Protein AF-A0A7G6YS24-F1 (afdb_monomer)

Foldseek 3Di:
DVLLVVLVVVLVCLLPPNPFLLLLLLSLLLLQLLCVVCVVPPPPPQLLSVLLSLLSSLLSLCVVCVADDLVRLLVSLLSLLVNCLSPVLSVLSNVLSLVSLCLDPPCSVVSNVSSVVSSCVNCVVSQVVCCVQAQGSDALVPCVVPGVDDFRHDDSVVSVVVQQCQAQCLLAVPDDSVVSVPDDCVPSVVNNLVPDDPSLNVLVVLLVVLVVLVVVVVCCCCPVVVPDPVVVVSDSLVVVLVSLVVSVVVCCNRGNRSSSNSNSSSSSSSSSVSVVCSPPDSVVSSVSSVVSVVSSVVSVVVSVVVQVPDPCSCVQPVPDDHDDDDFDWDFPQDAQPRGEIFTDPPPRHQPPHDPPYDSDDDDQWYQPDRDCVSPIGGDDD

pLDDT: mean 88.04, std 7.9, range [52.22, 97.94]

Nearest PDB structures (foldseek):
  2yfb-assembly1_A  TM=1.557E-01  e=5.934E+00  Pseudomonas putida KT2440

Structure (mmCIF, N/CA/C/O backbone):
data_AF-A0A7G6YS24-F1
#
_entry.id   AF-A0A7G6YS24-F1
#
loop_
_atom_site.group_PDB
_atom_site.id
_atom_site.type_symbol
_atom_site.label_atom_id
_atom_site.label_alt_id
_atom_site.label_comp_id
_atom_site.label_asym_id
_atom_site.label_entity_id
_atom_site.label_seq_id
_atom_site.pdbx_PDB_ins_code
_atom_site.Cartn_x
_atom_site.Cartn_y
_atom_site.Cartn_z
_atom_site.occupancy
_atom_site.B_iso_or_equiv
_atom_site.auth_seq_id
_atom_site.auth_comp_id
_atom_site.auth_asym_id
_atom_site.auth_atom_id
_atom_site.pdbx_PDB_model_num
ATOM 1 N N . MET A 1 1 ? -11.052 10.143 -6.498 1.00 57.62 1 MET A N 1
ATOM 2 C CA . MET A 1 1 ? -12.341 10.834 -6.253 1.00 57.62 1 MET A CA 1
ATOM 3 C C . MET A 1 1 ? -13.374 9.959 -5.531 1.00 57.62 1 MET A C 1
ATOM 5 O O . MET A 1 1 ? -13.716 10.284 -4.402 1.00 57.62 1 MET A O 1
ATOM 9 N N . LEU A 1 2 ? -13.834 8.831 -6.097 1.00 65.19 2 LEU A N 1
ATOM 10 C CA . LEU A 1 2 ? -14.856 7.965 -5.464 1.00 65.19 2 LEU A CA 1
ATOM 11 C C . LEU A 1 2 ? -14.464 7.447 -4.062 1.00 65.19 2 LEU A C 1
ATOM 13 O O . LEU A 1 2 ? -15.289 7.423 -3.152 1.00 65.19 2 LEU A O 1
ATOM 17 N N . LEU A 1 3 ? -13.187 7.105 -3.862 1.00 66.25 3 LEU A N 1
ATOM 18 C CA . LEU A 1 3 ? -12.634 6.683 -2.565 1.00 66.25 3 LEU A CA 1
ATOM 19 C C . LEU A 1 3 ? -12.652 7.800 -1.510 1.00 66.25 3 LEU A C 1
ATOM 21 O O . LEU A 1 3 ? -12.992 7.553 -0.352 1.00 66.25 3 LEU A O 1
ATOM 25 N N . THR A 1 4 ? -12.351 9.033 -1.914 1.00 71.69 4 THR A N 1
ATOM 26 C CA . THR A 1 4 ? -12.425 10.223 -1.057 1.00 71.69 4 THR A CA 1
ATOM 27 C C . THR A 1 4 ? -13.870 10.499 -0.651 1.00 71.69 4 THR A C 1
ATOM 29 O O . THR A 1 4 ? -14.152 10.675 0.531 1.00 71.69 4 THR A O 1
ATOM 32 N N . ILE A 1 5 ? -14.807 10.434 -1.606 1.00 80.00 5 ILE A N 1
ATOM 33 C CA . ILE A 1 5 ? -16.247 10.574 -1.342 1.00 80.00 5 ILE A CA 1
ATOM 34 C C . ILE A 1 5 ? -16.713 9.500 -0.351 1.00 80.00 5 ILE A C 1
ATOM 36 O O . ILE A 1 5 ? -17.460 9.805 0.578 1.00 80.00 5 ILE A O 1
ATOM 40 N N . HIS A 1 6 ? -16.240 8.257 -0.496 1.00 83.75 6 HIS A N 1
ATOM 41 C CA . HIS A 1 6 ? -16.530 7.188 0.458 1.00 83.75 6 HIS A CA 1
ATOM 42 C C . HIS A 1 6 ? -16.061 7.540 1.877 1.00 83.75 6 HIS A C 1
ATOM 44 O O . HIS A 1 6 ? -16.863 7.478 2.808 1.00 83.75 6 HIS A O 1
ATOM 50 N N . HIS A 1 7 ? -14.796 7.938 2.044 1.00 82.12 7 HIS A N 1
ATOM 51 C CA . HIS A 1 7 ? -14.222 8.276 3.352 1.00 82.12 7 HIS A CA 1
ATOM 52 C C . HIS A 1 7 ? -14.933 9.473 3.997 1.00 82.12 7 HIS A C 1
ATOM 54 O O . HIS A 1 7 ? -15.295 9.403 5.169 1.00 82.12 7 HIS A O 1
ATOM 60 N N . VAL A 1 8 ? -15.228 10.530 3.231 1.00 85.19 8 VAL A N 1
ATOM 61 C CA . VAL A 1 8 ? -15.979 11.700 3.720 1.00 85.19 8 VAL A CA 1
ATOM 62 C C . VAL A 1 8 ? -17.400 11.309 4.130 1.00 85.19 8 VAL A C 1
ATOM 64 O O . VAL A 1 8 ? -17.855 11.666 5.217 1.00 85.19 8 VAL A O 1
ATOM 67 N N . ARG A 1 9 ? -18.105 10.516 3.310 1.00 88.94 9 ARG A N 1
ATOM 68 C CA . ARG A 1 9 ? -19.461 10.039 3.626 1.00 88.94 9 ARG A CA 1
ATOM 69 C C . ARG A 1 9 ? -19.474 9.177 4.888 1.00 88.94 9 ARG A C 1
ATOM 71 O O . ARG A 1 9 ? -20.379 9.316 5.712 1.00 88.94 9 ARG A O 1
ATOM 78 N N . ARG A 1 10 ? -18.494 8.283 5.048 1.00 87.88 10 ARG A N 1
ATOM 79 C CA . ARG A 1 10 ? -18.353 7.438 6.243 1.00 87.88 10 ARG A CA 1
ATOM 80 C C . ARG A 1 10 ? -18.019 8.266 7.477 1.00 87.88 10 ARG A C 1
ATOM 82 O O . ARG A 1 10 ? -18.696 8.104 8.489 1.00 87.88 10 ARG A O 1
ATOM 89 N N . ALA A 1 11 ? -17.076 9.200 7.379 1.00 86.56 11 ALA A N 1
ATOM 90 C CA . ALA A 1 11 ? -16.753 10.126 8.460 1.00 86.56 11 ALA A CA 1
ATOM 91 C C . ALA A 1 11 ? -17.982 10.932 8.905 1.00 86.56 11 ALA A C 1
ATOM 93 O O . ALA A 1 11 ? -18.300 10.959 10.091 1.00 86.56 11 ALA A O 1
ATOM 94 N N . GLY A 1 12 ? -18.739 11.504 7.961 1.00 86.25 12 GLY A N 1
ATOM 95 C CA . GLY A 1 12 ? -19.955 12.264 8.261 1.00 86.25 12 GLY A CA 1
ATOM 96 C C . GLY A 1 12 ? -21.024 11.440 8.987 1.00 86.25 12 GLY A C 1
ATOM 97 O O . GLY A 1 12 ? -21.640 11.932 9.932 1.00 86.25 12 GLY A O 1
ATOM 98 N N . ARG A 1 13 ? -21.205 10.165 8.606 1.00 87.75 13 ARG A N 1
ATOM 99 C CA . ARG A 1 13 ? -22.092 9.235 9.329 1.00 87.75 13 ARG A CA 1
ATOM 100 C C . ARG A 1 13 ? -21.627 9.011 10.767 1.00 87.75 13 ARG A C 1
ATOM 102 O O . ARG A 1 13 ? -22.445 9.090 11.679 1.00 87.75 13 ARG A O 1
ATOM 109 N N . GLN A 1 14 ? -20.331 8.766 10.965 1.00 85.81 14 GLN A N 1
ATOM 110 C CA . GLN A 1 14 ? -19.767 8.484 12.288 1.00 85.81 14 GLN A CA 1
ATOM 111 C C . GLN A 1 14 ? -19.739 9.715 13.209 1.00 85.81 14 GLN A C 1
ATOM 113 O O . GLN A 1 14 ? -19.885 9.557 14.414 1.00 85.81 14 GLN A O 1
ATOM 118 N N . LEU A 1 15 ? -19.615 10.931 12.663 1.00 83.06 15 LEU A N 1
ATOM 119 C CA . LEU A 1 15 ? -19.647 12.172 13.450 1.00 83.06 15 LEU A CA 1
ATOM 120 C C . LEU A 1 15 ? -21.051 12.562 13.916 1.00 83.06 15 LEU A C 1
ATOM 122 O O . LEU A 1 15 ? -21.198 13.031 15.043 1.00 83.06 15 LEU A O 1
ATOM 126 N N . ARG A 1 16 ? -22.067 12.407 13.056 1.00 78.00 16 ARG A N 1
ATOM 127 C CA . ARG A 1 16 ? -23.425 12.915 13.321 1.00 78.00 16 ARG A CA 1
ATOM 128 C C . ARG A 1 16 ? -24.305 11.949 14.111 1.00 78.00 16 ARG A C 1
ATOM 130 O O . ARG A 1 16 ? -25.062 12.391 14.961 1.00 78.00 16 ARG A O 1
ATOM 137 N N . VAL A 1 17 ? -24.252 10.658 13.780 1.00 68.00 17 VAL A N 1
ATOM 138 C CA . VAL A 1 17 ? -25.241 9.661 14.249 1.00 68.00 17 VAL A CA 1
ATOM 139 C C . VAL A 1 17 ? -24.572 8.348 14.684 1.00 68.00 17 VAL A C 1
ATOM 141 O O . VAL A 1 17 ? -25.208 7.481 15.272 1.00 68.00 17 VAL A O 1
ATOM 144 N N . GLY A 1 18 ? -23.288 8.155 14.370 1.00 67.44 18 GLY A N 1
ATOM 145 C CA . GLY A 1 18 ? -22.637 6.860 14.525 1.00 67.44 18 GLY A CA 1
ATOM 146 C C . GLY A 1 18 ? -22.232 6.526 15.964 1.00 67.44 18 GLY A C 1
ATOM 147 O O . GLY A 1 18 ? -21.779 7.399 16.702 1.00 67.44 18 GLY A O 1
ATOM 148 N N . PRO A 1 19 ? -22.283 5.237 16.350 1.00 74.94 19 PRO A N 1
ATOM 149 C CA . PRO A 1 19 ? -21.872 4.784 17.680 1.00 74.94 19 PRO A CA 1
ATOM 150 C C . PRO A 1 19 ? -20.345 4.800 17.884 1.00 74.94 19 PRO A C 1
ATOM 152 O O . PRO A 1 19 ? -19.866 4.455 18.960 1.00 74.94 19 PRO A O 1
ATOM 155 N N . ARG A 1 20 ? -19.556 5.115 16.844 1.00 85.00 20 ARG A N 1
ATOM 156 C CA . ARG A 1 20 ? -18.088 4.996 16.834 1.00 85.00 20 ARG A CA 1
ATOM 157 C C . ARG A 1 20 ? -17.432 6.246 16.227 1.00 85.00 20 ARG A C 1
ATOM 159 O O . ARG A 1 20 ? -16.839 6.161 15.150 1.00 85.00 20 ARG A O 1
ATOM 166 N N . PRO A 1 21 ? -17.487 7.407 16.903 1.00 83.38 21 PRO A N 1
ATOM 167 C CA . PRO A 1 21 ? -16.934 8.665 16.385 1.00 83.38 21 PRO A CA 1
ATOM 168 C C . PRO A 1 21 ? -15.419 8.603 16.130 1.00 83.38 21 PRO A C 1
ATOM 170 O O . PRO A 1 21 ? -14.911 9.302 15.257 1.00 83.38 21 PRO A O 1
ATOM 173 N N . TRP A 1 22 ? -14.689 7.713 16.810 1.00 87.38 22 TRP A N 1
ATOM 174 C CA . TRP A 1 22 ? -13.263 7.476 16.560 1.00 87.38 22 TRP A CA 1
ATOM 175 C C . TRP A 1 22 ? -12.972 6.966 15.133 1.00 87.38 22 TRP A C 1
ATOM 177 O O . TRP A 1 22 ? -11.904 7.240 14.591 1.00 87.38 22 TRP A O 1
ATOM 187 N N . LEU A 1 23 ? -13.924 6.295 14.467 1.00 90.31 23 LEU A N 1
ATOM 188 C CA . LEU A 1 23 ? -13.771 5.912 13.057 1.00 90.31 23 LEU A CA 1
ATOM 189 C C . LEU A 1 23 ? -13.768 7.134 12.132 1.00 90.31 23 LEU A C 1
ATOM 191 O O . LEU A 1 23 ? -13.132 7.103 11.082 1.00 90.31 23 LEU A O 1
ATOM 195 N N . ALA A 1 24 ? -14.432 8.232 12.508 1.00 89.31 24 ALA A N 1
ATOM 196 C CA . ALA A 1 24 ? -14.342 9.471 11.740 1.00 89.31 24 ALA A CA 1
ATOM 197 C C . ALA A 1 24 ? -12.926 10.054 11.774 1.00 89.31 24 ALA A C 1
ATOM 199 O O . ALA A 1 24 ? -12.445 10.530 10.749 1.00 89.31 24 ALA A O 1
ATOM 200 N N . ILE A 1 25 ? -12.250 9.961 12.925 1.00 91.56 25 ILE A N 1
ATOM 201 C CA . ILE A 1 25 ? -10.846 10.362 13.080 1.00 91.56 25 ILE A CA 1
ATOM 202 C C . ILE A 1 25 ? -9.965 9.526 12.148 1.00 91.56 25 ILE A C 1
ATOM 204 O O . ILE A 1 25 ? -9.144 10.092 11.435 1.00 91.56 25 ILE A O 1
ATOM 208 N N . PHE A 1 26 ? -10.180 8.207 12.076 1.00 93.50 26 PHE A N 1
ATOM 209 C CA . PHE A 1 26 ? -9.471 7.348 11.122 1.00 93.50 26 PHE A CA 1
ATOM 210 C C . PHE A 1 26 ? -9.686 7.799 9.670 1.00 93.50 26 PHE A C 1
ATOM 212 O O . PHE A 1 26 ? -8.718 8.012 8.941 1.00 93.50 26 PHE A O 1
ATOM 219 N N . TYR A 1 27 ? -10.940 7.967 9.240 1.00 92.38 27 TYR A N 1
ATOM 220 C CA . TYR A 1 27 ? -11.252 8.295 7.847 1.00 92.38 27 TYR A CA 1
ATOM 221 C C . TYR A 1 27 ? -10.750 9.688 7.439 1.00 92.38 27 TYR A C 1
ATOM 223 O O . TYR A 1 27 ? -10.162 9.832 6.367 1.00 92.38 27 TYR A O 1
ATOM 231 N N . LEU A 1 28 ? -10.946 10.704 8.284 1.00 91.88 28 LEU A N 1
ATOM 232 C CA . LEU A 1 28 ? -10.488 12.072 8.015 1.00 91.88 28 LEU A CA 1
ATOM 233 C C . LEU A 1 28 ? -8.972 12.200 8.156 1.00 91.88 28 LEU A C 1
ATOM 235 O O . LEU A 1 28 ? -8.337 12.828 7.315 1.00 91.88 28 LEU A O 1
ATOM 239 N N . GLY A 1 29 ? -8.381 11.552 9.162 1.00 93.44 29 GLY A N 1
ATOM 240 C CA . GLY A 1 29 ? -6.932 11.486 9.335 1.00 93.44 29 GLY A CA 1
ATOM 241 C C . GLY A 1 29 ? -6.244 10.797 8.158 1.00 93.44 29 GLY A C 1
ATOM 242 O O . GLY A 1 29 ? -5.218 11.277 7.688 1.00 93.44 29 GLY A O 1
ATOM 243 N N . SER A 1 30 ? -6.847 9.734 7.614 1.00 93.56 30 SER A N 1
ATOM 244 C CA . SER A 1 30 ? -6.345 9.054 6.413 1.00 93.56 30 SER A CA 1
ATOM 245 C C . SER A 1 30 ? -6.330 9.993 5.210 1.00 93.56 30 SER A C 1
ATOM 247 O O . SER A 1 30 ? -5.326 10.056 4.508 1.00 93.56 30 SER A O 1
ATOM 249 N N . ILE A 1 31 ? -7.411 10.755 4.986 1.00 89.88 31 ILE A N 1
ATOM 250 C CA . ILE A 1 31 ? -7.465 11.759 3.912 1.00 89.88 31 ILE A CA 1
ATOM 251 C C . ILE A 1 31 ? -6.385 12.821 4.124 1.00 89.88 31 ILE A C 1
ATOM 253 O O . ILE A 1 31 ? -5.627 13.093 3.198 1.00 89.88 31 ILE A O 1
ATOM 257 N N . LEU A 1 32 ? -6.301 13.405 5.322 1.00 90.56 32 LEU A N 1
ATOM 258 C CA . LEU A 1 32 ? -5.350 14.473 5.621 1.00 90.56 32 LEU A CA 1
ATOM 259 C C . LEU A 1 32 ? -3.904 14.018 5.395 1.00 90.56 32 LEU A C 1
ATOM 261 O O . LEU A 1 32 ? -3.159 14.681 4.680 1.00 90.56 32 LEU A O 1
ATOM 265 N N . LEU A 1 33 ? -3.518 12.869 5.954 1.00 91.69 33 LEU A N 1
AT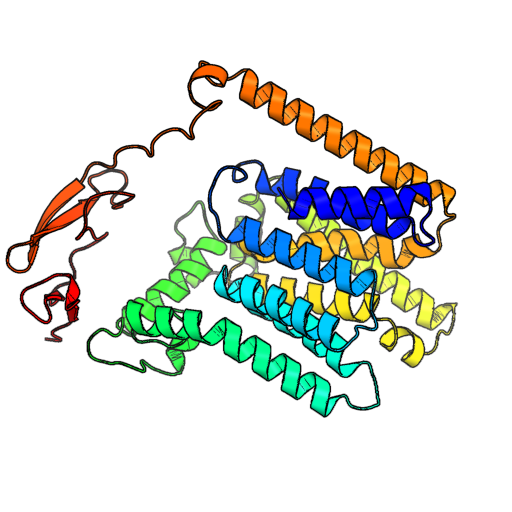OM 266 C CA . LEU A 1 33 ? -2.156 12.349 5.831 1.00 91.69 33 LEU A CA 1
ATOM 267 C C . LEU A 1 33 ? -1.825 11.927 4.398 1.00 91.69 33 LEU A C 1
ATOM 269 O O . LEU A 1 33 ? -0.712 12.177 3.938 1.00 91.69 33 LEU A O 1
ATOM 273 N N . LEU A 1 34 ? -2.782 11.353 3.660 1.00 89.31 34 LEU A N 1
ATOM 274 C CA . LEU A 1 34 ? -2.607 11.095 2.229 1.00 89.31 34 LEU A CA 1
ATOM 275 C C . LEU A 1 34 ? -2.397 12.392 1.450 1.00 89.31 34 LEU A C 1
ATOM 277 O O . LEU A 1 34 ? -1.503 12.450 0.616 1.00 89.31 34 LEU A O 1
ATOM 281 N N . LEU A 1 35 ? -3.184 13.436 1.721 1.00 86.12 35 LEU A N 1
ATOM 282 C CA . LEU A 1 35 ? -3.008 14.732 1.067 1.00 86.12 35 LEU A CA 1
ATOM 283 C C . LEU A 1 35 ? -1.636 15.325 1.389 1.00 86.12 35 LEU A C 1
ATOM 285 O O . LEU A 1 35 ? -0.965 15.789 0.479 1.00 86.12 35 LEU A O 1
ATOM 289 N N . MET A 1 36 ? -1.187 15.266 2.643 1.00 86.62 36 MET A N 1
ATOM 290 C CA . MET A 1 36 ? 0.116 15.807 3.043 1.00 86.62 36 MET A CA 1
ATOM 29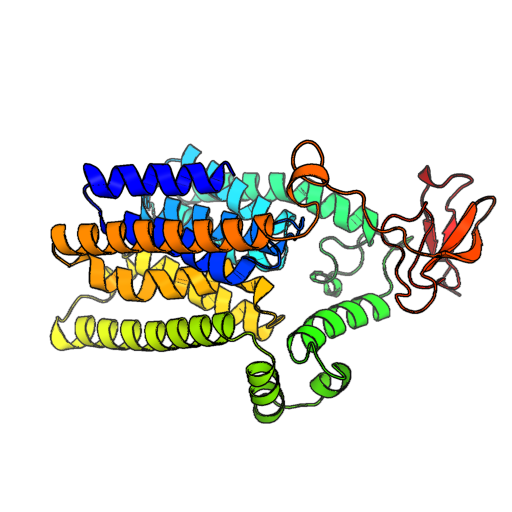1 C C . MET A 1 36 ? 1.298 15.069 2.403 1.00 86.62 36 MET A C 1
ATOM 293 O O . MET A 1 36 ? 2.265 15.710 2.005 1.00 86.62 36 MET A O 1
ATOM 297 N N . THR A 1 37 ? 1.219 13.742 2.289 1.00 85.56 37 THR A N 1
ATOM 298 C CA . THR A 1 37 ? 2.313 12.898 1.769 1.00 85.56 37 THR A CA 1
ATOM 299 C C . THR A 1 37 ? 2.310 12.780 0.244 1.00 85.56 37 THR A C 1
ATOM 301 O O . THR A 1 37 ? 3.364 12.711 -0.380 1.00 85.56 37 THR A O 1
ATOM 304 N N . MET A 1 38 ? 1.133 12.806 -0.386 1.00 81.69 38 MET A N 1
ATOM 305 C CA . MET A 1 38 ? 0.974 12.582 -1.828 1.00 81.69 38 MET A CA 1
ATOM 306 C C . MET A 1 38 ? 0.708 13.856 -2.625 1.00 81.69 38 MET A C 1
ATOM 308 O O . MET A 1 38 ? 0.541 13.764 -3.840 1.00 81.69 38 MET A O 1
ATOM 312 N N . ARG A 1 39 ? 0.658 15.039 -1.993 1.00 77.56 39 ARG A N 1
ATOM 313 C CA . ARG A 1 39 ? 0.389 16.314 -2.685 1.00 77.56 39 ARG A CA 1
ATOM 314 C C . ARG A 1 39 ? 1.215 16.502 -3.966 1.00 77.56 39 ARG A C 1
ATOM 316 O O . ARG A 1 39 ? 0.595 16.841 -4.972 1.00 77.56 39 ARG A O 1
ATOM 323 N N . PRO A 1 40 ? 2.543 16.254 -3.991 1.00 72.06 40 PRO A N 1
ATOM 324 C CA . PRO A 1 40 ? 3.338 16.450 -5.209 1.00 72.06 40 PRO A CA 1
ATOM 325 C C . PRO A 1 40 ? 2.947 15.514 -6.363 1.00 72.06 40 PRO A C 1
ATOM 327 O O . PRO A 1 40 ? 3.299 15.755 -7.511 1.00 72.06 40 PRO A O 1
ATOM 330 N N . TRP A 1 41 ? 2.216 14.442 -6.058 1.00 73.12 41 TRP A N 1
ATOM 331 C CA . TRP A 1 41 ? 1.960 13.313 -6.947 1.00 73.12 41 TRP A CA 1
ATOM 332 C C . TRP A 1 41 ? 0.471 13.108 -7.241 1.00 73.12 41 TRP A C 1
ATOM 334 O O . TRP A 1 41 ? 0.109 12.134 -7.896 1.00 73.12 41 TRP A O 1
ATOM 344 N N . ILE A 1 42 ? -0.407 13.993 -6.756 1.00 67.56 42 ILE A N 1
ATOM 345 C CA . ILE A 1 42 ? -1.861 13.776 -6.778 1.00 67.56 42 ILE A CA 1
ATOM 346 C C . ILE A 1 42 ? -2.453 13.765 -8.195 1.00 67.56 42 ILE A C 1
ATOM 348 O O . ILE A 1 42 ? -3.454 13.094 -8.437 1.00 67.56 42 ILE A O 1
ATOM 352 N N . SER A 1 43 ? -1.824 14.485 -9.125 1.00 67.50 43 SER A N 1
ATOM 353 C CA . SER A 1 43 ? -2.178 14.536 -10.549 1.00 67.50 43 SER A CA 1
ATOM 354 C C . SER A 1 43 ? -1.455 13.482 -11.386 1.00 67.50 43 SER A C 1
ATOM 356 O O . SER A 1 43 ? -1.720 13.356 -12.579 1.00 67.50 43 SER A O 1
ATOM 358 N N . SER A 1 44 ? -0.539 12.723 -10.785 1.00 67.56 44 SER A N 1
ATOM 359 C CA . SER A 1 44 ? 0.277 11.761 -11.505 1.00 67.56 44 SER A CA 1
ATOM 360 C C . SER A 1 44 ? -0.299 10.349 -11.347 1.00 67.56 44 SER A C 1
ATOM 362 O O . SER A 1 44 ? -0.720 9.978 -10.245 1.00 67.56 44 SER A O 1
ATOM 364 N N . PRO A 1 45 ? -0.333 9.526 -12.413 1.00 68.88 45 PRO A N 1
ATOM 365 C CA . PRO A 1 45 ? -0.891 8.175 -12.377 1.00 68.88 45 PRO A CA 1
ATOM 366 C C . PRO A 1 45 ? 0.045 7.179 -11.662 1.00 68.88 45 PRO A C 1
ATOM 368 O O . PRO A 1 45 ? 0.279 6.072 -12.145 1.00 68.88 45 PRO A O 1
ATOM 371 N N . LEU A 1 46 ? 0.620 7.553 -10.512 1.00 80.25 46 LEU A N 1
ATOM 372 C CA . LEU A 1 46 ? 1.477 6.655 -9.743 1.00 80.25 46 LEU A CA 1
ATOM 373 C C . LEU A 1 46 ? 0.637 5.543 -9.116 1.00 80.25 46 LEU A C 1
ATOM 375 O O . LEU A 1 46 ? -0.323 5.777 -8.379 1.00 80.25 46 LEU A O 1
ATOM 379 N N . ALA A 1 47 ? 1.095 4.310 -9.315 1.00 87.75 47 ALA A N 1
ATOM 380 C CA . ALA A 1 47 ? 0.585 3.133 -8.617 1.00 87.75 47 ALA A CA 1
ATOM 381 C C . ALA A 1 47 ? 0.637 3.285 -7.080 1.00 87.75 47 ALA A C 1
ATOM 383 O O . ALA A 1 47 ? -0.165 2.695 -6.358 1.00 87.75 47 ALA A O 1
ATOM 384 N N . ASP A 1 48 ? 1.566 4.104 -6.584 1.00 88.88 48 ASP A N 1
ATOM 385 C CA . ASP A 1 48 ? 1.854 4.373 -5.175 1.00 88.88 48 ASP A CA 1
ATOM 386 C C . ASP A 1 48 ? 0.643 4.933 -4.423 1.00 88.88 48 ASP A C 1
ATOM 388 O O . ASP A 1 48 ? 0.245 4.395 -3.388 1.00 88.88 48 ASP A O 1
ATOM 392 N N . SER A 1 49 ? 0.029 5.987 -4.967 1.00 86.88 49 SER A N 1
ATOM 393 C CA . SER A 1 49 ? -1.135 6.639 -4.365 1.00 86.88 49 SER A CA 1
ATOM 394 C C . SER A 1 49 ? -2.353 5.725 -4.412 1.00 86.88 49 SER A C 1
ATOM 396 O O . SER A 1 49 ? -3.069 5.589 -3.421 1.00 86.88 49 SER A O 1
ATOM 398 N N . THR A 1 50 ? -2.540 5.016 -5.524 1.00 89.12 50 THR A N 1
ATOM 399 C CA . THR A 1 50 ? -3.639 4.060 -5.688 1.00 89.12 50 THR A CA 1
ATOM 400 C C . THR A 1 50 ? -3.547 2.929 -4.662 1.00 89.12 50 THR A C 1
ATOM 402 O O . THR A 1 50 ? -4.521 2.666 -3.957 1.00 89.12 50 THR A O 1
ATOM 405 N N . ALA A 1 51 ? -2.376 2.305 -4.503 1.00 92.31 51 ALA A N 1
ATOM 406 C CA . ALA A 1 51 ? -2.166 1.257 -3.506 1.00 92.31 51 ALA A CA 1
ATOM 407 C C . ALA A 1 51 ? -2.359 1.776 -2.069 1.00 92.31 51 ALA A C 1
ATOM 409 O O . ALA A 1 51 ? -2.983 1.099 -1.251 1.00 92.31 51 ALA A O 1
ATOM 410 N N . ALA A 1 52 ? -1.888 2.994 -1.769 1.00 92.94 52 ALA A N 1
ATOM 411 C CA . ALA A 1 52 ? -2.074 3.616 -0.460 1.00 92.94 52 ALA A CA 1
ATOM 412 C C . ALA A 1 52 ? -3.561 3.824 -0.121 1.00 92.94 52 ALA A C 1
ATOM 414 O O . ALA A 1 52 ? -4.016 3.456 0.963 1.00 92.94 52 ALA A O 1
ATOM 415 N N . VAL A 1 53 ? -4.333 4.364 -1.070 1.00 91.00 53 VAL A N 1
ATOM 416 C CA . VAL A 1 53 ? -5.768 4.619 -0.898 1.00 91.00 53 VAL A CA 1
ATOM 417 C C . VAL A 1 53 ? -6.556 3.310 -0.773 1.00 91.00 53 VAL A C 1
ATOM 419 O O . VAL A 1 53 ? -7.429 3.211 0.089 1.00 91.00 53 VAL A O 1
ATOM 422 N N . LEU A 1 54 ? -6.257 2.297 -1.597 1.00 92.88 54 LEU A N 1
ATOM 423 C CA . LEU A 1 54 ? -6.906 0.983 -1.499 1.00 92.88 54 LEU A CA 1
ATOM 424 C C . LEU A 1 54 ? -6.602 0.302 -0.159 1.00 92.88 54 LEU A C 1
ATOM 426 O O . LEU A 1 54 ? -7.514 -0.244 0.461 1.00 92.88 54 LEU A O 1
ATOM 430 N N . GLY A 1 55 ? -5.357 0.387 0.318 1.00 94.69 55 GLY A N 1
ATOM 431 C CA . GLY A 1 55 ? -4.961 -0.127 1.628 1.00 94.69 55 GLY A CA 1
ATOM 432 C C . GLY A 1 55 ? -5.716 0.554 2.772 1.00 94.69 55 GLY A C 1
ATOM 433 O O . GLY A 1 55 ? -6.309 -0.119 3.609 1.00 94.69 55 GLY A O 1
ATOM 434 N N . LEU A 1 56 ? -5.784 1.886 2.791 1.00 94.62 56 LEU A N 1
ATOM 435 C CA . LEU A 1 56 ? -6.501 2.618 3.845 1.00 94.62 56 LEU A CA 1
ATOM 436 C C . LEU A 1 56 ? -8.020 2.389 3.803 1.00 94.62 56 LEU A C 1
ATOM 438 O O . LEU A 1 56 ? -8.642 2.252 4.858 1.00 94.62 56 LEU A O 1
ATOM 442 N N . LEU A 1 57 ? -8.609 2.246 2.607 1.00 92.50 57 LEU A N 1
ATOM 443 C CA . LEU A 1 57 ? -10.002 1.813 2.467 1.00 92.50 57 LEU A CA 1
ATOM 444 C C . LEU A 1 57 ? -10.208 0.426 3.087 1.00 92.50 57 LEU A C 1
ATOM 446 O O . LEU A 1 57 ? -11.129 0.236 3.881 1.00 92.50 57 LEU A O 1
ATOM 450 N N . LEU A 1 58 ? -9.369 -0.540 2.706 1.00 93.94 58 LEU A N 1
ATOM 451 C CA . LEU A 1 58 ? -9.445 -1.917 3.184 1.00 93.94 58 LEU A CA 1
ATOM 452 C C . LEU A 1 58 ? -9.350 -1.972 4.715 1.00 93.94 58 LEU A C 1
ATOM 454 O O . LEU A 1 58 ? -10.163 -2.637 5.358 1.00 93.94 58 LEU A O 1
ATOM 458 N N . LEU A 1 59 ? -8.409 -1.224 5.297 1.00 95.19 59 LEU A N 1
ATOM 459 C CA . LEU A 1 59 ? -8.248 -1.107 6.743 1.00 95.19 59 LEU A CA 1
ATOM 460 C C . LEU A 1 59 ? -9.508 -0.531 7.406 1.00 95.19 59 LEU A C 1
ATOM 462 O O . LEU A 1 59 ? -10.016 -1.116 8.360 1.00 95.19 59 LEU A O 1
ATOM 466 N N . GLY A 1 60 ? -10.053 0.568 6.874 1.00 92.94 60 GLY A N 1
ATOM 467 C CA . GLY A 1 60 ? -11.277 1.189 7.391 1.00 92.94 60 GLY A CA 1
ATOM 468 C C . GLY A 1 60 ? -12.483 0.248 7.373 1.00 92.94 60 GLY A C 1
ATOM 469 O O . GLY A 1 60 ? -13.193 0.134 8.372 1.00 92.94 60 GLY A O 1
ATOM 470 N N . LEU A 1 61 ? -12.673 -0.498 6.279 1.00 91.94 61 LEU A N 1
ATOM 471 C CA . LEU A 1 61 ? -13.746 -1.491 6.153 1.00 91.94 61 LEU A CA 1
ATOM 472 C C . LEU A 1 61 ? -13.622 -2.614 7.194 1.00 91.94 61 LEU A C 1
ATOM 474 O O . LEU A 1 61 ? -14.625 -3.012 7.794 1.00 91.94 61 LEU A O 1
ATOM 478 N N . LEU A 1 62 ? -12.406 -3.108 7.435 1.00 93.19 62 LEU A N 1
ATOM 479 C CA . LEU A 1 62 ? -12.148 -4.156 8.427 1.00 93.19 62 LEU A CA 1
ATOM 480 C C . LEU A 1 62 ? -12.314 -3.652 9.870 1.00 93.19 62 LEU A C 1
ATOM 482 O O . LEU A 1 62 ? -12.790 -4.401 10.722 1.00 93.19 62 LEU A O 1
ATOM 486 N N . LEU A 1 63 ? -11.992 -2.383 10.140 1.00 91.81 63 LEU A N 1
ATOM 487 C CA . LEU A 1 63 ? -12.229 -1.744 11.440 1.00 91.81 63 LEU A CA 1
ATOM 488 C C . LEU A 1 63 ? -13.724 -1.485 11.701 1.00 91.81 63 LEU A C 1
ATOM 490 O O . LEU A 1 63 ? -14.208 -1.682 12.817 1.00 91.81 63 LEU A O 1
ATOM 494 N N . GLU A 1 64 ? -14.478 -1.055 10.687 1.00 89.81 64 GLU A N 1
ATOM 495 C CA . GLU A 1 64 ? -15.917 -0.788 10.810 1.00 89.81 64 GLU A CA 1
ATOM 496 C C . GLU A 1 64 ? -16.721 -2.092 10.932 1.00 89.81 64 GLU A C 1
ATOM 498 O O . GLU A 1 64 ? -17.602 -2.216 11.792 1.00 89.81 64 GLU A O 1
ATOM 503 N N . THR A 1 65 ? -16.377 -3.085 10.106 1.00 88.50 65 THR A N 1
ATOM 504 C CA . THR A 1 65 ? -17.081 -4.368 9.984 1.00 88.50 65 THR A CA 1
ATOM 505 C C . THR A 1 65 ? -16.128 -5.560 10.119 1.00 88.50 65 THR A C 1
ATOM 507 O O . THR A 1 65 ? -15.821 -6.228 9.134 1.00 88.50 65 THR A O 1
ATOM 510 N N . PRO A 1 66 ? -15.688 -5.900 11.344 1.00 83.00 66 PRO A N 1
ATOM 511 C CA . PRO A 1 66 ? -14.693 -6.956 11.548 1.00 83.00 66 PRO A CA 1
ATOM 512 C C . PRO A 1 66 ? -15.220 -8.370 11.270 1.00 83.00 66 PRO A C 1
ATOM 514 O O . PRO A 1 66 ? -14.447 -9.291 11.025 1.00 83.00 66 PRO A O 1
ATOM 517 N N . ARG A 1 67 ? -16.544 -8.566 11.302 1.00 87.19 67 ARG A N 1
ATOM 518 C CA . ARG A 1 67 ? -17.199 -9.832 10.949 1.00 87.19 67 ARG A CA 1
ATOM 519 C C . ARG A 1 67 ? -17.899 -9.684 9.607 1.00 87.19 67 ARG A C 1
ATOM 521 O O . ARG A 1 67 ? -19.063 -9.300 9.545 1.00 87.19 67 ARG A O 1
ATOM 528 N N . LEU A 1 68 ? -17.175 -9.990 8.538 1.00 90.00 68 LEU A N 1
ATOM 529 C CA . LEU A 1 68 ? -17.696 -9.889 7.181 1.00 90.00 68 LEU A CA 1
ATOM 530 C C . LEU A 1 68 ? -18.617 -11.071 6.833 1.00 90.00 68 LEU A C 1
ATOM 532 O O . LEU A 1 68 ? -18.392 -12.224 7.231 1.00 90.00 68 LEU A O 1
ATOM 536 N N . SER A 1 69 ? -19.652 -10.775 6.043 1.00 91.38 69 SER A N 1
ATOM 537 C CA . SER A 1 69 ? -20.383 -11.787 5.275 1.00 91.38 69 SER A CA 1
ATOM 538 C C . SER A 1 69 ? -19.475 -12.375 4.187 1.00 91.38 69 SER A C 1
ATOM 540 O O . SER A 1 69 ? -18.436 -11.801 3.868 1.00 91.38 69 SER A O 1
ATOM 542 N N . SER A 1 70 ? -19.861 -13.498 3.573 1.00 90.25 70 SER A N 1
ATOM 543 C CA . SER A 1 70 ? -19.086 -14.079 2.464 1.00 90.25 70 SER A CA 1
ATOM 544 C C . SER A 1 70 ? -18.935 -13.102 1.293 1.00 90.25 70 SER A C 1
ATOM 546 O O . SER A 1 70 ? -17.852 -12.984 0.734 1.00 90.25 70 SER A O 1
ATOM 548 N N . ALA A 1 71 ? -19.988 -12.343 0.971 1.00 92.19 71 ALA A N 1
ATOM 549 C CA . ALA A 1 71 ? -19.926 -11.299 -0.050 1.00 92.19 71 ALA A CA 1
ATOM 550 C C . ALA A 1 71 ? -18.961 -10.169 0.346 1.00 92.19 71 ALA A C 1
ATOM 552 O O . ALA A 1 71 ? -18.148 -9.740 -0.465 1.00 92.19 71 ALA A O 1
ATOM 553 N N . GLY A 1 72 ? -19.002 -9.723 1.608 1.00 92.69 72 GLY A N 1
ATOM 554 C CA . GLY A 1 72 ? -18.059 -8.726 2.120 1.00 92.69 72 GLY A CA 1
ATOM 555 C C . GLY A 1 72 ? -16.609 -9.210 2.055 1.00 92.69 72 GLY A C 1
ATOM 556 O O . GLY A 1 72 ? -15.736 -8.451 1.648 1.00 92.69 72 GLY A O 1
ATOM 557 N N . LEU A 1 73 ? -16.371 -10.484 2.387 1.00 93.44 73 LEU A N 1
ATOM 558 C CA . LEU A 1 73 ? -15.065 -11.138 2.306 1.00 93.44 73 LEU A CA 1
ATOM 559 C C . LEU A 1 73 ? -14.518 -11.158 0.870 1.00 93.44 73 LEU A C 1
ATOM 561 O O . LEU A 1 73 ? -13.352 -10.849 0.642 1.00 93.44 73 LEU A O 1
ATOM 565 N N . ILE A 1 74 ? -15.373 -11.494 -0.097 1.00 94.50 74 ILE A N 1
ATOM 566 C CA . ILE A 1 74 ? -15.028 -11.480 -1.522 1.00 94.50 74 ILE A CA 1
ATOM 567 C C . ILE A 1 74 ? -14.619 -10.067 -1.944 1.00 94.50 74 ILE A C 1
ATOM 569 O O . ILE A 1 74 ? -13.555 -9.898 -2.532 1.00 94.50 74 ILE A O 1
ATOM 573 N N . TRP A 1 75 ? -15.397 -9.043 -1.577 1.00 94.44 75 TRP A N 1
ATOM 574 C CA . TRP A 1 75 ? -15.077 -7.652 -1.907 1.00 94.44 75 TRP A CA 1
ATOM 575 C C . TRP A 1 75 ? -13.733 -7.195 -1.338 1.00 94.44 75 TRP A C 1
ATOM 577 O O . TRP A 1 75 ? -12.933 -6.613 -2.069 1.00 94.44 75 TRP A O 1
ATOM 587 N N . VAL A 1 76 ? -13.443 -7.483 -0.066 1.00 94.75 76 VAL A N 1
ATOM 588 C CA . VAL A 1 76 ? -12.140 -7.122 0.518 1.00 94.75 76 VAL A CA 1
ATOM 589 C C . VAL A 1 76 ? -10.985 -7.905 -0.113 1.00 94.75 76 VAL A C 1
ATOM 591 O O . VAL A 1 76 ? -9.903 -7.348 -0.282 1.00 94.75 76 VAL A O 1
ATOM 594 N N . GLY A 1 77 ? -11.221 -9.154 -0.532 1.00 96.56 77 GLY A N 1
ATOM 595 C CA . GLY A 1 77 ? -10.268 -9.951 -1.305 1.00 96.56 77 GLY A CA 1
ATOM 596 C C . GLY A 1 77 ? -9.958 -9.340 -2.669 1.00 96.56 77 GLY A C 1
ATOM 597 O O . GLY A 1 77 ? -8.789 -9.189 -3.015 1.00 96.56 77 GLY A O 1
ATOM 598 N N . VAL A 1 78 ? -10.988 -8.916 -3.409 1.00 96.56 78 VAL A N 1
ATOM 599 C CA . VAL A 1 78 ? -10.834 -8.228 -4.701 1.00 96.56 78 VAL A CA 1
ATOM 600 C C . VAL A 1 78 ? -10.039 -6.937 -4.532 1.00 96.56 78 VAL A C 1
ATOM 602 O O . VAL A 1 78 ? -9.109 -6.699 -5.297 1.00 96.56 78 VAL A O 1
ATOM 605 N N . ILE A 1 79 ? -10.349 -6.122 -3.518 1.00 95.25 79 ILE A N 1
ATOM 606 C CA . ILE A 1 79 ? -9.637 -4.861 -3.252 1.00 95.25 79 ILE A CA 1
ATOM 607 C C . ILE A 1 79 ? -8.161 -5.125 -2.932 1.00 95.25 79 ILE A C 1
ATOM 609 O O . ILE A 1 79 ? -7.289 -4.480 -3.515 1.00 95.25 79 ILE A O 1
ATOM 613 N N . ALA A 1 80 ? -7.874 -6.090 -2.052 1.00 96.94 80 ALA A N 1
ATOM 614 C CA . ALA A 1 80 ? -6.505 -6.446 -1.685 1.00 96.94 80 ALA A CA 1
ATOM 615 C C . ALA A 1 80 ? -5.712 -6.989 -2.888 1.00 96.94 80 ALA A C 1
ATOM 617 O O . ALA A 1 80 ? -4.595 -6.543 -3.140 1.00 96.94 80 ALA A O 1
ATOM 618 N N . ALA A 1 81 ? -6.298 -7.894 -3.678 1.00 97.19 81 ALA A N 1
ATOM 619 C CA . ALA A 1 81 ? -5.667 -8.424 -4.886 1.00 97.19 81 ALA A CA 1
ATOM 620 C C . ALA A 1 81 ? -5.451 -7.331 -5.944 1.00 97.19 81 ALA A C 1
ATOM 622 O O . ALA A 1 81 ? -4.376 -7.247 -6.530 1.00 97.19 81 ALA A O 1
ATOM 623 N N . THR A 1 82 ? -6.419 -6.428 -6.125 1.00 95.81 82 THR A N 1
ATOM 624 C CA . THR A 1 82 ? -6.286 -5.280 -7.035 1.00 95.81 82 THR A CA 1
ATOM 625 C C . THR A 1 82 ? -5.129 -4.376 -6.612 1.00 95.81 82 THR A C 1
ATOM 627 O O . THR A 1 82 ? -4.330 -3.975 -7.458 1.00 95.81 82 THR A O 1
ATOM 630 N N . ALA A 1 83 ? -4.974 -4.112 -5.310 1.00 95.44 83 ALA A N 1
ATOM 631 C CA . ALA A 1 83 ? -3.845 -3.341 -4.793 1.00 95.44 83 ALA A CA 1
ATOM 632 C C . ALA A 1 83 ? -2.498 -3.980 -5.174 1.00 95.44 83 ALA A C 1
ATOM 634 O O . ALA A 1 83 ? -1.592 -3.261 -5.589 1.00 95.44 83 ALA A O 1
ATOM 635 N N . VAL A 1 84 ? -2.393 -5.315 -5.137 1.00 95.19 84 VAL A N 1
ATOM 636 C CA . VAL A 1 84 ? -1.205 -6.060 -5.597 1.00 95.19 84 VAL A CA 1
ATOM 637 C C . VAL A 1 84 ? -0.995 -5.937 -7.105 1.00 95.19 84 VAL A C 1
ATOM 639 O O . VAL A 1 84 ? 0.135 -5.715 -7.540 1.00 95.19 84 VAL A O 1
ATOM 642 N N . THR A 1 85 ? -2.059 -6.027 -7.912 1.00 94.81 85 THR A N 1
ATOM 643 C CA . THR A 1 85 ? -1.933 -5.877 -9.374 1.00 94.81 85 THR A CA 1
ATOM 644 C C . THR A 1 85 ? -1.487 -4.479 -9.793 1.00 94.81 85 THR A C 1
ATOM 646 O O . THR A 1 85 ? -0.761 -4.333 -10.775 1.00 94.81 85 THR A O 1
ATOM 649 N N . VAL A 1 86 ? -1.896 -3.458 -9.033 1.00 92.75 86 VAL A N 1
ATOM 650 C CA . VAL A 1 86 ? -1.455 -2.074 -9.215 1.00 92.75 86 VAL A CA 1
ATOM 651 C C . VAL A 1 86 ? -0.012 -1.932 -8.744 1.00 92.75 86 VAL A C 1
ATOM 653 O O . VAL A 1 86 ? 0.799 -1.301 -9.418 1.00 92.75 86 VAL A O 1
ATOM 656 N N . LYS A 1 87 ? 0.319 -2.527 -7.593 1.00 91.81 87 LYS A N 1
ATOM 657 C CA . LYS A 1 87 ? 1.644 -2.438 -6.995 1.00 91.81 87 LYS A CA 1
ATOM 658 C C . LYS A 1 87 ? 1.995 -3.667 -6.168 1.00 91.81 87 LYS A C 1
ATOM 660 O O . LYS A 1 87 ? 1.409 -3.928 -5.122 1.00 91.81 87 LYS A O 1
ATOM 665 N N . SER A 1 88 ? 3.066 -4.347 -6.554 1.00 89.81 88 SER A N 1
ATOM 666 C CA . SER A 1 88 ? 3.502 -5.581 -5.897 1.00 89.81 88 SER A CA 1
ATOM 667 C C . SER A 1 88 ? 3.920 -5.410 -4.427 1.00 89.81 88 SER A C 1
ATOM 669 O O . SER A 1 88 ? 3.765 -6.341 -3.638 1.00 89.81 88 SER A O 1
ATOM 671 N N . SER A 1 89 ? 4.354 -4.214 -4.003 1.00 90.50 89 SER A N 1
ATOM 672 C CA . SER A 1 89 ? 4.643 -3.922 -2.585 1.00 90.50 89 SER A CA 1
ATOM 673 C C . SER A 1 89 ? 3.399 -3.956 -1.678 1.00 90.50 89 SER A C 1
ATOM 675 O O . SER A 1 89 ? 3.526 -3.948 -0.452 1.00 90.50 89 SER A O 1
ATOM 677 N N . ALA A 1 90 ? 2.192 -4.027 -2.252 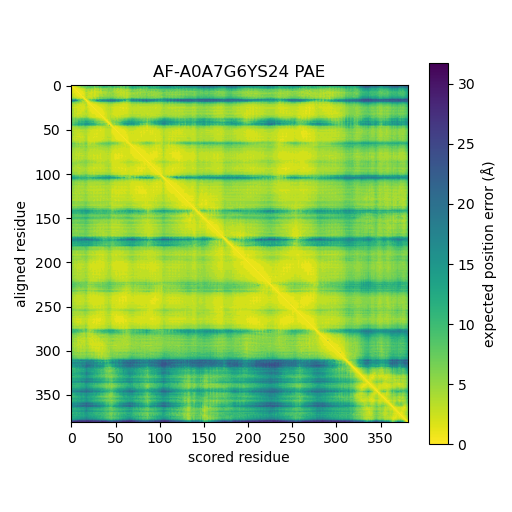1.00 94.19 90 ALA A N 1
ATOM 678 C CA . ALA A 1 90 ? 0.947 -4.260 -1.524 1.00 94.19 90 ALA A CA 1
ATOM 679 C C . ALA A 1 90 ? 0.752 -5.733 -1.102 1.00 94.19 90 ALA A C 1
ATOM 681 O O . ALA A 1 90 ? -0.262 -6.059 -0.494 1.00 94.19 90 ALA A O 1
ATOM 682 N N . GLY A 1 91 ? 1.693 -6.638 -1.406 1.00 93.69 91 GLY A N 1
ATOM 683 C CA . GLY A 1 91 ? 1.550 -8.081 -1.165 1.00 93.69 91 GLY A CA 1
ATOM 684 C C . GLY A 1 91 ? 1.174 -8.462 0.271 1.00 93.69 91 GLY A C 1
ATOM 685 O O . GLY A 1 91 ? 0.338 -9.342 0.472 1.00 93.69 91 GLY A O 1
ATOM 686 N N . THR A 1 92 ? 1.704 -7.765 1.281 1.00 94.50 92 THR A N 1
ATOM 687 C CA . THR A 1 92 ? 1.363 -8.033 2.692 1.00 94.50 92 THR A CA 1
ATOM 688 C C . THR A 1 92 ? -0.084 -7.662 3.041 1.00 94.50 92 THR A C 1
ATOM 690 O O . THR A 1 92 ? -0.633 -8.216 3.994 1.00 94.50 92 THR A O 1
ATOM 693 N N . MET A 1 93 ? -0.754 -6.813 2.248 1.00 95.62 93 MET A N 1
ATOM 694 C CA . MET A 1 93 ? -2.183 -6.506 2.411 1.00 95.62 93 MET A CA 1
ATOM 695 C C . MET A 1 93 ? -3.079 -7.721 2.154 1.00 95.62 93 MET A C 1
ATOM 697 O O . MET A 1 93 ? -4.187 -7.769 2.685 1.00 95.62 93 MET A O 1
ATOM 701 N N . LEU A 1 94 ? -2.619 -8.729 1.399 1.00 96.75 94 LEU A N 1
ATOM 702 C CA . LEU A 1 94 ? -3.376 -9.971 1.183 1.00 96.75 94 LEU A CA 1
ATOM 703 C C . LEU A 1 94 ? -3.634 -10.729 2.493 1.00 96.75 94 LEU A C 1
ATOM 705 O O . LEU A 1 94 ? -4.624 -11.448 2.598 1.00 96.75 94 LEU A O 1
ATOM 709 N N . LEU A 1 95 ? -2.795 -10.534 3.516 1.00 96.38 95 LEU A N 1
ATOM 710 C CA . LEU A 1 95 ? -2.973 -11.162 4.828 1.00 96.38 95 LEU A CA 1
ATOM 711 C C . LEU A 1 95 ? -4.203 -10.630 5.577 1.00 96.38 95 LEU A C 1
ATOM 713 O O . LEU A 1 95 ? -4.772 -11.332 6.408 1.00 96.38 95 LEU A O 1
ATOM 717 N N . TRP A 1 96 ? -4.647 -9.408 5.283 1.00 95.25 96 TRP A N 1
ATOM 718 C CA . TRP A 1 96 ? -5.719 -8.748 6.026 1.00 95.25 96 TRP A CA 1
ATOM 719 C C . TRP A 1 96 ? -7.088 -9.418 5.814 1.00 95.25 96 TRP A C 1
ATOM 721 O O . TRP A 1 96 ? -7.722 -9.794 6.806 1.00 95.25 96 TRP A O 1
ATOM 731 N N . PRO A 1 97 ? -7.560 -9.655 4.569 1.00 94.69 97 PRO A N 1
ATOM 732 C CA . PRO A 1 97 ? -8.790 -10.408 4.351 1.00 94.69 97 PRO A CA 1
ATOM 733 C C . PRO A 1 97 ? -8.656 -11.885 4.755 1.00 94.69 97 PRO A C 1
ATOM 735 O O . PRO A 1 97 ? -9.652 -12.482 5.162 1.00 94.69 97 PRO A O 1
ATOM 738 N N . LEU A 1 98 ? -7.450 -12.473 4.709 1.00 94.19 98 LEU A N 1
ATOM 739 C CA . LEU A 1 98 ? -7.213 -13.845 5.180 1.00 94.19 98 LEU A CA 1
ATOM 740 C C . LEU A 1 98 ? -7.452 -13.968 6.690 1.00 94.19 98 LEU A C 1
ATOM 742 O O . LEU A 1 98 ? -8.147 -14.883 7.130 1.00 94.19 98 LEU A O 1
ATOM 746 N N . VAL A 1 99 ? -6.966 -13.008 7.480 1.00 92.00 99 VAL A N 1
ATOM 747 C CA . VAL A 1 99 ? -7.259 -12.940 8.920 1.00 92.00 99 VAL A CA 1
ATOM 748 C C . VAL A 1 99 ? -8.758 -12.750 9.173 1.00 92.00 99 VAL A C 1
ATOM 750 O O . VAL A 1 99 ? -9.326 -13.427 10.032 1.00 92.00 99 VAL A O 1
ATOM 753 N N . ALA A 1 100 ? -9.435 -11.903 8.391 1.00 90.81 100 ALA A N 1
ATOM 754 C CA . ALA A 1 100 ? -10.885 -11.727 8.498 1.00 90.81 100 ALA A CA 1
ATOM 755 C C . ALA A 1 100 ? -11.672 -13.012 8.158 1.00 90.81 100 ALA A C 1
ATOM 757 O O . ALA A 1 100 ? -12.690 -13.302 8.790 1.00 90.81 100 ALA A O 1
ATOM 758 N N . ALA A 1 101 ? -11.194 -13.807 7.195 1.00 91.56 101 ALA A N 1
ATOM 759 C CA . ALA A 1 101 ? -11.769 -15.106 6.837 1.00 91.56 101 ALA A CA 1
ATOM 760 C C . ALA A 1 101 ? -11.543 -16.175 7.913 1.00 91.56 101 ALA A C 1
ATOM 762 O O . ALA A 1 101 ? -12.377 -17.069 8.066 1.00 91.56 101 ALA A O 1
ATOM 763 N N . TRP A 1 102 ? -10.425 -16.080 8.639 1.00 88.50 102 TRP A N 1
ATOM 764 C CA . TRP A 1 102 ? -10.033 -17.022 9.686 1.00 88.50 102 TRP A CA 1
ATOM 765 C C . TRP A 1 102 ? -10.799 -16.820 11.000 1.00 88.50 102 TRP A C 1
ATOM 767 O O . TRP A 1 102 ? -10.993 -17.770 11.757 1.00 88.50 102 TRP A O 1
ATOM 777 N N . TRP A 1 103 ? -11.249 -15.592 11.276 1.00 83.88 103 TRP A N 1
ATOM 778 C CA . TRP A 1 103 ? -11.874 -15.229 12.552 1.00 83.88 103 TRP A CA 1
ATOM 779 C C . TRP A 1 103 ? -13.137 -16.031 12.927 1.00 83.88 103 TRP A C 1
ATOM 781 O O . TRP A 1 103 ? -13.292 -16.406 14.094 1.00 83.88 103 TRP A O 1
ATOM 791 N N . PRO A 1 104 ? -14.083 -16.300 12.008 1.00 80.88 104 PRO A N 1
ATOM 792 C CA . PRO A 1 104 ? -15.243 -17.128 12.311 1.00 80.88 104 PRO A CA 1
ATOM 793 C C . PRO A 1 104 ? -14.824 -18.589 12.499 1.00 80.88 104 PRO A C 1
ATOM 795 O O . PRO A 1 104 ? -14.233 -19.188 11.607 1.00 80.88 104 PRO A O 1
ATOM 798 N N . ALA A 1 105 ? -15.183 -19.204 13.629 1.00 75.44 105 ALA A N 1
ATOM 799 C CA . ALA A 1 105 ? -14.834 -20.602 13.885 1.00 75.44 105 ALA A CA 1
ATOM 800 C C . ALA A 1 105 ? -15.522 -21.575 12.906 1.00 75.44 105 ALA A C 1
ATOM 802 O O . ALA A 1 105 ? -14.902 -22.552 12.474 1.00 75.44 105 ALA A O 1
ATOM 803 N N . GLN A 1 106 ? -16.776 -21.285 12.541 1.00 84.06 106 GLN A N 1
ATOM 804 C CA . GLN A 1 106 ? -17.619 -22.112 11.679 1.00 84.06 106 GLN A CA 1
ATOM 805 C C . GLN A 1 106 ? -17.439 -21.747 10.199 1.00 84.06 106 GLN A C 1
ATOM 807 O O . GLN A 1 106 ? -17.494 -20.579 9.816 1.00 84.06 106 GLN A O 1
ATOM 812 N N . GLY A 1 107 ? -17.242 -22.758 9.347 1.00 87.12 107 GLY A N 1
ATOM 813 C CA . GLY A 1 107 ? -17.139 -22.575 7.894 1.00 87.12 107 GLY A CA 1
ATOM 814 C C . GLY A 1 107 ? -15.869 -21.858 7.413 1.00 87.12 107 GLY A C 1
ATOM 815 O O . GLY A 1 107 ? -15.816 -21.461 6.248 1.00 87.12 107 GLY A O 1
ATOM 816 N N . ARG A 1 108 ? -14.849 -21.700 8.273 1.00 91.50 108 ARG A N 1
ATOM 817 C CA . ARG A 1 108 ? -13.610 -20.961 7.964 1.00 91.50 108 ARG A CA 1
ATOM 818 C C . ARG A 1 108 ? -12.912 -21.465 6.702 1.00 91.50 108 ARG A C 1
ATOM 820 O O . ARG A 1 108 ? -12.565 -20.670 5.843 1.00 91.50 108 ARG A O 1
ATOM 827 N N . TRP A 1 109 ? -12.806 -22.783 6.532 1.00 93.19 109 TRP A N 1
ATOM 828 C CA . TRP A 1 109 ? -12.144 -23.396 5.377 1.00 93.19 109 TRP A CA 1
ATOM 829 C C . TRP A 1 109 ? -12.868 -23.106 4.064 1.00 93.19 109 TRP A C 1
ATOM 831 O O . TRP A 1 109 ? -12.228 -22.760 3.078 1.00 93.19 109 TRP A O 1
ATOM 841 N N . ARG A 1 110 ? -14.208 -23.140 4.065 1.00 92.81 110 ARG A N 1
ATOM 842 C CA . ARG A 1 110 ? -15.014 -22.751 2.898 1.00 92.81 110 ARG A CA 1
ATOM 843 C C . ARG A 1 110 ? -14.822 -21.272 2.562 1.00 92.81 110 ARG A C 1
ATOM 845 O O . ARG A 1 110 ? -14.658 -20.928 1.397 1.00 92.81 110 ARG A O 1
ATOM 852 N N . ARG A 1 111 ? -14.831 -20.397 3.573 1.00 93.38 111 ARG A N 1
ATOM 853 C CA . ARG A 1 111 ? -14.597 -18.954 3.393 1.00 93.38 111 ARG A CA 1
ATOM 854 C C . ARG A 1 111 ? -13.194 -18.668 2.854 1.00 93.38 111 ARG A C 1
ATOM 856 O O . ARG A 1 111 ? -13.067 -17.872 1.932 1.00 93.38 111 ARG A O 1
ATOM 863 N N . LEU A 1 112 ? -12.174 -19.342 3.384 1.00 94.75 112 LEU A N 1
ATOM 864 C CA . LEU A 1 112 ? -10.790 -19.242 2.916 1.00 94.75 112 LEU A CA 1
ATOM 865 C C . LEU A 1 112 ? -10.643 -19.751 1.486 1.00 94.75 112 LEU A C 1
ATOM 867 O O . LEU A 1 112 ? -10.054 -19.054 0.674 1.00 94.75 112 LEU A O 1
ATOM 871 N N . GLY A 1 113 ? -11.219 -20.910 1.154 1.00 95.19 113 GLY A N 1
ATOM 872 C CA . GLY A 1 113 ? -11.190 -21.449 -0.206 1.00 95.19 113 GLY A CA 1
ATOM 873 C C . GLY A 1 113 ? -11.828 -20.499 -1.222 1.00 95.19 113 GLY A C 1
ATOM 874 O O . GLY A 1 113 ? -11.229 -20.215 -2.254 1.00 95.19 113 GLY A O 1
ATOM 875 N N . LEU A 1 114 ? -12.997 -19.930 -0.895 1.00 94.38 114 LEU A N 1
ATOM 876 C CA . LEU A 1 114 ? -13.651 -18.914 -1.730 1.00 94.38 114 LEU A CA 1
ATOM 877 C C . LEU A 1 114 ? -12.793 -17.651 -1.881 1.00 94.38 114 LEU A C 1
ATOM 879 O O . LEU A 1 114 ? -12.639 -17.141 -2.987 1.00 94.38 114 LEU A O 1
ATOM 883 N N . LEU A 1 115 ? -12.219 -17.156 -0.782 1.00 96.56 115 LEU A N 1
ATOM 884 C CA . LEU A 1 115 ? -11.360 -15.974 -0.796 1.00 96.56 115 LEU A CA 1
ATOM 885 C C . LEU A 1 115 ? -10.098 -16.193 -1.634 1.00 96.56 115 LEU A C 1
ATOM 887 O O . LEU A 1 115 ? -9.765 -15.350 -2.461 1.00 96.56 115 LEU A O 1
ATOM 891 N N . LEU A 1 116 ? -9.418 -17.324 -1.444 1.00 97.06 116 LEU A N 1
ATOM 892 C CA . LEU A 1 116 ? -8.229 -17.690 -2.207 1.00 97.06 116 LEU A CA 1
ATOM 893 C C . LEU A 1 116 ? -8.558 -17.845 -3.692 1.00 97.06 116 LEU A C 1
ATOM 895 O O . LEU A 1 116 ? -7.831 -17.303 -4.517 1.00 97.06 116 LEU A O 1
ATOM 899 N N . GLY A 1 117 ? -9.676 -18.493 -4.033 1.00 97.50 117 GLY A N 1
ATOM 900 C CA . GLY A 1 117 ? -10.140 -18.604 -5.417 1.00 97.50 117 GLY A CA 1
ATOM 901 C C . GLY A 1 117 ? -10.344 -17.238 -6.079 1.00 97.50 117 GLY A C 1
ATOM 902 O O . GLY A 1 117 ? -9.884 -17.022 -7.197 1.00 97.50 117 GLY A O 1
ATOM 903 N N . VAL A 1 118 ? -10.953 -16.284 -5.367 1.00 97.19 118 VAL A N 1
ATOM 904 C CA . VAL A 1 118 ? -11.136 -14.907 -5.856 1.00 97.19 118 VAL A CA 1
ATOM 905 C C . VAL A 1 118 ? -9.806 -14.164 -5.993 1.00 97.19 118 VAL A C 1
ATOM 907 O O . VAL A 1 118 ? -9.583 -13.514 -7.011 1.00 97.19 118 VAL A O 1
ATOM 910 N N . ILE A 1 119 ? -8.913 -14.261 -5.003 1.00 97.81 119 ILE A N 1
ATOM 911 C CA . ILE A 1 119 ? -7.587 -13.627 -5.067 1.00 97.81 119 ILE A CA 1
ATOM 912 C C . ILE A 1 119 ? -6.813 -14.156 -6.278 1.00 97.81 119 ILE A C 1
ATOM 914 O O . ILE A 1 119 ? -6.292 -13.363 -7.057 1.00 97.81 119 ILE A O 1
ATOM 918 N N . VAL A 1 120 ? -6.785 -15.477 -6.476 1.00 97.31 120 VAL A N 1
ATOM 919 C CA . VAL A 1 120 ? -6.128 -16.102 -7.631 1.00 97.31 120 VAL A CA 1
ATOM 920 C C . VAL A 1 120 ? -6.742 -15.596 -8.933 1.00 97.31 120 VAL A C 1
ATOM 922 O O . VAL A 1 120 ? -6.004 -15.138 -9.800 1.00 97.31 120 VAL A O 1
ATOM 925 N N . LEU A 1 121 ? -8.073 -15.593 -9.050 1.00 97.69 121 LEU A N 1
ATOM 926 C CA . LEU A 1 121 ? -8.769 -15.129 -10.251 1.00 97.69 121 LEU A CA 1
ATOM 927 C C . LEU A 1 121 ? -8.395 -13.688 -10.630 1.00 97.69 121 LEU A C 1
ATOM 929 O O . LEU A 1 121 ? -8.150 -13.406 -11.800 1.00 97.69 121 LEU A O 1
ATOM 933 N N . VAL A 1 122 ? -8.312 -12.785 -9.649 1.00 97.50 122 VAL A N 1
ATOM 934 C CA . VAL A 1 122 ? -7.932 -11.380 -9.874 1.00 97.50 122 VAL A CA 1
ATOM 935 C C . VAL A 1 122 ? -6.450 -11.238 -10.235 1.00 97.50 122 VAL A C 1
ATOM 937 O O . VAL A 1 122 ? -6.094 -10.373 -11.033 1.00 97.50 122 VAL A O 1
ATOM 940 N N . LEU A 1 123 ? -5.575 -12.079 -9.679 1.00 96.88 123 LEU A N 1
ATOM 941 C CA . LEU A 1 123 ? -4.140 -12.042 -9.971 1.00 96.88 123 LEU A CA 1
ATOM 942 C C . LEU A 1 123 ? -3.776 -12.693 -11.315 1.00 96.88 123 LEU A C 1
ATOM 944 O O . LEU A 1 123 ? -2.731 -12.357 -11.871 1.00 96.88 123 LEU A O 1
ATOM 948 N N . LEU A 1 124 ? -4.613 -13.576 -11.872 1.00 96.44 124 LEU A N 1
ATOM 949 C CA . LEU A 1 124 ? -4.326 -14.288 -13.126 1.00 96.44 124 LEU A CA 1
ATOM 950 C C . LEU A 1 124 ? -3.984 -13.354 -14.307 1.00 96.44 124 LEU A C 1
ATOM 952 O O . LEU A 1 124 ? -2.937 -13.567 -14.924 1.00 96.44 124 LEU A O 1
ATOM 956 N N . PRO A 1 125 ? -4.763 -12.296 -14.619 1.00 96.56 125 PRO A N 1
ATOM 957 C CA . PRO A 1 125 ? -4.404 -11.359 -15.687 1.00 96.56 125 PRO A CA 1
ATOM 958 C C . PRO A 1 125 ? -3.070 -10.649 -15.437 1.00 96.56 125 PRO A C 1
ATOM 960 O O . PRO A 1 125 ? -2.299 -10.414 -16.368 1.00 96.56 125 PRO A O 1
ATOM 963 N N . TRP A 1 126 ? -2.771 -10.329 -14.176 1.00 95.19 126 TRP A N 1
ATOM 964 C CA . TRP A 1 126 ? -1.510 -9.699 -13.799 1.00 95.19 126 TRP A CA 1
ATOM 965 C C . TRP A 1 126 ? -0.324 -10.650 -13.996 1.00 95.19 126 TRP A C 1
ATOM 967 O O . TRP A 1 126 ? 0.694 -10.236 -14.551 1.00 95.19 126 TRP A O 1
ATOM 977 N N . VAL A 1 127 ? -0.463 -11.928 -13.633 1.00 95.44 127 VAL A N 1
ATOM 978 C CA . VAL A 1 127 ? 0.547 -12.962 -13.916 1.00 95.44 127 VAL A CA 1
ATOM 979 C C . VAL A 1 127 ? 0.730 -13.134 -15.424 1.00 95.44 127 VAL A C 1
ATOM 981 O O . VAL A 1 127 ? 1.859 -13.101 -15.906 1.00 95.44 127 VAL A O 1
ATOM 984 N N . GLY A 1 128 ? -0.361 -13.232 -16.191 1.00 95.12 128 GLY A N 1
ATOM 985 C CA . GLY A 1 128 ? -0.308 -13.328 -17.653 1.00 95.12 128 GLY A CA 1
ATOM 986 C C . GLY A 1 128 ? 0.430 -12.148 -18.292 1.00 95.12 128 GLY A C 1
ATOM 987 O O . GLY A 1 128 ? 1.294 -12.347 -19.145 1.00 95.12 128 GLY A O 1
ATOM 988 N N . ARG A 1 129 ? 0.173 -10.921 -17.815 1.00 93.75 129 ARG A N 1
ATOM 989 C CA . ARG A 1 129 ? 0.919 -9.720 -18.221 1.00 93.75 129 ARG A CA 1
ATOM 990 C C . ARG A 1 129 ? 2.407 -9.826 -17.877 1.00 93.75 129 ARG A C 1
ATOM 992 O O . ARG A 1 129 ? 3.233 -9.478 -18.713 1.00 93.75 129 ARG A O 1
ATOM 999 N N . ASN A 1 130 ? 2.765 -10.288 -16.679 1.00 94.00 130 ASN A N 1
ATOM 1000 C CA . ASN A 1 130 ? 4.170 -10.453 -16.287 1.00 94.00 130 ASN A CA 1
ATOM 1001 C C . ASN A 1 130 ? 4.887 -11.480 -17.174 1.00 94.00 130 ASN A C 1
ATOM 1003 O O . ASN A 1 130 ? 5.974 -11.188 -17.675 1.00 94.00 130 ASN A O 1
ATOM 1007 N N . VAL A 1 131 ? 4.256 -12.626 -17.446 1.00 93.25 131 VAL A N 1
ATOM 1008 C CA . VAL A 1 131 ? 4.808 -13.662 -18.333 1.00 93.25 131 VAL A CA 1
ATOM 1009 C C . VAL A 1 131 ? 4.974 -13.120 -19.751 1.00 93.25 131 VAL A C 1
ATOM 1011 O O . VAL A 1 131 ? 6.034 -13.285 -20.355 1.00 93.25 131 VAL A O 1
ATOM 1014 N N . GLY A 1 132 ? 3.967 -12.413 -20.268 1.00 90.31 132 GLY A N 1
ATOM 1015 C CA . GLY A 1 132 ? 4.024 -11.800 -21.594 1.00 90.31 132 GLY A CA 1
ATOM 1016 C C . GLY A 1 132 ? 5.126 -10.746 -21.731 1.00 90.31 132 GLY A C 1
ATOM 1017 O O . GLY A 1 132 ? 5.799 -10.712 -22.755 1.00 90.31 132 GLY A O 1
ATOM 1018 N N . LEU A 1 133 ? 5.345 -9.918 -20.704 1.00 88.94 133 LEU A N 1
ATOM 1019 C CA . LEU A 1 133 ? 6.325 -8.825 -20.751 1.00 88.94 133 LEU A CA 1
ATOM 1020 C C . LEU A 1 133 ? 7.759 -9.254 -20.429 1.00 88.94 133 LEU A C 1
ATOM 1022 O O . LEU A 1 133 ? 8.694 -8.660 -20.951 1.00 88.94 133 LEU A O 1
ATOM 1026 N N . SER A 1 134 ? 7.940 -10.240 -19.550 1.00 90.31 134 SER A N 1
ATOM 1027 C CA . SER A 1 134 ? 9.257 -10.550 -18.973 1.00 90.31 134 SER A CA 1
ATOM 1028 C C . SER A 1 134 ? 9.662 -12.019 -19.051 1.00 90.31 134 SER A C 1
ATOM 1030 O O . SER A 1 134 ? 10.812 -12.341 -18.773 1.00 90.31 134 SER A O 1
ATOM 1032 N N . GLY A 1 135 ? 8.728 -12.921 -19.363 1.00 90.81 135 GLY A N 1
ATOM 1033 C CA . GLY A 1 135 ? 8.923 -14.369 -19.260 1.00 90.81 135 GLY A CA 1
ATOM 1034 C C . GLY A 1 135 ? 8.816 -14.938 -17.835 1.00 90.81 135 GLY A C 1
ATOM 1035 O O . GLY A 1 135 ? 8.918 -16.154 -17.677 1.00 90.81 135 GLY A O 1
ATOM 1036 N N . TYR A 1 136 ? 8.572 -14.113 -16.807 1.00 93.25 136 TYR A N 1
ATOM 1037 C CA . TYR A 1 136 ? 8.438 -14.524 -15.397 1.00 93.25 136 TYR A CA 1
ATOM 1038 C C . TYR A 1 136 ? 7.005 -14.362 -14.874 1.00 93.25 136 TYR A C 1
ATOM 1040 O O . TYR A 1 136 ? 6.267 -13.494 -15.328 1.00 93.25 136 TYR A O 1
ATOM 1048 N N . LEU A 1 137 ? 6.618 -15.151 -13.862 1.00 93.19 137 LEU A N 1
ATOM 1049 C CA . LEU A 1 137 ? 5.290 -15.051 -13.229 1.00 93.19 137 LEU A CA 1
ATOM 1050 C C . LEU A 1 137 ? 5.065 -13.718 -12.498 1.00 93.19 137 LEU A C 1
ATOM 1052 O O . LEU A 1 137 ? 3.953 -13.197 -12.484 1.00 93.19 137 LEU A O 1
ATOM 1056 N N . ALA A 1 138 ? 6.116 -13.178 -11.878 1.00 91.44 138 ALA A N 1
ATOM 1057 C CA . ALA A 1 138 ? 6.076 -11.937 -11.111 1.00 91.44 138 ALA A CA 1
ATOM 1058 C C . ALA A 1 138 ? 7.438 -11.241 -11.191 1.00 91.44 138 ALA A C 1
ATOM 1060 O O . ALA A 1 138 ? 8.327 -11.500 -10.381 1.00 91.44 138 ALA A O 1
ATOM 1061 N N . TYR A 1 139 ? 7.622 -10.376 -12.183 1.00 90.38 139 TYR A N 1
ATOM 1062 C CA . TYR A 1 139 ? 8.888 -9.681 -12.389 1.00 90.38 139 TYR A CA 1
ATOM 1063 C C . TYR A 1 139 ? 8.998 -8.418 -11.513 1.00 90.38 139 TYR A C 1
ATOM 1065 O O . TYR A 1 139 ? 8.007 -7.699 -11.365 1.00 90.38 139 TYR A O 1
ATOM 1073 N N . PRO A 1 140 ? 10.174 -8.102 -10.939 1.00 89.19 140 PRO A N 1
ATOM 1074 C CA . PRO A 1 140 ? 11.373 -8.943 -10.833 1.00 89.19 140 PRO A CA 1
ATOM 1075 C C . PRO A 1 140 ? 11.378 -9.840 -9.568 1.00 89.19 140 PRO A C 1
ATOM 1077 O O . PRO A 1 140 ? 12.346 -10.540 -9.294 1.00 89.19 140 PRO A O 1
ATOM 1080 N N . LEU A 1 141 ? 10.292 -9.836 -8.784 1.00 83.94 141 LEU A N 1
ATOM 1081 C CA . LEU A 1 141 ? 10.206 -10.425 -7.437 1.00 83.94 141 LEU A CA 1
ATOM 1082 C C . LEU A 1 141 ? 10.363 -11.952 -7.361 1.00 83.94 141 LEU A C 1
ATOM 1084 O O . LEU A 1 141 ? 10.869 -12.460 -6.367 1.00 83.94 141 LEU A O 1
ATOM 1088 N N . ALA A 1 142 ? 9.910 -12.686 -8.375 1.00 77.81 142 ALA A N 1
ATOM 1089 C CA . ALA A 1 142 ? 9.911 -14.149 -8.402 1.00 77.81 142 ALA A CA 1
ATOM 1090 C C . ALA A 1 142 ? 10.995 -14.722 -9.326 1.00 77.81 142 ALA A C 1
ATOM 1092 O O . ALA A 1 142 ? 10.826 -15.801 -9.893 1.00 77.81 142 ALA A O 1
ATOM 1093 N N . GLY A 1 143 ? 12.114 -14.010 -9.489 1.00 73.12 143 GLY A N 1
ATOM 1094 C CA . GLY A 1 143 ? 13.209 -14.453 -10.354 1.00 73.12 143 GLY A CA 1
ATOM 1095 C C . GLY A 1 143 ? 13.808 -15.809 -9.980 1.00 73.12 143 GLY A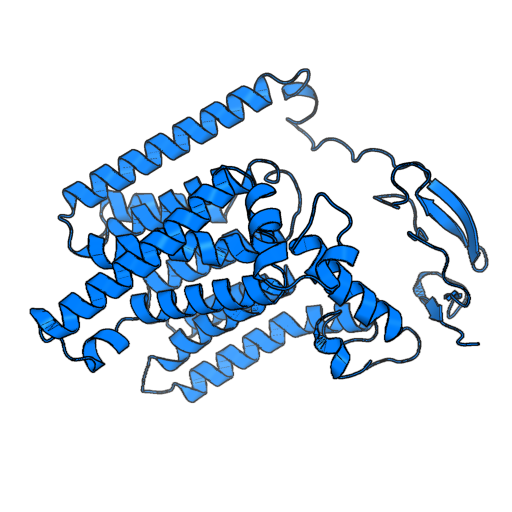 C 1
ATOM 1096 O O . GLY A 1 143 ? 14.252 -16.541 -10.862 1.00 73.12 143 GLY A O 1
ATOM 1097 N N . SER A 1 144 ? 13.757 -16.180 -8.697 1.00 74.88 144 SER A N 1
ATOM 1098 C CA . SER A 1 144 ? 14.242 -17.470 -8.188 1.00 74.88 144 SER A CA 1
ATOM 1099 C C . SER A 1 144 ? 13.443 -18.675 -8.684 1.00 74.88 144 SER A C 1
ATOM 1101 O O . SER A 1 144 ? 13.980 -19.777 -8.712 1.00 74.88 144 SER A O 1
ATOM 1103 N N . LEU A 1 145 ? 12.190 -18.484 -9.114 1.00 84.50 145 LEU A N 1
ATOM 1104 C CA . LEU A 1 145 ? 11.379 -19.552 -9.714 1.00 84.50 145 LEU A CA 1
ATOM 1105 C C . LEU A 1 145 ? 11.795 -19.862 -11.161 1.00 84.50 145 LEU A C 1
ATOM 1107 O O . LEU A 1 145 ? 11.309 -20.826 -11.749 1.00 84.50 145 LEU A O 1
ATOM 1111 N N . GLY A 1 146 ? 12.695 -19.056 -11.732 1.00 85.56 146 GLY A N 1
ATOM 1112 C CA . GLY A 1 146 ? 13.100 -19.147 -13.126 1.00 85.56 146 GLY A CA 1
ATOM 1113 C C . GLY A 1 146 ? 12.036 -18.618 -14.100 1.00 85.56 146 GLY A C 1
ATOM 1114 O O . GLY A 1 146 ? 10.896 -18.333 -13.718 1.00 85.56 146 GLY A O 1
ATOM 1115 N N . PRO A 1 147 ? 12.410 -18.434 -15.377 1.00 90.19 147 PRO A N 1
ATOM 1116 C CA . PRO A 1 147 ? 11.472 -18.016 -16.405 1.00 90.19 147 PRO A CA 1
ATOM 1117 C C . PRO A 1 147 ? 10.544 -19.168 -16.794 1.00 90.19 147 PRO A C 1
ATOM 1119 O O . PRO A 1 147 ? 10.988 -20.293 -17.027 1.00 90.19 147 PRO A O 1
ATOM 1122 N N . VAL A 1 148 ? 9.260 -18.857 -16.948 1.00 92.94 148 VAL A N 1
ATOM 1123 C CA . VAL A 1 148 ? 8.254 -19.780 -17.494 1.00 92.94 148 VAL A CA 1
ATOM 1124 C C . VAL A 1 148 ? 8.375 -19.864 -19.013 1.00 92.94 148 VAL A C 1
ATOM 1126 O O . VAL A 1 148 ? 8.132 -20.918 -19.593 1.00 92.94 148 VAL A O 1
ATOM 1129 N N . VAL A 1 149 ? 8.795 -18.771 -19.660 1.00 88.31 149 VAL A N 1
ATOM 1130 C CA . VAL A 1 149 ? 9.035 -18.736 -21.106 1.00 88.31 149 VAL A CA 1
ATOM 1131 C C . VAL A 1 149 ? 10.435 -18.229 -21.397 1.00 88.31 149 VAL A C 1
ATOM 1133 O O . VAL A 1 149 ? 10.750 -17.087 -21.085 1.00 88.31 149 VAL A O 1
ATOM 1136 N N . ARG A 1 150 ? 11.277 -19.073 -21.999 1.00 85.44 150 ARG A N 1
ATOM 1137 C CA . ARG A 1 150 ? 12.709 -18.789 -22.196 1.00 85.44 150 ARG A CA 1
ATOM 1138 C C . ARG A 1 150 ? 12.995 -17.845 -23.366 1.00 85.44 150 ARG A C 1
ATOM 1140 O O . ARG A 1 150 ? 13.929 -17.057 -23.271 1.00 85.44 150 ARG A O 1
ATOM 1147 N N . ASP A 1 151 ? 12.186 -17.896 -24.418 1.00 83.75 151 ASP A N 1
ATOM 1148 C CA . ASP A 1 151 ? 12.405 -17.212 -25.704 1.00 83.75 151 ASP A CA 1
ATOM 1149 C C . ASP A 1 151 ? 12.550 -15.680 -25.606 1.00 83.75 151 ASP A C 1
ATOM 1151 O O . ASP A 1 151 ? 13.278 -15.058 -26.382 1.00 83.75 151 ASP A O 1
ATOM 1155 N N . TRP A 1 152 ? 11.846 -15.063 -24.655 1.00 83.31 152 TRP A N 1
ATOM 1156 C CA . TRP A 1 152 ? 11.895 -13.621 -24.372 1.00 83.31 152 TRP A CA 1
ATOM 1157 C C . TRP A 1 152 ? 12.084 -13.330 -22.882 1.00 83.31 152 TRP A C 1
ATOM 1159 O O . TRP A 1 152 ? 11.811 -12.220 -22.427 1.00 83.31 152 TRP A O 1
ATOM 1169 N N . ALA A 1 153 ? 12.529 -14.331 -22.114 1.00 89.00 153 ALA A N 1
ATOM 1170 C CA . ALA A 1 153 ? 12.839 -14.132 -20.710 1.00 89.00 153 ALA A CA 1
ATOM 1171 C C . ALA A 1 153 ? 13.885 -13.033 -20.558 1.00 89.00 153 ALA A C 1
ATOM 1173 O O . ALA A 1 153 ? 14.947 -13.090 -21.187 1.00 89.00 153 ALA A O 1
ATOM 1174 N N . VAL A 1 154 ? 13.623 -12.093 -19.655 1.00 87.00 154 VAL A N 1
ATOM 1175 C CA . VAL A 1 154 ? 14.667 -11.192 -19.173 1.00 87.00 154 VAL A CA 1
ATOM 1176 C C . VAL A 1 154 ? 15.819 -12.034 -18.620 1.00 87.00 154 VAL A C 1
ATOM 1178 O O . VAL A 1 154 ? 15.613 -13.039 -17.939 1.00 87.00 154 VAL A O 1
ATOM 1181 N N . THR A 1 155 ? 17.054 -11.663 -18.946 1.00 86.00 155 THR A N 1
ATOM 1182 C CA . THR A 1 155 ? 18.229 -12.423 -18.510 1.00 86.00 155 THR A CA 1
ATOM 1183 C C . THR A 1 155 ? 18.347 -12.425 -16.979 1.00 86.00 155 THR A C 1
ATOM 1185 O O . THR A 1 155 ? 18.068 -11.393 -16.364 1.00 86.00 155 THR A O 1
ATOM 1188 N N . PRO A 1 156 ? 18.837 -13.510 -16.347 1.00 86.19 156 PRO A N 1
ATOM 1189 C CA . PRO A 1 156 ? 19.036 -13.556 -14.894 1.00 86.19 156 PRO A CA 1
ATOM 1190 C C . PRO A 1 156 ? 19.919 -12.422 -14.345 1.00 86.19 156 PRO A C 1
ATOM 1192 O O . PRO A 1 156 ? 19.687 -11.938 -13.236 1.00 86.19 156 PRO A O 1
ATOM 1195 N N . THR A 1 157 ? 20.901 -11.971 -15.132 1.00 86.31 157 THR A N 1
ATOM 1196 C CA . THR A 1 157 ? 21.784 -10.845 -14.801 1.00 86.31 157 THR A CA 1
ATOM 1197 C C . THR A 1 157 ? 20.996 -9.541 -14.701 1.00 86.31 157 THR A C 1
ATOM 1199 O O . THR A 1 157 ? 21.058 -8.880 -13.669 1.00 86.31 157 THR A O 1
ATOM 1202 N N . GLN A 1 158 ? 20.185 -9.219 -15.716 1.00 86.56 158 GLN A N 1
ATOM 1203 C CA . GLN A 1 158 ? 19.300 -8.050 -15.699 1.00 86.56 158 GLN A CA 1
ATOM 1204 C C . GLN A 1 158 ? 18.259 -8.125 -14.575 1.00 86.56 158 GLN A C 1
ATOM 1206 O O . GLN A 1 158 ? 18.057 -7.146 -13.872 1.00 86.56 158 GLN A O 1
ATOM 1211 N N . LEU A 1 159 ? 17.646 -9.290 -14.341 1.00 88.88 159 LEU A N 1
ATOM 1212 C CA . LEU A 1 159 ? 16.693 -9.459 -13.239 1.00 88.88 159 LEU A CA 1
ATOM 1213 C C . LEU A 1 159 ? 17.331 -9.123 -11.883 1.00 88.88 159 LEU A C 1
ATOM 1215 O O . LEU A 1 159 ? 16.722 -8.458 -11.044 1.00 88.88 159 LEU A O 1
ATOM 1219 N N . THR A 1 160 ? 18.563 -9.591 -11.669 1.00 87.94 160 THR A N 1
ATOM 1220 C CA . THR A 1 160 ? 19.321 -9.300 -10.447 1.00 87.94 160 THR A CA 1
ATOM 1221 C C . THR A 1 160 ? 19.671 -7.817 -10.364 1.00 87.94 160 THR A C 1
ATOM 1223 O O . THR A 1 160 ? 19.518 -7.225 -9.297 1.00 87.94 160 THR A O 1
ATOM 1226 N N . ALA A 1 161 ? 20.088 -7.210 -11.480 1.00 87.19 161 ALA A N 1
ATOM 1227 C CA . ALA A 1 161 ? 20.377 -5.782 -11.551 1.00 87.19 161 ALA A CA 1
ATOM 1228 C C . ALA A 1 161 ? 19.146 -4.941 -11.178 1.00 87.19 161 ALA A C 1
ATOM 1230 O O . ALA A 1 161 ? 19.253 -4.097 -10.295 1.00 87.19 161 ALA A O 1
ATOM 1231 N N . ASP A 1 162 ? 17.973 -5.244 -11.738 1.00 89.62 162 ASP A N 1
ATOM 1232 C CA . ASP A 1 162 ? 16.720 -4.536 -11.450 1.00 89.62 162 ASP A CA 1
ATOM 1233 C C . ASP A 1 162 ? 16.317 -4.647 -9.972 1.00 89.62 162 ASP A C 1
ATOM 1235 O O . ASP A 1 162 ? 15.933 -3.657 -9.348 1.00 89.62 162 ASP A O 1
ATOM 1239 N N . LEU A 1 163 ? 16.413 -5.844 -9.374 1.00 87.88 163 LEU A N 1
ATOM 1240 C CA . LEU A 1 163 ? 16.131 -6.029 -7.943 1.00 87.88 163 LEU A CA 1
ATOM 1241 C C . LEU A 1 163 ? 17.078 -5.215 -7.061 1.00 87.88 163 LEU A C 1
ATOM 1243 O O . LEU A 1 163 ? 16.648 -4.606 -6.076 1.00 87.88 163 LEU A O 1
ATOM 1247 N N . VAL A 1 164 ? 18.367 -5.233 -7.398 1.00 88.62 164 VAL A N 1
ATOM 1248 C CA . VAL A 1 164 ? 19.399 -4.490 -6.676 1.00 88.62 164 VAL A CA 1
ATOM 1249 C C . VAL A 1 164 ? 19.159 -2.992 -6.819 1.00 88.62 164 VAL A C 1
ATOM 1251 O O . VAL A 1 164 ? 19.141 -2.295 -5.808 1.00 88.62 164 VAL A O 1
ATOM 1254 N N . GLU A 1 165 ? 18.896 -2.502 -8.027 1.00 88.44 165 GLU A N 1
ATOM 1255 C CA . GLU A 1 165 ? 18.603 -1.096 -8.291 1.00 88.44 165 GLU A CA 1
ATOM 1256 C C . GLU A 1 165 ? 17.393 -0.622 -7.482 1.00 88.44 165 GLU A C 1
ATOM 1258 O O . GLU A 1 165 ? 17.511 0.343 -6.728 1.00 88.44 165 GLU A O 1
ATOM 1263 N N . ILE A 1 166 ? 16.263 -1.340 -7.529 1.00 88.44 166 ILE A N 1
ATOM 1264 C CA . ILE A 1 166 ? 15.054 -0.994 -6.759 1.00 88.44 166 ILE A CA 1
ATOM 1265 C C . ILE A 1 166 ? 15.374 -0.853 -5.265 1.00 88.44 166 ILE A C 1
ATOM 1267 O O . ILE A 1 166 ? 14.922 0.092 -4.609 1.00 88.44 166 ILE A O 1
ATOM 1271 N N . ARG A 1 167 ? 16.148 -1.792 -4.714 1.00 89.69 167 ARG A N 1
ATOM 1272 C CA . ARG A 1 167 ? 16.483 -1.819 -3.288 1.00 89.69 167 ARG A CA 1
ATOM 1273 C C . ARG A 1 167 ? 17.458 -0.715 -2.900 1.00 89.69 167 ARG A C 1
ATOM 1275 O O . ARG A 1 167 ? 17.258 -0.052 -1.883 1.00 89.69 167 ARG A O 1
ATOM 1282 N N . LEU A 1 168 ? 18.526 -0.544 -3.667 1.00 90.69 168 LEU A N 1
ATOM 1283 C CA . LEU A 1 168 ? 19.607 0.379 -3.342 1.00 90.69 168 LEU A CA 1
ATOM 1284 C C . LEU A 1 168 ? 19.225 1.828 -3.627 1.00 90.69 168 LEU A C 1
ATOM 1286 O O . LEU A 1 168 ? 19.500 2.694 -2.796 1.00 90.69 168 LEU A O 1
ATOM 1290 N N . PHE A 1 169 ? 18.507 2.083 -4.723 1.00 89.31 169 PHE A N 1
ATOM 1291 C CA . PHE A 1 169 ? 17.932 3.396 -5.003 1.00 89.31 169 PHE A CA 1
ATOM 1292 C C . PHE A 1 169 ? 17.018 3.844 -3.858 1.00 89.31 169 PHE A C 1
ATOM 1294 O O . PHE A 1 169 ? 17.076 4.986 -3.419 1.00 89.31 169 PHE A O 1
ATOM 1301 N N . ALA A 1 170 ? 16.220 2.931 -3.298 1.00 90.06 170 ALA A N 1
ATOM 1302 C CA . ALA A 1 170 ? 15.363 3.237 -2.157 1.00 90.06 170 ALA A CA 1
ATOM 1303 C C . ALA A 1 170 ? 16.137 3.566 -0.863 1.00 90.06 170 ALA A C 1
ATOM 1305 O O . ALA A 1 170 ? 15.622 4.307 -0.028 1.00 90.06 170 ALA A O 1
ATOM 1306 N N . ARG A 1 171 ? 17.362 3.049 -0.689 1.00 90.38 171 ARG A N 1
ATOM 1307 C CA . ARG A 1 171 ? 18.245 3.405 0.439 1.00 90.38 171 ARG A CA 1
ATOM 1308 C C . ARG A 1 171 ? 18.923 4.758 0.236 1.00 90.38 171 ARG A C 1
ATOM 1310 O O . ARG A 1 171 ? 19.146 5.475 1.207 1.00 90.38 171 ARG A O 1
ATOM 1317 N N . ARG A 1 172 ? 19.259 5.112 -1.007 1.00 86.75 172 ARG A N 1
ATOM 1318 C CA . ARG A 1 172 ? 20.001 6.338 -1.328 1.00 86.75 172 ARG A CA 1
ATOM 1319 C C . ARG A 1 172 ? 19.505 6.984 -2.633 1.00 86.75 172 ARG A C 1
ATOM 1321 O O . ARG A 1 172 ? 20.221 6.946 -3.630 1.00 86.75 172 ARG A O 1
ATOM 1328 N N . PRO A 1 173 ? 18.302 7.586 -2.642 1.00 76.50 173 PRO A N 1
ATOM 1329 C CA . PRO A 1 173 ? 17.685 8.110 -3.864 1.00 76.50 173 PRO A CA 1
ATOM 1330 C C . PRO A 1 173 ? 18.398 9.335 -4.458 1.00 76.50 173 PRO A C 1
ATOM 1332 O O . PRO A 1 173 ? 18.273 9.579 -5.655 1.00 76.50 173 PRO A O 1
ATOM 1335 N N . LEU A 1 174 ? 19.131 10.108 -3.645 1.00 72.31 174 LEU A N 1
ATOM 1336 C CA . LEU A 1 174 ? 19.796 11.357 -4.052 1.00 72.31 174 LEU A CA 1
ATOM 1337 C C . LEU A 1 174 ? 21.322 11.220 -4.207 1.00 72.31 174 LEU A C 1
ATOM 1339 O O . LEU A 1 174 ? 22.024 12.225 -4.278 1.00 72.31 174 LEU A O 1
ATOM 1343 N N . GLY A 1 175 ? 21.863 9.998 -4.226 1.00 71.50 175 GLY A N 1
ATOM 1344 C CA . GLY A 1 175 ? 23.305 9.763 -4.348 1.00 71.50 175 GLY A CA 1
ATOM 1345 C C . GLY A 1 175 ? 23.651 8.566 -5.226 1.00 71.50 175 GLY A C 1
ATOM 1346 O O . GLY A 1 175 ? 22.778 7.957 -5.839 1.00 71.50 175 GLY A O 1
ATOM 1347 N N . ASP A 1 176 ? 24.938 8.216 -5.256 1.00 77.69 176 ASP A N 1
ATOM 1348 C CA . ASP A 1 176 ? 25.436 7.024 -5.947 1.00 77.69 176 ASP A CA 1
ATOM 1349 C C . ASP A 1 176 ? 24.973 5.765 -5.194 1.00 77.69 176 ASP A C 1
ATOM 1351 O O . ASP A 1 176 ? 25.619 5.264 -4.269 1.00 77.69 176 ASP A O 1
ATOM 1355 N N . TRP A 1 177 ? 23.767 5.306 -5.527 1.00 78.31 177 TRP A N 1
ATOM 1356 C CA . TRP A 1 177 ? 23.096 4.174 -4.894 1.00 78.31 177 TRP A CA 1
ATOM 1357 C C . TRP A 1 177 ? 23.874 2.845 -4.943 1.00 78.31 177 TRP A C 1
ATOM 1359 O O . TRP A 1 177 ? 23.735 2.084 -3.983 1.00 78.31 177 TRP A O 1
ATOM 1369 N N . PRO A 1 178 ? 24.740 2.543 -5.936 1.00 80.88 178 PRO A N 1
ATOM 1370 C CA . PRO A 1 178 ? 25.612 1.371 -5.893 1.00 80.88 178 PRO A CA 1
ATOM 1371 C C . PRO A 1 178 ? 26.524 1.341 -4.659 1.00 80.88 178 PRO A C 1
ATOM 1373 O O . PRO A 1 178 ? 26.818 0.259 -4.151 1.00 80.88 178 PRO A O 1
ATOM 1376 N N . LEU A 1 179 ? 26.913 2.498 -4.102 1.00 78.88 179 LEU A N 1
ATOM 1377 C CA . LEU A 1 179 ? 27.695 2.549 -2.859 1.00 78.88 179 LEU A CA 1
ATOM 1378 C C . LEU A 1 179 ? 26.919 1.972 -1.668 1.00 78.88 179 LEU A C 1
ATOM 1380 O O . LEU A 1 179 ? 27.513 1.325 -0.807 1.00 78.88 179 LEU A O 1
ATOM 1384 N N . ALA A 1 180 ? 25.589 2.117 -1.645 1.00 79.06 180 ALA A N 1
ATOM 1385 C CA . ALA A 1 180 ? 24.737 1.589 -0.576 1.00 79.06 180 ALA A CA 1
ATOM 1386 C C . ALA A 1 180 ? 24.671 0.048 -0.550 1.00 79.06 180 ALA A C 1
ATOM 1388 O O . ALA A 1 180 ? 24.111 -0.528 0.386 1.00 79.06 180 ALA A O 1
ATOM 1389 N N . ALA A 1 181 ? 25.225 -0.636 -1.561 1.00 80.38 181 ALA A N 1
ATOM 1390 C CA . ALA A 1 181 ? 25.313 -2.094 -1.599 1.00 80.38 181 ALA A CA 1
ATOM 1391 C C . ALA A 1 181 ? 26.214 -2.655 -0.493 1.00 80.38 181 ALA A C 1
ATOM 1393 O O . ALA A 1 181 ? 25.921 -3.716 0.054 1.00 80.38 181 ALA A O 1
ATOM 1394 N N . LYS A 1 182 ? 27.309 -1.948 -0.187 1.00 84.88 182 LYS A N 1
ATOM 1395 C CA . LYS A 1 182 ? 28.367 -2.412 0.723 1.00 84.88 182 LYS A CA 1
ATOM 1396 C C . LYS A 1 182 ? 28.245 -1.841 2.136 1.00 84.88 182 LYS A C 1
ATOM 1398 O O . LYS A 1 182 ? 28.969 -2.273 3.022 1.00 84.88 182 LYS A O 1
ATOM 1403 N N . GLN A 1 183 ? 27.342 -0.885 2.338 1.00 88.25 183 GLN A N 1
ATOM 1404 C CA . GLN A 1 183 ? 27.197 -0.186 3.608 1.00 88.25 183 GLN A CA 1
ATOM 1405 C C . GLN A 1 183 ? 26.369 -1.015 4.607 1.00 88.25 183 GLN A C 1
ATOM 1407 O O . GLN A 1 183 ? 25.265 -1.458 4.258 1.00 88.25 183 GLN A O 1
ATOM 1412 N N . PRO A 1 184 ? 26.840 -1.207 5.852 1.00 91.81 184 PRO A N 1
ATOM 1413 C CA . PRO A 1 184 ? 26.015 -1.724 6.936 1.00 91.81 184 PRO A CA 1
ATOM 1414 C C . PRO A 1 184 ? 24.878 -0.750 7.279 1.00 91.81 184 PRO A C 1
ATOM 1416 O O . PRO A 1 184 ? 24.877 0.415 6.874 1.00 91.81 184 PRO A O 1
ATOM 1419 N N . LEU A 1 185 ? 23.890 -1.234 8.042 1.00 91.06 185 LEU A N 1
ATOM 1420 C CA . LEU A 1 185 ? 22.711 -0.452 8.448 1.00 91.06 185 LEU A CA 1
ATOM 1421 C C . LEU A 1 185 ? 23.086 0.889 9.087 1.00 91.06 185 LEU A C 1
ATOM 1423 O O . LEU A 1 185 ? 22.474 1.906 8.787 1.00 91.06 185 LEU A O 1
ATOM 1427 N N . GLU A 1 186 ? 24.116 0.871 9.920 1.00 94.25 186 GLU A N 1
ATOM 1428 C CA . GLU A 1 186 ? 24.643 2.003 10.685 1.00 94.25 186 GLU A CA 1
ATOM 1429 C C . GLU A 1 186 ? 25.129 3.144 9.784 1.00 94.25 186 GLU A C 1
ATOM 1431 O O . GLU A 1 186 ? 24.994 4.314 10.130 1.00 94.25 186 GLU A O 1
ATOM 1436 N N . GLU A 1 187 ? 25.646 2.804 8.601 1.00 91.94 187 GLU A N 1
ATOM 1437 C CA . GLU A 1 187 ? 26.176 3.769 7.642 1.00 91.94 187 GLU A CA 1
ATOM 1438 C C . GLU A 1 187 ? 25.091 4.321 6.716 1.00 91.94 187 GLU A C 1
ATOM 1440 O O . GLU A 1 187 ? 25.015 5.531 6.492 1.00 91.94 187 GLU A O 1
ATOM 1445 N N . TRP A 1 188 ? 24.235 3.457 6.154 1.00 92.00 188 TRP A N 1
ATOM 1446 C CA . TRP A 1 188 ? 23.257 3.921 5.167 1.00 92.00 188 TRP A CA 1
ATOM 1447 C C . TRP A 1 188 ? 21.998 4.515 5.804 1.00 92.00 188 TRP A C 1
ATOM 1449 O O . TRP A 1 188 ? 21.380 5.390 5.197 1.00 92.00 188 TRP A O 1
ATOM 1459 N N . LEU A 1 189 ? 21.598 4.089 7.009 1.00 94.06 189 LEU A N 1
ATOM 1460 C CA . LEU A 1 189 ? 20.352 4.542 7.635 1.00 94.06 189 LEU A CA 1
ATOM 1461 C C . LEU A 1 189 ? 20.343 6.047 7.965 1.00 94.06 189 LEU A C 1
ATOM 1463 O O . LEU A 1 189 ? 19.350 6.701 7.634 1.00 94.06 189 LEU A O 1
ATOM 1467 N N . PRO A 1 190 ? 21.406 6.644 8.544 1.00 94.25 190 PRO A N 1
ATOM 1468 C CA . PRO A 1 190 ? 21.449 8.089 8.769 1.00 94.25 190 PRO A CA 1
ATOM 1469 C C . PRO A 1 190 ? 21.372 8.879 7.458 1.00 94.25 190 PRO A C 1
ATOM 1471 O O . PRO A 1 190 ? 20.648 9.871 7.367 1.00 94.25 190 PRO A O 1
ATOM 1474 N N . LEU A 1 191 ? 22.062 8.407 6.413 1.00 91.69 191 LEU A N 1
ATOM 1475 C CA . LEU A 1 191 ? 22.018 9.014 5.081 1.00 91.69 191 LEU A CA 1
ATOM 1476 C C . LEU A 1 191 ? 20.614 8.930 4.477 1.00 91.69 191 LEU A C 1
ATOM 1478 O O . LEU A 1 191 ? 20.121 9.917 3.928 1.00 91.69 191 LEU A O 1
ATOM 1482 N N . TRP A 1 192 ? 19.967 7.768 4.576 1.00 93.56 192 TRP A N 1
ATOM 1483 C CA . TRP A 1 192 ? 18.591 7.564 4.133 1.00 93.56 192 TRP A CA 1
ATOM 1484 C C . TRP A 1 192 ? 17.634 8.502 4.864 1.00 93.56 192 TRP A C 1
ATOM 1486 O O . TRP A 1 192 ? 16.825 9.165 4.217 1.00 93.56 192 TRP A O 1
ATOM 1496 N N . TRP A 1 193 ? 17.762 8.611 6.190 1.00 94.75 193 TRP A N 1
ATOM 1497 C CA . TRP A 1 193 ? 16.940 9.493 7.012 1.00 94.75 193 TRP A CA 1
ATOM 1498 C C . TRP A 1 193 ? 17.073 10.948 6.571 1.00 94.75 193 TRP A C 1
ATOM 1500 O O . TRP A 1 193 ? 16.065 11.616 6.362 1.00 94.75 193 TRP A O 1
ATOM 1510 N N . MET A 1 194 ? 18.298 11.442 6.363 1.00 93.19 194 MET A N 1
ATOM 1511 C CA . MET A 1 194 ? 18.527 12.827 5.943 1.00 93.19 194 MET A CA 1
ATOM 1512 C C . MET A 1 194 ? 17.842 13.168 4.614 1.00 93.19 194 MET A C 1
ATOM 1514 O O . MET A 1 194 ? 17.310 14.271 4.495 1.00 93.19 194 MET A O 1
ATOM 1518 N N . GLN A 1 195 ? 17.775 12.215 3.679 1.00 90.94 195 GLN A N 1
ATOM 1519 C CA . GLN A 1 195 ? 17.171 12.376 2.350 1.00 90.94 195 GLN A CA 1
ATOM 1520 C C . GLN A 1 195 ? 15.632 12.344 2.339 1.00 90.94 195 GLN A C 1
ATOM 1522 O O . GLN A 1 195 ? 15.041 12.613 1.297 1.00 90.94 195 GLN A O 1
ATOM 1527 N N . GLN A 1 196 ? 14.970 12.011 3.454 1.00 91.31 196 GLN A N 1
ATOM 1528 C CA . GLN A 1 196 ? 13.504 11.992 3.503 1.00 91.31 196 GLN A CA 1
ATOM 1529 C C . GLN A 1 196 ? 12.912 13.402 3.618 1.00 91.31 196 GLN A C 1
ATOM 1531 O O . GLN A 1 196 ? 13.464 14.279 4.297 1.00 91.31 196 GLN A O 1
ATOM 1536 N N . GLU A 1 197 ? 11.732 13.584 3.030 1.00 89.88 197 GLU A N 1
ATOM 1537 C CA . GLU A 1 197 ? 10.945 14.809 3.158 1.00 89.88 197 GLU A CA 1
ATOM 1538 C C . GLU A 1 197 ? 10.520 15.058 4.620 1.00 89.88 197 GLU A C 1
ATOM 1540 O O . GLU A 1 197 ? 10.304 14.107 5.380 1.00 89.88 197 GLU A O 1
ATOM 1545 N N . PRO A 1 198 ? 10.340 16.320 5.057 1.00 90.50 198 PRO A N 1
ATOM 1546 C CA . PRO A 1 198 ? 9.932 16.625 6.431 1.00 90.50 198 PRO A CA 1
ATOM 1547 C C . PRO A 1 198 ? 8.630 15.933 6.866 1.00 90.50 198 PRO A C 1
ATOM 1549 O O . PRO A 1 198 ? 8.532 15.455 7.996 1.00 90.50 198 PRO A O 1
ATOM 1552 N N . ALA A 1 199 ? 7.642 15.836 5.969 1.00 89.75 199 ALA A N 1
ATOM 1553 C CA . ALA A 1 199 ? 6.375 15.155 6.248 1.00 89.75 199 ALA A CA 1
ATOM 1554 C C . ALA A 1 199 ? 6.562 13.641 6.453 1.00 89.75 199 ALA A C 1
ATOM 1556 O O . ALA A 1 199 ? 5.939 13.052 7.337 1.00 89.75 199 ALA A O 1
ATOM 1557 N N . ASP A 1 200 ? 7.460 13.030 5.681 1.00 92.94 200 ASP A N 1
ATOM 1558 C CA . ASP A 1 200 ? 7.808 11.614 5.775 1.00 92.94 200 ASP A CA 1
ATOM 1559 C C . ASP A 1 200 ? 8.555 11.309 7.080 1.00 92.94 200 ASP A C 1
ATOM 1561 O O . ASP A 1 200 ? 8.216 10.354 7.784 1.00 92.94 200 ASP A O 1
ATOM 1565 N N . LYS A 1 201 ? 9.511 12.167 7.461 1.00 94.56 201 LYS A N 1
ATOM 1566 C CA . LYS A 1 201 ? 10.203 12.095 8.758 1.00 94.56 201 LYS A CA 1
ATOM 1567 C C . LYS A 1 201 ? 9.214 12.168 9.916 1.00 94.56 201 LYS A C 1
ATOM 1569 O O . LYS A 1 201 ? 9.251 11.326 10.811 1.00 94.56 201 LYS A O 1
ATOM 1574 N N . LEU A 1 202 ? 8.305 13.144 9.886 1.00 94.38 202 LEU A N 1
ATOM 1575 C CA . LEU A 1 202 ? 7.282 13.292 10.917 1.00 94.38 202 LEU A CA 1
ATOM 1576 C C . LEU A 1 202 ? 6.383 12.052 10.996 1.00 94.38 202 LEU A C 1
ATOM 1578 O O . LEU A 1 202 ? 6.139 11.553 12.091 1.00 94.38 202 LEU A O 1
ATOM 1582 N N . LEU A 1 203 ? 5.934 11.520 9.855 1.00 95.81 203 LEU A N 1
ATOM 1583 C CA . LEU A 1 203 ? 5.120 10.306 9.815 1.00 95.81 203 LEU A CA 1
ATOM 1584 C C . LEU A 1 203 ? 5.850 9.114 10.452 1.00 95.81 203 LEU A C 1
ATOM 1586 O O . LEU A 1 203 ? 5.256 8.401 11.258 1.00 95.81 203 LEU A O 1
ATOM 1590 N N . LEU A 1 204 ? 7.136 8.917 10.146 1.00 96.75 204 LEU A N 1
ATOM 1591 C CA . LEU A 1 204 ? 7.949 7.861 10.757 1.00 96.75 204 LEU A CA 1
ATOM 1592 C C . LEU A 1 204 ? 8.086 8.042 12.271 1.00 96.75 204 LEU A C 1
ATOM 1594 O O . LEU A 1 204 ? 7.903 7.076 13.009 1.00 96.75 204 LEU A O 1
ATOM 1598 N N . LEU A 1 205 ? 8.349 9.264 12.745 1.00 97.25 205 LEU A N 1
ATOM 1599 C CA . LEU A 1 205 ? 8.423 9.553 14.181 1.00 97.25 205 LEU A CA 1
ATOM 1600 C C . LEU A 1 205 ? 7.096 9.252 14.883 1.00 97.25 205 LEU A C 1
ATOM 1602 O O . LEU A 1 205 ? 7.102 8.649 15.954 1.00 97.25 205 LEU A O 1
ATOM 1606 N N . VAL A 1 206 ? 5.963 9.603 14.267 1.00 96.69 206 VAL A N 1
ATOM 1607 C CA . VAL A 1 206 ? 4.629 9.277 14.794 1.00 96.69 206 VAL A CA 1
ATOM 1608 C C . VAL A 1 206 ? 4.415 7.764 14.853 1.00 96.69 206 VAL A C 1
ATOM 1610 O O . VAL A 1 206 ? 3.895 7.271 15.850 1.00 96.69 206 VAL A O 1
ATOM 1613 N N . VAL A 1 207 ? 4.844 7.006 13.838 1.00 97.88 207 VAL A N 1
ATOM 1614 C CA . VAL A 1 207 ? 4.769 5.535 13.861 1.00 97.88 207 VAL A CA 1
ATOM 1615 C C . VAL A 1 207 ? 5.627 4.957 14.989 1.00 97.88 207 VAL A C 1
ATOM 1617 O O . VAL A 1 207 ? 5.138 4.125 15.748 1.00 97.88 207 VAL A O 1
ATOM 1620 N N . VAL A 1 208 ? 6.876 5.408 15.145 1.00 97.62 208 VAL A N 1
ATOM 1621 C CA . VAL A 1 208 ? 7.782 4.936 16.209 1.00 97.62 208 VAL A CA 1
ATOM 1622 C C . VAL A 1 208 ? 7.221 5.262 17.595 1.00 97.62 208 VAL A C 1
ATOM 1624 O O . VAL A 1 208 ? 7.148 4.381 18.454 1.00 97.62 208 VAL A O 1
ATOM 1627 N N . ALA A 1 209 ? 6.745 6.491 17.801 1.00 97.75 209 ALA A N 1
ATOM 1628 C CA . ALA A 1 209 ? 6.075 6.887 19.037 1.00 97.75 209 ALA A CA 1
ATOM 1629 C C . ALA A 1 209 ? 4.810 6.047 19.287 1.00 97.75 209 ALA A C 1
ATOM 1631 O O . ALA A 1 209 ? 4.576 5.596 20.407 1.00 97.75 209 ALA A O 1
ATOM 1632 N N . GLY A 1 210 ? 4.028 5.773 18.240 1.00 97.06 210 GLY A N 1
ATOM 1633 C CA . GLY A 1 210 ? 2.839 4.922 18.285 1.00 97.06 210 GLY A CA 1
ATOM 1634 C C . GLY A 1 210 ? 3.137 3.472 18.676 1.00 97.06 210 GLY A C 1
ATOM 1635 O O . GLY A 1 210 ? 2.382 2.874 19.444 1.00 97.06 210 GLY A O 1
ATOM 1636 N N . ILE A 1 211 ? 4.259 2.909 18.214 1.00 97.62 211 ILE A N 1
ATOM 1637 C CA . ILE A 1 211 ? 4.743 1.587 18.641 1.00 97.62 211 ILE A CA 1
ATOM 1638 C C . ILE A 1 211 ? 5.040 1.593 20.142 1.00 97.62 211 ILE A C 1
ATOM 1640 O O . ILE A 1 211 ? 4.536 0.724 20.855 1.00 97.62 211 ILE A O 1
ATOM 1644 N N . GLY A 1 212 ? 5.794 2.584 20.632 1.00 97.50 212 GLY A N 1
ATOM 1645 C CA . GLY A 1 212 ? 6.094 2.727 22.060 1.00 97.50 212 GLY A CA 1
ATOM 1646 C C . GLY A 1 212 ? 4.834 2.897 22.913 1.00 97.50 212 GLY A C 1
ATOM 1647 O O . GLY A 1 212 ? 4.677 2.235 23.939 1.00 97.50 212 GLY A O 1
ATOM 1648 N N . LEU A 1 213 ? 3.888 3.712 22.441 1.00 96.12 213 LEU A N 1
ATOM 1649 C CA . LEU A 1 213 ? 2.597 3.941 23.084 1.00 96.12 213 LEU A CA 1
ATOM 1650 C C . LEU A 1 213 ? 1.780 2.644 23.216 1.00 96.12 213 LEU A C 1
ATOM 1652 O O . LEU A 1 213 ? 1.262 2.345 24.292 1.00 96.12 213 LEU A O 1
ATOM 1656 N N . ILE A 1 214 ? 1.689 1.847 22.147 1.00 96.44 214 ILE A N 1
ATOM 1657 C CA . ILE A 1 214 ? 0.965 0.569 22.163 1.00 96.44 214 ILE A CA 1
ATOM 1658 C C . ILE A 1 214 ? 1.673 -0.459 23.044 1.00 96.44 214 ILE A C 1
ATOM 1660 O O . ILE A 1 214 ? 1.001 -1.176 23.783 1.00 96.44 214 ILE A O 1
ATOM 1664 N N . ALA A 1 215 ? 3.007 -0.518 23.015 1.00 96.44 215 ALA A N 1
ATOM 1665 C CA . ALA A 1 215 ? 3.774 -1.396 23.891 1.00 96.44 215 ALA A CA 1
ATOM 1666 C C . ALA A 1 215 ? 3.522 -1.064 25.372 1.00 96.44 215 ALA A C 1
ATOM 1668 O O . ALA A 1 215 ? 3.161 -1.951 26.145 1.00 96.44 215 ALA A O 1
ATOM 1669 N N . GLY A 1 216 ? 3.612 0.215 25.752 1.00 95.81 216 GLY A N 1
ATOM 1670 C CA . GLY A 1 216 ? 3.309 0.672 27.110 1.00 95.81 216 GLY A CA 1
ATOM 1671 C C . GLY A 1 216 ? 1.863 0.382 27.523 1.00 95.81 216 GLY A C 1
ATOM 1672 O O . GLY A 1 216 ? 1.619 -0.127 28.617 1.00 95.81 216 GLY A O 1
ATOM 1673 N N . TRP A 1 217 ? 0.900 0.620 26.627 1.00 94.94 217 TRP A N 1
ATOM 1674 C CA . TRP A 1 217 ? -0.507 0.296 26.870 1.00 94.94 217 TRP A CA 1
ATOM 1675 C C . TRP A 1 217 ? -0.740 -1.213 27.048 1.00 94.94 217 TRP A C 1
ATOM 1677 O O . TRP A 1 217 ? -1.473 -1.610 27.953 1.00 94.94 217 TRP A O 1
ATOM 1687 N N . LEU A 1 218 ? -0.090 -2.072 26.254 1.00 95.19 218 LEU A N 1
ATOM 1688 C CA . LEU A 1 218 ? -0.168 -3.530 26.411 1.00 95.19 218 LEU A CA 1
ATOM 1689 C C . LEU A 1 218 ? 0.412 -3.987 27.754 1.00 95.19 218 LEU A C 1
ATOM 1691 O O . LEU A 1 218 ? -0.220 -4.790 28.442 1.00 95.19 218 LEU A O 1
ATOM 1695 N N . VAL A 1 219 ? 1.570 -3.451 28.155 1.00 95.75 219 VAL A N 1
ATOM 1696 C CA . VAL A 1 219 ? 2.175 -3.734 29.467 1.00 95.75 219 VAL A CA 1
ATOM 1697 C C . VAL A 1 219 ? 1.226 -3.322 30.589 1.00 95.75 219 VAL A C 1
ATOM 1699 O O . VAL A 1 219 ? 0.959 -4.117 31.487 1.00 95.75 219 VAL A O 1
ATOM 1702 N N . TRP A 1 220 ? 0.634 -2.128 30.513 1.00 94.69 220 TRP A N 1
ATOM 1703 C CA . TRP A 1 220 ? -0.351 -1.672 31.493 1.00 94.69 220 TRP A CA 1
ATOM 1704 C C . TRP A 1 220 ? -1.585 -2.587 31.557 1.00 94.69 220 TRP A C 1
ATOM 1706 O O . TRP A 1 220 ? -2.035 -2.950 32.647 1.00 94.69 220 TRP A O 1
ATOM 1716 N N . GLN A 1 221 ? -2.101 -3.034 30.409 1.00 93.69 221 GLN A N 1
ATOM 1717 C CA . GLN A 1 221 ? -3.250 -3.941 30.357 1.00 93.69 221 GLN A CA 1
ATOM 1718 C C . GLN A 1 221 ? -2.959 -5.303 30.991 1.00 93.69 221 GLN A C 1
ATOM 1720 O O . GLN A 1 221 ? -3.821 -5.851 31.682 1.00 93.69 221 GLN A O 1
ATOM 1725 N N . LEU A 1 222 ? -1.766 -5.851 30.760 1.00 94.50 222 LEU A N 1
ATOM 1726 C CA . LEU A 1 222 ? -1.361 -7.161 31.267 1.00 94.50 222 LEU A CA 1
ATOM 1727 C C . LEU A 1 222 ? -0.968 -7.113 32.748 1.00 94.50 222 LEU A C 1
ATOM 1729 O O . LEU A 1 222 ? -1.373 -7.984 33.511 1.00 94.50 222 LEU A O 1
ATOM 1733 N N . VAL A 1 223 ? -0.213 -6.095 33.163 1.00 95.44 223 VAL A N 1
ATOM 1734 C CA . VAL A 1 223 ? 0.359 -6.008 34.515 1.00 95.44 223 VAL A CA 1
ATOM 1735 C C . VAL A 1 223 ? -0.600 -5.320 35.483 1.00 95.44 223 VAL A C 1
ATOM 1737 O O . VAL A 1 223 ? -0.942 -5.887 36.519 1.00 95.44 223 VAL A O 1
ATOM 1740 N N . ALA A 1 224 ? -1.074 -4.117 35.149 1.00 93.62 224 ALA A N 1
ATOM 1741 C CA . ALA A 1 224 ? -1.899 -3.319 36.056 1.00 93.62 224 ALA A CA 1
ATOM 1742 C C . ALA A 1 224 ? -3.375 -3.734 36.010 1.00 93.62 224 ALA A C 1
ATOM 1744 O O . ALA A 1 224 ? -4.015 -3.878 37.050 1.00 93.62 224 ALA A O 1
ATOM 1745 N N . LYS A 1 225 ? -3.927 -3.951 34.808 1.00 91.56 225 LYS A N 1
ATOM 1746 C CA . LYS A 1 225 ? -5.332 -4.366 34.639 1.00 91.56 225 LYS A CA 1
ATOM 1747 C C . LYS A 1 225 ? -5.540 -5.878 34.669 1.00 91.56 225 LYS A C 1
ATOM 1749 O O . LYS A 1 225 ? -6.690 -6.307 34.685 1.00 91.56 225 LYS A O 1
ATOM 1754 N N . LYS A 1 226 ? -4.463 -6.677 34.676 1.00 93.31 226 LYS A N 1
ATOM 1755 C CA . LYS A 1 226 ? -4.508 -8.153 34.661 1.00 93.31 226 LYS A CA 1
ATOM 1756 C C . LYS A 1 226 ? -5.431 -8.710 33.569 1.00 93.31 226 LYS A C 1
ATOM 1758 O O . LYS A 1 226 ? -6.093 -9.732 33.743 1.00 93.31 226 LYS A O 1
ATOM 1763 N N . THR A 1 227 ? -5.500 -8.015 32.436 1.00 91.44 227 THR A N 1
ATOM 1764 C CA . THR A 1 227 ? -6.339 -8.411 31.305 1.00 91.44 227 THR A CA 1
ATOM 1765 C C . THR A 1 227 ? -5.811 -9.724 30.748 1.00 91.44 227 THR A C 1
ATOM 1767 O O . THR A 1 227 ? -4.624 -9.839 30.448 1.00 91.44 227 THR A O 1
ATOM 1770 N N . ALA A 1 228 ? -6.685 -10.713 30.564 1.00 92.25 228 ALA A N 1
ATOM 1771 C CA . ALA A 1 228 ? -6.280 -11.987 29.989 1.00 92.25 228 ALA A CA 1
ATOM 1772 C C . ALA A 1 228 ? -5.680 -11.792 28.586 1.00 92.25 228 ALA A C 1
ATOM 1774 O O . ALA A 1 228 ? -6.293 -11.174 27.711 1.00 92.25 228 ALA A O 1
ATOM 1775 N N . TYR A 1 229 ? -4.513 -12.390 28.339 1.00 89.62 229 TYR A N 1
ATOM 1776 C CA . TYR A 1 229 ? -3.844 -12.359 27.033 1.00 89.62 229 TYR A CA 1
ATOM 1777 C C . TYR A 1 229 ? -4.763 -12.831 25.891 1.00 89.62 229 TYR A C 1
ATOM 1779 O O . TYR A 1 229 ? -4.804 -12.236 24.812 1.00 89.62 229 TYR A O 1
ATOM 1787 N N . SER A 1 230 ? -5.595 -13.841 26.163 1.00 88.81 230 SER A N 1
ATOM 1788 C CA . SER A 1 230 ? -6.584 -14.362 25.215 1.00 88.81 230 SER A CA 1
ATOM 1789 C C . SER A 1 230 ? -7.656 -13.337 24.821 1.00 88.81 230 SER A C 1
ATOM 1791 O O . SER A 1 230 ? -8.186 -13.417 23.713 1.00 88.81 230 SER A O 1
ATOM 1793 N N . ALA A 1 231 ? -7.971 -12.361 25.678 1.00 90.19 231 ALA A N 1
ATOM 1794 C CA . ALA A 1 231 ? -8.891 -11.272 25.354 1.00 90.19 231 ALA A CA 1
ATOM 1795 C C . ALA A 1 231 ? -8.234 -10.228 24.436 1.00 90.19 231 ALA A C 1
ATOM 1797 O O . ALA A 1 231 ? -8.900 -9.689 23.553 1.00 90.19 231 ALA A O 1
ATOM 1798 N N . LEU A 1 232 ? -6.928 -9.983 24.598 1.00 89.69 232 LEU A N 1
ATOM 1799 C CA . LEU A 1 232 ? -6.171 -9.054 23.756 1.00 89.69 232 LEU A CA 1
ATOM 1800 C C . LEU A 1 232 ? -5.947 -9.610 22.347 1.00 89.69 232 LEU A C 1
ATOM 1802 O O . LEU A 1 232 ? -6.196 -8.900 21.383 1.00 89.69 232 LEU A O 1
ATOM 1806 N N . ILE A 1 233 ? -5.570 -10.882 22.182 1.00 86.75 233 ILE A N 1
ATOM 1807 C CA . ILE A 1 233 ? -5.412 -11.459 20.829 1.00 86.75 233 ILE A CA 1
ATOM 1808 C C . ILE A 1 233 ? -6.745 -11.494 20.071 1.00 86.75 233 ILE A C 1
ATOM 1810 O O . ILE A 1 233 ? -6.778 -11.354 18.851 1.00 86.75 233 ILE A O 1
ATOM 1814 N N . LYS A 1 234 ? -7.868 -11.630 20.788 1.00 88.19 234 LYS A N 1
ATOM 1815 C CA . LYS A 1 234 ? -9.221 -11.575 20.213 1.00 88.19 234 LYS A CA 1
ATOM 1816 C C . LYS A 1 234 ? -9.648 -10.161 19.781 1.00 88.19 234 LYS A C 1
ATOM 1818 O O . LYS A 1 234 ? -10.790 -9.959 19.373 1.00 88.19 234 LYS A O 1
ATOM 1823 N N . ARG A 1 235 ? -8.764 -9.169 19.830 1.00 89.19 235 ARG A N 1
ATOM 1824 C CA . ARG A 1 235 ? -9.028 -7.831 19.307 1.00 89.19 235 ARG A CA 1
ATOM 1825 C C . ARG A 1 235 ? -8.500 -7.691 17.887 1.00 89.19 235 ARG A C 1
ATOM 1827 O O . ARG A 1 235 ? -7.299 -7.586 17.661 1.00 89.19 235 ARG A O 1
ATOM 1834 N N . ILE A 1 236 ? -9.431 -7.629 16.940 1.00 88.88 236 ILE A N 1
ATOM 1835 C CA . ILE A 1 236 ? -9.137 -7.452 15.515 1.00 88.88 236 ILE A CA 1
ATOM 1836 C C . ILE A 1 236 ? -8.300 -6.199 15.230 1.00 88.88 236 ILE A C 1
ATOM 1838 O O . ILE A 1 236 ? -7.431 -6.239 14.373 1.00 88.88 236 ILE A O 1
ATOM 1842 N N . ASP A 1 237 ? -8.506 -5.106 15.966 1.00 92.19 237 ASP A N 1
ATOM 1843 C CA . ASP A 1 237 ? -7.730 -3.872 15.840 1.00 92.19 237 ASP A CA 1
ATOM 1844 C C . ASP A 1 237 ? -6.252 -4.082 16.198 1.00 92.19 237 ASP A C 1
ATOM 1846 O O . ASP A 1 237 ? -5.383 -3.590 15.484 1.00 92.19 237 ASP A O 1
ATOM 1850 N N . LEU A 1 238 ? -5.951 -4.888 17.224 1.00 94.44 238 LEU A N 1
ATOM 1851 C CA . LEU A 1 238 ? -4.571 -5.265 17.554 1.00 94.44 238 LEU A CA 1
ATOM 1852 C C . LEU A 1 238 ? -3.969 -6.200 16.501 1.00 94.44 238 LEU A C 1
ATOM 1854 O O . LEU A 1 238 ? -2.807 -6.039 16.134 1.00 94.44 238 LEU A O 1
ATOM 1858 N N . THR A 1 239 ? -4.753 -7.144 15.971 1.00 93.81 239 THR A N 1
ATOM 1859 C CA . THR A 1 239 ? -4.295 -8.012 14.877 1.00 93.81 239 THR A CA 1
ATOM 1860 C C . THR A 1 239 ? -3.984 -7.206 13.615 1.00 93.81 239 THR A C 1
ATOM 1862 O O . THR A 1 239 ? -2.938 -7.401 13.004 1.00 93.81 239 THR A O 1
ATOM 1865 N N . LEU A 1 240 ? -4.852 -6.262 13.238 1.00 95.06 240 LEU A N 1
ATOM 1866 C CA . LEU A 1 240 ? -4.630 -5.366 12.102 1.00 95.06 240 LEU A CA 1
ATOM 1867 C C . LEU A 1 240 ? -3.424 -4.453 12.338 1.00 95.06 240 LEU A C 1
ATOM 1869 O O . LEU A 1 240 ? -2.632 -4.263 11.421 1.00 95.06 240 LEU A O 1
ATOM 1873 N N . TYR A 1 241 ? -3.233 -3.946 13.560 1.00 96.81 241 TYR A N 1
ATOM 1874 C CA . TYR A 1 241 ? -2.040 -3.178 13.915 1.00 96.81 241 TYR A CA 1
ATOM 1875 C C . TYR A 1 241 ? -0.757 -3.998 13.743 1.00 96.81 241 TYR A C 1
ATOM 1877 O O . TYR A 1 241 ? 0.191 -3.527 13.122 1.00 96.81 241 TYR A O 1
ATOM 1885 N N . LEU A 1 242 ? -0.742 -5.257 14.188 1.00 96.56 242 LEU A N 1
ATOM 1886 C CA . LEU A 1 242 ? 0.395 -6.152 13.970 1.00 96.56 242 LEU A CA 1
ATOM 1887 C C . LEU A 1 242 ? 0.664 -6.394 12.475 1.00 96.56 242 LEU A C 1
ATOM 1889 O O . LEU A 1 242 ? 1.817 -6.380 12.051 1.00 96.56 242 LEU A O 1
ATOM 1893 N N . LEU A 1 243 ? -0.382 -6.572 11.663 1.00 96.81 243 LEU A N 1
ATOM 1894 C CA . LEU A 1 243 ? -0.241 -6.713 10.209 1.00 96.81 243 LEU A CA 1
ATOM 1895 C C . LEU A 1 243 ? 0.279 -5.432 9.540 1.00 96.81 243 LEU A C 1
ATOM 1897 O O . LEU A 1 243 ? 1.028 -5.519 8.567 1.00 96.81 243 LEU A O 1
ATOM 1901 N N . LEU A 1 244 ? -0.080 -4.253 10.057 1.00 97.94 244 LEU A N 1
ATOM 1902 C CA . LEU A 1 244 ? 0.491 -2.979 9.615 1.00 97.94 244 LEU A CA 1
ATOM 1903 C C . LEU A 1 244 ? 1.984 -2.912 9.942 1.00 97.94 244 LEU A C 1
ATOM 1905 O O . LEU A 1 244 ? 2.769 -2.571 9.062 1.00 97.94 244 LEU A O 1
ATOM 1909 N N . LEU A 1 245 ? 2.394 -3.308 11.152 1.00 97.94 245 LEU A N 1
ATOM 1910 C CA . LEU A 1 245 ? 3.810 -3.368 11.532 1.00 97.94 245 LEU A CA 1
ATOM 1911 C C . LEU A 1 245 ? 4.593 -4.381 10.693 1.00 97.94 245 LEU A C 1
ATOM 1913 O O . LEU A 1 245 ? 5.707 -4.083 10.266 1.00 97.94 245 LEU A O 1
ATOM 1917 N N . LEU A 1 246 ? 4.001 -5.540 10.389 1.00 97.69 246 LEU A N 1
ATOM 1918 C CA . LEU A 1 246 ? 4.577 -6.509 9.455 1.00 97.69 246 LEU A CA 1
ATOM 1919 C C . LEU A 1 246 ? 4.756 -5.893 8.061 1.00 97.69 246 LEU A C 1
ATOM 1921 O O . LEU A 1 246 ? 5.798 -6.087 7.434 1.00 97.69 246 LEU A O 1
ATOM 1925 N N . GLY A 1 247 ? 3.773 -5.122 7.588 1.00 97.19 247 GLY A N 1
ATOM 1926 C CA . GLY A 1 247 ? 3.860 -4.360 6.344 1.00 97.19 247 GLY A CA 1
ATOM 1927 C C . GLY A 1 247 ? 4.987 -3.324 6.363 1.00 97.19 247 GLY A C 1
ATOM 1928 O O . GLY A 1 247 ? 5.793 -3.297 5.435 1.00 97.19 247 GLY A O 1
ATOM 1929 N N . CYS A 1 248 ? 5.101 -2.535 7.437 1.00 97.56 248 CYS A N 1
ATOM 1930 C CA . CYS A 1 248 ? 6.185 -1.569 7.635 1.00 97.56 248 CYS A CA 1
ATOM 1931 C C . CYS A 1 248 ? 7.561 -2.252 7.648 1.00 97.56 248 CYS A C 1
ATOM 1933 O O . CYS A 1 248 ? 8.464 -1.827 6.934 1.00 97.56 248 CYS A O 1
ATOM 1935 N N . GLY A 1 249 ? 7.720 -3.340 8.405 1.00 96.56 249 GLY A N 1
ATOM 1936 C CA . GLY A 1 249 ? 8.977 -4.089 8.462 1.00 96.56 249 GLY A CA 1
ATOM 1937 C C . GLY A 1 249 ? 9.353 -4.691 7.107 1.00 96.56 249 GLY A C 1
ATOM 1938 O O . GLY A 1 249 ? 10.478 -4.521 6.641 1.00 96.56 249 GLY A O 1
ATOM 1939 N N . SER A 1 250 ? 8.389 -5.322 6.428 1.00 95.00 250 SER A N 1
ATOM 1940 C CA . SER A 1 250 ? 8.602 -5.922 5.103 1.00 95.00 250 SER A CA 1
ATOM 1941 C C . SER A 1 250 ? 9.028 -4.878 4.071 1.00 95.00 250 SER A C 1
ATOM 1943 O O . SER A 1 250 ? 9.964 -5.104 3.308 1.00 95.00 250 SER A O 1
ATOM 1945 N N . TRP A 1 251 ? 8.374 -3.714 4.071 1.00 95.19 251 TRP A N 1
ATOM 1946 C CA . TRP A 1 251 ? 8.741 -2.590 3.215 1.00 95.19 251 TRP A CA 1
ATOM 1947 C C . TRP A 1 251 ? 10.166 -2.105 3.477 1.00 95.19 251 TRP A C 1
ATOM 1949 O O . TRP A 1 251 ? 10.945 -1.973 2.533 1.00 95.19 251 TRP A O 1
ATOM 1959 N N . PHE A 1 252 ? 10.506 -1.864 4.745 1.00 95.06 252 PHE A N 1
ATOM 1960 C CA . PHE A 1 252 ? 11.793 -1.290 5.117 1.00 95.06 252 PHE A CA 1
ATOM 1961 C C . PHE A 1 252 ? 12.960 -2.204 4.717 1.00 95.06 252 PHE A C 1
ATOM 1963 O O . PHE A 1 252 ? 13.987 -1.739 4.223 1.00 95.06 252 PHE A O 1
ATOM 1970 N N . VAL A 1 253 ? 12.781 -3.522 4.856 1.00 91.56 253 VAL A N 1
ATOM 1971 C CA . VAL A 1 253 ? 13.781 -4.523 4.450 1.00 91.56 253 VAL A CA 1
ATOM 1972 C C . VAL A 1 253 ? 13.895 -4.637 2.925 1.00 91.56 253 VAL A C 1
ATOM 1974 O O . VAL A 1 253 ? 15.013 -4.777 2.404 1.00 91.56 253 VAL A O 1
ATOM 1977 N N . ALA A 1 254 ? 12.759 -4.602 2.220 1.00 90.44 254 ALA A N 1
ATOM 1978 C CA . ALA A 1 254 ? 12.686 -4.831 0.781 1.00 90.44 254 ALA A CA 1
ATOM 1979 C C . ALA A 1 254 ? 13.147 -3.614 -0.034 1.00 90.44 254 ALA A C 1
ATOM 1981 O O . ALA A 1 254 ? 14.083 -3.729 -0.820 1.00 90.44 254 ALA A O 1
ATOM 1982 N N . ALA A 1 255 ? 12.504 -2.460 0.153 1.00 91.56 255 ALA A N 1
ATOM 1983 C CA . ALA A 1 255 ? 12.790 -1.227 -0.575 1.00 91.56 255 ALA A CA 1
ATOM 1984 C C . ALA A 1 255 ? 12.240 -0.019 0.214 1.00 91.56 255 ALA A C 1
ATOM 1986 O O . ALA A 1 255 ? 11.069 0.330 0.034 1.00 91.56 255 ALA A O 1
ATOM 1987 N N . PRO A 1 256 ? 13.057 0.638 1.065 1.00 94.06 256 PRO A N 1
ATOM 1988 C CA . PRO A 1 256 ? 12.618 1.669 2.012 1.00 94.06 256 PRO A CA 1
ATOM 1989 C C . PRO A 1 256 ? 12.301 3.035 1.364 1.00 94.06 256 PRO A C 1
ATOM 1991 O O . PRO A 1 256 ? 12.595 4.089 1.916 1.00 94.06 256 PRO A O 1
ATOM 1994 N N . ALA A 1 257 ? 11.674 3.054 0.188 1.00 92.38 257 ALA A N 1
ATOM 1995 C CA . ALA A 1 257 ? 11.151 4.279 -0.408 1.00 92.38 257 ALA A CA 1
ATOM 1996 C C . ALA 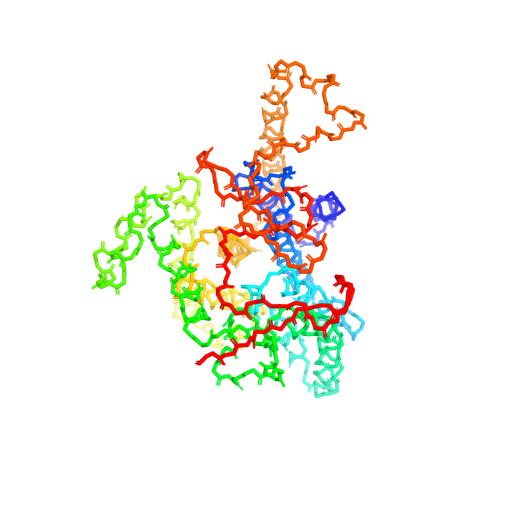A 1 257 ? 9.772 4.578 0.196 1.00 92.38 257 ALA A C 1
ATOM 1998 O O . ALA A 1 257 ? 8.861 3.764 0.043 1.00 92.38 257 ALA A O 1
ATOM 1999 N N . MET A 1 258 ? 9.588 5.728 0.853 1.00 92.62 258 MET A N 1
ATOM 2000 C CA . MET A 1 258 ? 8.370 6.063 1.623 1.00 92.62 258 MET A CA 1
ATOM 2001 C C . MET A 1 258 ? 7.066 5.853 0.843 1.00 92.62 258 MET A C 1
ATOM 2003 O O . MET A 1 258 ? 6.112 5.247 1.342 1.00 92.62 258 MET A O 1
ATOM 2007 N N . ARG A 1 259 ? 7.086 6.193 -0.451 1.00 90.56 259 ARG A N 1
ATOM 2008 C CA . ARG A 1 259 ? 5.988 5.976 -1.410 1.00 90.56 259 ARG A CA 1
ATOM 2009 C C . ARG A 1 259 ? 5.517 4.528 -1.575 1.00 90.56 259 ARG A C 1
ATOM 2011 O O . ARG A 1 259 ? 4.501 4.261 -2.217 1.00 90.56 259 ARG A O 1
ATOM 2018 N N . PHE A 1 260 ? 6.237 3.556 -1.026 1.00 92.56 260 PHE A N 1
ATOM 2019 C CA . PHE A 1 260 ? 5.888 2.137 -1.098 1.00 92.56 260 PHE A CA 1
ATOM 2020 C C . PHE A 1 260 ? 5.104 1.656 0.130 1.00 92.56 260 PHE A C 1
ATOM 2022 O O . PHE A 1 260 ? 4.488 0.593 0.049 1.00 92.56 260 PHE A O 1
ATOM 2029 N N . ALA A 1 261 ? 5.073 2.435 1.220 1.00 95.12 261 ALA A N 1
ATOM 2030 C CA . ALA A 1 261 ? 4.499 2.018 2.498 1.00 95.12 261 ALA A CA 1
ATOM 2031 C C . ALA A 1 261 ? 3.454 2.950 3.101 1.00 95.12 261 ALA A C 1
ATOM 2033 O O . ALA A 1 261 ? 3.005 2.691 4.215 1.00 95.12 261 ALA A O 1
ATOM 2034 N N . TYR A 1 262 ? 3.005 3.987 2.393 1.00 94.81 262 TYR A N 1
ATOM 2035 C CA . TYR A 1 262 ? 2.054 4.941 2.967 1.00 94.81 262 TYR A CA 1
ATOM 2036 C C . TYR A 1 262 ? 0.777 4.306 3.534 1.00 94.81 262 TYR A C 1
ATOM 2038 O O . TYR A 1 262 ? 0.341 4.733 4.594 1.00 94.81 262 TYR A O 1
ATOM 2046 N N . ALA A 1 263 ? 0.220 3.248 2.931 1.00 95.50 263 ALA A N 1
ATOM 2047 C CA . ALA A 1 263 ? -0.897 2.516 3.547 1.00 95.50 263 ALA A CA 1
ATOM 2048 C C . ALA A 1 263 ? -0.556 1.980 4.949 1.00 95.50 263 ALA A C 1
ATOM 2050 O O . ALA A 1 263 ? -1.353 2.117 5.875 1.00 95.50 263 ALA A O 1
ATOM 2051 N N . TYR A 1 264 ? 0.625 1.376 5.101 1.00 97.56 264 TYR A N 1
ATOM 2052 C CA . TYR A 1 264 ? 1.073 0.771 6.354 1.00 97.56 264 TYR A CA 1
ATOM 2053 C C . TYR A 1 264 ? 1.452 1.835 7.384 1.00 97.56 264 TYR A C 1
ATOM 2055 O O . TYR A 1 264 ? 1.008 1.767 8.526 1.00 97.56 264 TYR A O 1
ATOM 2063 N N . LEU A 1 265 ? 2.213 2.849 6.964 1.00 97.81 265 LEU A N 1
ATOM 2064 C CA . LEU A 1 265 ? 2.699 3.924 7.825 1.00 97.81 265 LEU A CA 1
ATOM 2065 C C . LEU A 1 265 ? 1.556 4.815 8.316 1.00 97.81 265 LEU A C 1
ATOM 2067 O O . LEU A 1 265 ? 1.432 5.033 9.516 1.00 97.81 265 LEU A O 1
ATOM 2071 N N . ILE A 1 266 ? 0.678 5.273 7.417 1.00 97.31 266 ILE A N 1
ATOM 2072 C CA . ILE A 1 266 ? -0.503 6.068 7.788 1.00 97.31 266 ILE A CA 1
ATOM 2073 C C . ILE A 1 266 ? -1.447 5.226 8.649 1.00 97.31 266 ILE A C 1
ATOM 2075 O O . ILE A 1 266 ? -1.923 5.697 9.681 1.00 97.31 266 ILE A O 1
ATOM 2079 N N . GLY A 1 267 ? -1.681 3.965 8.269 1.00 97.25 267 GLY A N 1
ATOM 2080 C CA . GLY A 1 267 ? -2.502 3.045 9.049 1.00 97.25 267 GLY A CA 1
ATOM 2081 C C . GLY A 1 267 ? -1.975 2.864 10.474 1.00 97.25 267 GLY A C 1
ATOM 2082 O O . GLY A 1 267 ? -2.745 2.987 11.423 1.00 97.25 267 GLY A O 1
ATOM 2083 N N . ALA A 1 268 ? -0.670 2.631 10.645 1.00 97.81 268 ALA A N 1
ATOM 2084 C CA . ALA A 1 268 ? -0.039 2.473 11.954 1.00 97.81 268 ALA A CA 1
ATOM 2085 C C . ALA A 1 268 ? -0.049 3.780 12.768 1.00 97.81 268 ALA A C 1
ATOM 2087 O O . ALA A 1 268 ? -0.386 3.764 13.955 1.00 97.81 268 ALA A O 1
ATOM 2088 N N . ALA A 1 269 ? 0.250 4.913 12.128 1.00 97.25 269 ALA A N 1
ATOM 2089 C CA . ALA A 1 269 ? 0.230 6.235 12.752 1.00 97.25 269 ALA A CA 1
ATOM 2090 C C . ALA A 1 269 ? -1.160 6.612 13.286 1.00 97.25 269 ALA A C 1
ATOM 2092 O O . ALA A 1 269 ? -1.271 7.182 14.365 1.00 97.25 269 ALA A O 1
ATOM 2093 N N . LEU A 1 270 ? -2.228 6.273 12.557 1.00 95.81 270 LEU A N 1
ATOM 2094 C CA . LEU A 1 270 ? -3.600 6.541 12.991 1.00 95.81 270 LEU A CA 1
ATOM 2095 C C . LEU A 1 270 ? -4.099 5.513 14.003 1.00 95.81 270 LEU A C 1
ATOM 2097 O O . LEU A 1 270 ? -4.737 5.875 14.988 1.00 95.81 270 LEU A O 1
ATOM 2101 N N . LEU A 1 271 ? -3.845 4.224 13.771 1.00 95.75 271 LEU A N 1
ATOM 2102 C CA . LEU A 1 271 ? -4.447 3.168 14.579 1.00 95.75 271 LEU A CA 1
ATOM 2103 C C . LEU A 1 271 ? -3.842 3.096 15.989 1.00 95.75 271 LEU A C 1
ATOM 2105 O O . LEU A 1 271 ? -4.564 2.771 16.930 1.00 95.75 271 LEU A O 1
ATOM 2109 N N . SER A 1 272 ? -2.565 3.456 16.158 1.00 94.69 272 SER A N 1
ATOM 2110 C CA . SER A 1 272 ? -1.892 3.459 17.466 1.00 94.69 272 SER A CA 1
ATOM 2111 C C . SER A 1 272 ? -2.588 4.339 18.521 1.00 94.69 272 SER A C 1
ATOM 2113 O O . SER A 1 272 ? -2.998 3.794 19.548 1.00 94.69 272 SER A O 1
ATOM 2115 N N . PRO A 1 273 ? -2.833 5.649 18.312 1.00 92.19 273 PRO A N 1
ATOM 2116 C CA . PRO A 1 273 ? -3.602 6.436 19.269 1.00 92.19 273 PRO A CA 1
ATOM 2117 C C . PRO A 1 273 ? -5.072 6.004 19.321 1.00 92.19 273 PRO A C 1
ATOM 2119 O O . PRO A 1 273 ? -5.663 6.039 20.395 1.00 92.19 273 PRO A O 1
ATOM 2122 N N . LEU A 1 274 ? -5.678 5.550 18.215 1.00 92.25 274 LEU A N 1
ATOM 2123 C CA . LEU A 1 274 ? -7.103 5.180 18.176 1.00 92.25 274 LEU A CA 1
ATOM 2124 C C . LEU A 1 274 ? -7.452 3.935 18.998 1.00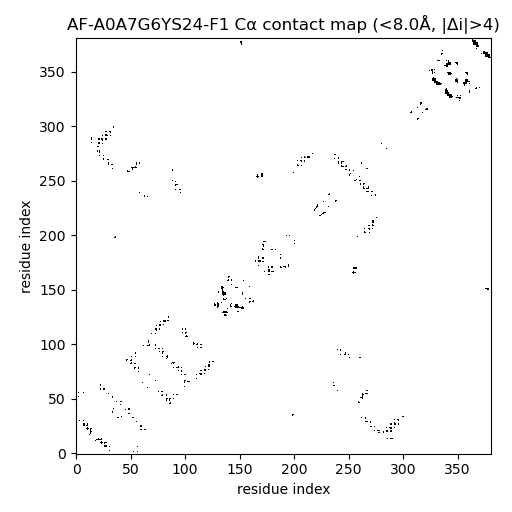 92.25 274 LEU A C 1
ATOM 2126 O O . LEU A 1 274 ? -8.524 3.886 19.603 1.00 92.25 274 LEU A O 1
ATOM 2130 N N . ILE A 1 275 ? -6.554 2.950 19.062 1.00 92.06 275 ILE A N 1
ATOM 2131 C CA . ILE A 1 275 ? -6.711 1.746 19.894 1.00 92.06 275 ILE A CA 1
ATOM 2132 C C . ILE A 1 275 ? -6.917 2.104 21.373 1.00 92.06 275 ILE A C 1
ATOM 2134 O O . ILE A 1 275 ? -7.626 1.383 22.081 1.00 92.06 275 ILE A O 1
ATOM 2138 N N . ILE A 1 276 ? -6.319 3.211 21.818 1.00 88.25 276 ILE A N 1
ATOM 2139 C CA . ILE A 1 276 ? -6.406 3.732 23.186 1.00 88.25 276 ILE A CA 1
ATOM 2140 C C . ILE A 1 276 ? -7.551 4.746 23.291 1.00 88.25 276 ILE A C 1
ATOM 2142 O O . ILE A 1 276 ? -8.386 4.669 24.188 1.00 88.25 276 ILE A O 1
ATOM 2146 N N . ALA A 1 277 ? -7.630 5.668 22.332 1.00 82.31 277 ALA A N 1
ATOM 2147 C CA . ALA A 1 277 ? -8.562 6.789 22.319 1.00 82.31 277 ALA A CA 1
ATOM 2148 C C . ALA A 1 277 ? -10.027 6.389 22.091 1.00 82.31 277 ALA A C 1
ATOM 2150 O O . ALA A 1 277 ? -10.919 7.208 22.286 1.00 82.31 277 ALA A O 1
ATOM 2151 N N . ARG A 1 278 ? -10.316 5.146 21.700 1.00 78.31 278 ARG A N 1
ATOM 2152 C CA . ARG A 1 278 ? -11.694 4.635 21.604 1.00 78.31 278 ARG A CA 1
ATOM 2153 C C . ARG A 1 278 ? -12.439 4.606 22.946 1.00 78.31 278 ARG A C 1
ATOM 2155 O O . ARG A 1 278 ? -13.661 4.531 22.939 1.00 78.31 278 ARG A O 1
ATOM 2162 N N . GLU A 1 279 ? -11.708 4.665 24.060 1.00 74.94 279 GLU A N 1
ATOM 2163 C CA . GLU A 1 279 ? -12.272 4.785 25.410 1.00 74.94 279 GLU A CA 1
ATOM 2164 C C . GLU A 1 279 ? -12.574 6.257 25.780 1.00 74.94 279 GLU A C 1
ATOM 2166 O O . GLU A 1 279 ? -13.079 6.535 26.867 1.00 74.94 279 GLU A O 1
ATOM 2171 N N . LEU A 1 280 ? -12.261 7.224 24.901 1.00 77.06 280 LEU A N 1
ATOM 2172 C CA . LEU A 1 280 ? -12.582 8.633 25.133 1.00 77.06 280 LEU A CA 1
ATOM 2173 C C . LEU A 1 280 ? -14.094 8.887 25.034 1.00 77.06 280 LEU A C 1
ATOM 2175 O O . LEU A 1 280 ? -14.784 8.265 24.220 1.00 77.06 280 LEU A O 1
ATOM 2179 N N . PRO A 1 281 ? -14.612 9.881 25.779 1.00 82.88 281 PRO A N 1
ATOM 2180 C CA . PRO A 1 281 ? -15.987 10.328 25.620 1.00 82.88 281 PRO A CA 1
ATOM 2181 C C . PRO A 1 281 ? -16.286 10.754 24.178 1.00 82.88 281 PRO A C 1
ATOM 2183 O O . PRO A 1 281 ? -15.507 11.484 23.558 1.00 82.88 281 PRO A O 1
ATOM 2186 N N . ILE A 1 282 ? -17.471 10.376 23.686 1.00 84.19 282 ILE A N 1
ATOM 2187 C CA . ILE A 1 282 ? -17.958 10.644 22.318 1.00 84.19 282 ILE A CA 1
ATOM 2188 C C . ILE A 1 282 ? -17.739 12.107 21.900 1.00 84.19 282 ILE A C 1
ATOM 2190 O O . ILE A 1 282 ? -17.277 12.363 20.787 1.00 84.19 282 ILE A O 1
ATOM 2194 N N . ARG A 1 283 ? -17.999 13.063 22.807 1.00 86.75 283 ARG A N 1
ATOM 2195 C CA . ARG A 1 283 ? -17.828 14.506 22.566 1.00 86.75 283 ARG A CA 1
ATOM 2196 C C . ARG A 1 283 ? -16.404 14.863 22.132 1.00 86.75 283 ARG A C 1
ATOM 2198 O O . ARG A 1 283 ? -16.234 15.627 21.187 1.00 86.75 283 ARG A O 1
ATOM 2205 N N . TRP A 1 284 ? -15.381 14.307 22.781 1.00 86.25 284 TRP A N 1
ATOM 2206 C CA . TRP A 1 284 ? -13.984 14.595 22.440 1.00 86.25 284 TRP A CA 1
ATOM 2207 C C . TRP A 1 284 ? -13.600 14.003 21.088 1.00 86.25 284 TRP A C 1
ATOM 2209 O O . TRP A 1 284 ? -12.936 14.667 20.294 1.00 86.25 284 TRP A O 1
ATOM 2219 N N . SER A 1 285 ? -14.084 12.798 20.775 1.00 84.94 285 SE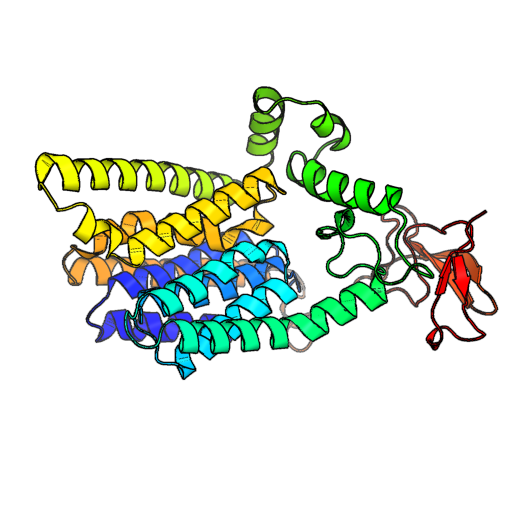R A N 1
ATOM 2220 C CA . SER A 1 285 ? -13.876 12.201 19.455 1.00 84.94 285 SER A CA 1
ATOM 2221 C C . SER A 1 285 ? -14.553 13.005 18.340 1.00 84.94 285 SER A C 1
ATOM 2223 O O . SER A 1 285 ? -13.988 13.145 17.256 1.00 84.94 285 SER A O 1
ATOM 2225 N N . GLN A 1 286 ? -15.737 13.570 18.599 1.00 84.94 286 GLN A N 1
ATOM 2226 C CA . GLN A 1 286 ? -16.428 14.453 17.657 1.00 84.94 286 GLN A CA 1
ATOM 2227 C C . GLN A 1 286 ? -15.676 15.770 17.449 1.00 84.94 286 GLN A C 1
ATOM 2229 O O . GLN A 1 286 ? -15.495 16.172 16.304 1.00 84.94 286 GLN A O 1
ATOM 2234 N N . ILE A 1 287 ? -15.202 16.416 18.522 1.00 88.62 287 ILE A N 1
ATOM 2235 C CA . ILE A 1 287 ? -14.395 17.645 18.429 1.00 88.62 287 ILE A CA 1
ATOM 2236 C C . ILE A 1 287 ? -13.130 17.382 17.607 1.00 88.62 287 ILE A C 1
ATOM 2238 O O . ILE A 1 287 ? -12.853 18.118 16.663 1.00 88.62 287 ILE A O 1
ATOM 2242 N N . ALA A 1 288 ? -12.402 16.303 17.909 1.00 87.75 288 ALA A N 1
ATOM 2243 C CA . ALA A 1 288 ? -11.206 15.922 17.163 1.00 87.75 288 ALA A CA 1
ATOM 2244 C C . ALA A 1 288 ? -11.516 15.659 15.681 1.00 87.75 288 ALA A C 1
ATOM 2246 O O . ALA A 1 288 ? -10.800 16.132 14.800 1.00 87.75 288 ALA A O 1
ATOM 2247 N N . GLY A 1 289 ? -12.607 14.949 15.386 1.00 86.00 289 GLY A N 1
ATOM 2248 C CA . GLY A 1 289 ? -13.023 14.690 14.012 1.00 86.00 289 GLY A CA 1
ATOM 2249 C C . GLY A 1 289 ? -13.426 15.957 13.249 1.00 86.00 289 GLY A C 1
ATOM 2250 O O . GLY A 1 289 ? -13.006 16.133 12.108 1.00 86.00 289 GLY A O 1
ATOM 2251 N N . TRP A 1 290 ? -14.168 16.881 13.866 1.00 88.06 290 TRP A N 1
ATOM 2252 C CA . TRP A 1 290 ? -14.478 18.181 13.256 1.00 88.06 290 TRP A CA 1
ATOM 2253 C C . TRP A 1 290 ? -13.227 19.037 13.050 1.00 88.06 290 TRP A C 1
ATOM 2255 O O . TRP A 1 290 ? -13.081 19.640 11.988 1.00 88.06 290 TRP A O 1
ATOM 2265 N N . GLY A 1 291 ? -12.293 19.023 14.004 1.00 91.94 291 GLY A N 1
ATOM 2266 C CA . GLY A 1 291 ? -10.985 19.661 13.864 1.00 91.94 291 GLY A CA 1
ATOM 2267 C C . GLY A 1 291 ? -10.200 19.109 12.672 1.00 91.94 291 GLY A C 1
ATOM 2268 O O . GLY A 1 291 ? -9.719 19.879 11.845 1.00 91.94 291 GLY A O 1
ATOM 2269 N N . LEU A 1 292 ? -10.147 17.783 12.508 1.00 90.31 292 LEU A N 1
ATOM 2270 C CA . LEU A 1 292 ? -9.521 17.143 11.344 1.00 90.31 292 LEU A CA 1
ATOM 2271 C C . LEU A 1 292 ? -10.233 17.477 10.031 1.00 90.31 292 LEU A C 1
ATOM 2273 O O . LEU A 1 292 ? -9.571 17.659 9.009 1.00 90.31 292 LEU A O 1
ATOM 2277 N N . CYS A 1 293 ? -11.563 17.585 10.040 1.00 88.88 293 CYS A N 1
ATOM 2278 C CA . CYS A 1 293 ? -12.329 18.021 8.875 1.00 88.88 293 CYS A CA 1
ATOM 2279 C C . CYS A 1 293 ? -11.958 19.457 8.479 1.00 88.88 293 CYS A C 1
ATOM 2281 O O . CYS A 1 293 ? -11.686 19.716 7.307 1.00 88.88 293 CYS A O 1
ATOM 2283 N N . ALA A 1 294 ? -11.900 20.372 9.451 1.00 91.12 294 ALA A N 1
ATOM 2284 C CA . ALA A 1 294 ? -11.508 21.761 9.233 1.00 91.12 294 ALA A CA 1
ATOM 2285 C C . ALA A 1 294 ? -10.061 21.863 8.729 1.00 91.12 294 ALA A C 1
ATOM 2287 O O . ALA A 1 294 ? -9.813 22.527 7.729 1.00 91.12 294 ALA A O 1
ATOM 2288 N N . LEU A 1 295 ? -9.121 21.139 9.346 1.00 92.44 295 LEU A N 1
ATOM 2289 C CA . LEU A 1 295 ? -7.722 21.078 8.909 1.00 92.44 295 LEU A CA 1
ATOM 2290 C C . LEU A 1 295 ? -7.586 20.539 7.483 1.00 92.44 295 LEU A C 1
ATOM 2292 O O . LEU A 1 295 ? -6.867 21.120 6.675 1.00 92.44 295 LEU A O 1
ATOM 2296 N N . SER A 1 296 ? -8.308 19.468 7.148 1.00 87.81 296 SER A N 1
ATOM 2297 C CA . SER A 1 296 ? -8.311 18.899 5.793 1.00 87.81 296 SER A CA 1
ATOM 2298 C C . SER A 1 296 ? -8.848 19.892 4.767 1.00 87.81 296 SER A C 1
ATOM 2300 O O . SER A 1 296 ? -8.279 20.026 3.682 1.00 87.81 296 SER A O 1
ATOM 2302 N N . LEU A 1 297 ? -9.917 20.613 5.113 1.00 89.06 297 LEU A N 1
ATOM 2303 C CA . LEU A 1 297 ? -10.490 21.646 4.259 1.00 89.06 297 LEU A CA 1
ATOM 2304 C C . LEU A 1 297 ? -9.508 22.806 4.067 1.00 89.06 297 LEU A C 1
ATOM 2306 O O . LEU A 1 297 ? -9.229 23.167 2.930 1.00 89.06 297 LEU A O 1
ATOM 2310 N N . LEU A 1 298 ? -8.930 23.335 5.148 1.00 90.88 298 LEU A N 1
ATOM 2311 C CA . LEU A 1 298 ? -7.939 24.414 5.097 1.00 90.88 298 LEU A CA 1
ATOM 2312 C C . LEU A 1 298 ? -6.713 24.018 4.268 1.00 90.88 298 LEU A C 1
ATOM 2314 O O . LEU A 1 298 ? -6.282 24.785 3.409 1.00 90.88 298 LEU A O 1
ATOM 2318 N N . TYR A 1 299 ? -6.187 22.808 4.472 1.00 88.38 299 TYR A N 1
ATOM 2319 C CA . TYR A 1 299 ? -5.057 22.293 3.701 1.00 88.38 299 TYR A CA 1
ATOM 2320 C C . TYR A 1 299 ? -5.396 22.191 2.208 1.00 88.38 299 TYR A C 1
ATOM 2322 O O . TYR A 1 299 ? -4.615 22.625 1.361 1.00 88.38 299 TYR A O 1
ATOM 2330 N N . THR A 1 300 ? -6.587 21.681 1.882 1.00 85.62 300 THR A N 1
ATOM 2331 C CA . THR A 1 300 ? -7.062 21.557 0.496 1.00 85.62 300 THR A CA 1
ATOM 2332 C C . THR A 1 300 ? -7.265 22.925 -0.153 1.00 85.62 300 THR A C 1
ATOM 2334 O O . THR A 1 300 ? -6.813 23.132 -1.274 1.00 85.62 300 THR A O 1
ATOM 2337 N N . LEU A 1 301 ? -7.890 23.876 0.547 1.00 89.19 301 LEU A N 1
ATOM 2338 C CA . LEU A 1 301 ? -8.101 25.240 0.055 1.00 89.19 301 LEU A CA 1
ATOM 2339 C C . LEU A 1 301 ? -6.775 25.972 -0.162 1.00 89.19 301 LEU A C 1
ATOM 2341 O O . LEU A 1 301 ? -6.617 26.660 -1.166 1.00 89.19 301 LEU A O 1
ATOM 2345 N N . ASN A 1 302 ? -5.800 25.788 0.730 1.00 89.06 302 ASN A N 1
ATOM 2346 C CA . ASN A 1 302 ? -4.461 26.343 0.552 1.00 89.06 302 ASN A CA 1
ATOM 2347 C C . ASN A 1 302 ? -3.741 25.721 -0.657 1.00 89.06 302 ASN A C 1
ATOM 2349 O O . ASN A 1 302 ? -3.114 26.431 -1.442 1.00 89.06 302 ASN A O 1
ATOM 2353 N N . GLY A 1 303 ? -3.869 24.403 -0.843 1.00 84.19 303 GLY A N 1
ATOM 2354 C CA . GLY A 1 303 ? -3.358 23.708 -2.024 1.00 84.19 303 GLY A CA 1
ATOM 2355 C C . GLY A 1 303 ? -3.990 24.226 -3.316 1.00 84.19 303 GLY A C 1
ATOM 2356 O O . GLY A 1 303 ? -3.270 24.565 -4.250 1.00 84.19 303 GLY A O 1
ATOM 2357 N N . LEU A 1 304 ? -5.318 24.363 -3.337 1.00 83.12 304 LEU A N 1
ATOM 2358 C CA . LEU A 1 304 ? -6.064 24.906 -4.468 1.00 83.12 304 LEU A CA 1
ATOM 2359 C C . LEU A 1 304 ? -5.656 26.350 -4.769 1.00 83.12 304 LEU A C 1
ATOM 2361 O O . LEU A 1 304 ? -5.392 26.672 -5.921 1.00 83.12 304 LEU A O 1
ATOM 2365 N N . ARG A 1 305 ? -5.535 27.206 -3.746 1.00 88.12 305 ARG A N 1
ATOM 2366 C CA . ARG A 1 305 ? -5.040 28.583 -3.895 1.00 88.12 305 ARG A CA 1
ATOM 2367 C C . ARG A 1 305 ? -3.669 28.609 -4.567 1.00 88.12 305 ARG A C 1
ATOM 2369 O O . ARG A 1 305 ? -3.447 29.436 -5.443 1.00 88.12 305 ARG A O 1
ATOM 2376 N N . HIS A 1 306 ? -2.758 27.727 -4.158 1.00 84.25 306 HIS A N 1
ATOM 2377 C CA . HIS A 1 306 ? -1.417 27.658 -4.735 1.00 84.25 306 HIS A CA 1
ATOM 2378 C C . HIS A 1 306 ? -1.436 27.227 -6.208 1.00 84.25 306 HIS A C 1
ATOM 2380 O O . HIS A 1 306 ? -0.710 27.799 -7.013 1.00 84.25 306 HIS A O 1
ATOM 2386 N N . GLU A 1 307 ? -2.277 26.256 -6.572 1.00 79.50 307 GLU A N 1
ATOM 2387 C CA . GLU A 1 307 ? -2.427 25.822 -7.967 1.00 79.50 307 GLU A CA 1
ATOM 2388 C C . GLU A 1 307 ? -3.098 26.893 -8.837 1.00 79.50 307 GLU A C 1
ATOM 2390 O O . GLU A 1 307 ? -2.620 27.174 -9.930 1.00 79.50 307 GLU A O 1
ATOM 2395 N N . LEU A 1 308 ? -4.146 27.555 -8.336 1.00 82.38 308 LEU A N 1
ATOM 2396 C CA . LEU A 1 308 ? -4.837 28.641 -9.043 1.00 82.38 308 LEU A CA 1
ATOM 2397 C C . LEU A 1 308 ? -3.975 29.898 -9.214 1.00 82.38 308 LEU A C 1
ATOM 2399 O O . LEU A 1 308 ? -4.225 30.685 -10.121 1.00 82.38 308 LEU A O 1
ATOM 2403 N N . ALA A 1 309 ? -2.966 30.090 -8.362 1.00 85.75 309 ALA A N 1
ATOM 2404 C CA . ALA A 1 309 ? -2.010 31.185 -8.490 1.00 85.75 309 ALA A CA 1
ATOM 2405 C C . ALA A 1 309 ? -0.976 30.961 -9.611 1.00 85.75 309 ALA A C 1
ATOM 2407 O O . ALA A 1 309 ? -0.236 31.890 -9.937 1.00 85.75 309 ALA A O 1
ATOM 2408 N N . LYS A 1 310 ? -0.892 29.756 -10.201 1.00 82.50 310 LYS A N 1
ATOM 2409 C CA . LYS A 1 310 ? 0.030 29.494 -11.312 1.00 82.50 310 LYS A CA 1
ATOM 2410 C C . LYS A 1 310 ? -0.466 30.180 -12.598 1.00 82.50 310 LYS A C 1
ATOM 2412 O O . LYS A 1 310 ? -1.666 30.145 -12.885 1.00 82.50 310 LYS A O 1
ATOM 2417 N N . PRO A 1 311 ? 0.435 30.774 -13.405 1.00 78.38 311 PRO A N 1
ATOM 2418 C CA . PRO A 1 311 ? 0.065 31.367 -14.688 1.00 78.38 311 PRO A CA 1
ATOM 2419 C C . PRO A 1 311 ? -0.644 30.342 -15.578 1.00 78.38 311 PRO A C 1
ATOM 2421 O O . PRO A 1 311 ? -0.217 29.193 -15.646 1.00 78.38 311 PRO A O 1
ATOM 2424 N N . ALA A 1 312 ? -1.720 30.754 -16.252 1.00 71.88 312 ALA A N 1
ATOM 2425 C CA . ALA A 1 312 ? -2.515 29.903 -17.145 1.00 71.88 312 ALA A CA 1
ATOM 2426 C C . ALA A 1 312 ? -3.147 28.647 -16.498 1.00 71.88 312 ALA A C 1
ATOM 2428 O O . ALA A 1 312 ? -3.691 27.812 -17.216 1.00 71.88 312 ALA A O 1
ATOM 2429 N N . ALA A 1 313 ? -3.168 28.514 -15.164 1.00 69.31 313 ALA A N 1
ATOM 2430 C CA . ALA A 1 313 ? -3.745 27.342 -14.490 1.00 69.31 313 ALA A CA 1
ATOM 2431 C C . ALA A 1 313 ? -5.208 27.076 -14.886 1.00 69.31 313 ALA A C 1
ATOM 2433 O O . ALA A 1 313 ? -5.609 25.932 -15.093 1.00 69.31 313 ALA A O 1
ATOM 2434 N N . LEU A 1 314 ? -5.998 28.145 -15.024 1.00 66.38 314 LEU A N 1
ATOM 2435 C CA . LEU A 1 314 ? -7.409 28.064 -15.403 1.00 66.38 314 LEU A CA 1
ATOM 2436 C C . LEU A 1 314 ? -7.618 27.803 -16.901 1.00 66.38 314 LEU A C 1
ATOM 2438 O O . LEU A 1 314 ? -8.623 27.217 -17.282 1.00 66.38 314 LEU A O 1
ATOM 2442 N N . THR A 1 315 ? -6.694 28.213 -17.766 1.00 69.19 315 THR A N 1
ATOM 2443 C CA . THR A 1 315 ? -6.840 28.031 -19.218 1.00 69.19 315 THR A CA 1
ATOM 2444 C C . THR A 1 315 ? -6.235 26.715 -19.705 1.00 69.19 315 THR A C 1
ATOM 2446 O O . THR A 1 315 ? -6.745 26.139 -20.658 1.00 69.19 315 THR A O 1
ATOM 2449 N N . ALA A 1 316 ? -5.199 26.202 -19.033 1.00 65.56 316 ALA A N 1
ATOM 2450 C CA . ALA A 1 316 ? -4.467 25.002 -19.441 1.00 65.56 316 ALA A CA 1
ATOM 2451 C C . ALA A 1 316 ? -5.001 23.685 -18.847 1.00 65.56 316 ALA A C 1
ATOM 2453 O O . ALA A 1 316 ? -4.617 22.617 -19.320 1.00 65.56 316 ALA A O 1
ATOM 2454 N N . HIS A 1 317 ? -5.827 23.729 -17.791 1.00 68.00 317 HIS A N 1
ATOM 2455 C CA . HIS A 1 317 ? -6.177 22.524 -17.016 1.00 68.00 317 HIS A CA 1
ATOM 2456 C C . HIS A 1 317 ? -7.666 22.369 -16.665 1.00 68.00 317 HIS A C 1
ATOM 2458 O O . HIS A 1 317 ? -8.034 21.386 -16.023 1.00 68.00 317 HIS A O 1
ATOM 2464 N N . VAL A 1 318 ? -8.533 23.323 -17.033 1.00 66.56 318 VAL A N 1
ATOM 2465 C CA . VAL A 1 318 ? -9.952 23.304 -16.614 1.00 66.56 318 VAL A CA 1
ATOM 2466 C C . VAL A 1 318 ? -10.800 22.337 -17.436 1.00 66.56 318 VAL A C 1
ATOM 2468 O O . VAL A 1 318 ? -11.672 21.675 -16.878 1.00 66.56 318 VAL A O 1
ATOM 2471 N N . THR A 1 319 ? -10.560 22.234 -18.742 1.00 72.31 319 THR A N 1
ATOM 2472 C CA . THR A 1 319 ? -11.366 21.392 -19.644 1.00 72.31 319 THR A CA 1
ATOM 2473 C C . THR A 1 319 ? -10.654 20.112 -20.060 1.00 72.31 319 THR A C 1
ATOM 2475 O O . THR A 1 319 ? -11.312 19.092 -20.257 1.00 72.31 319 THR A O 1
ATOM 2478 N N . TRP A 1 320 ? -9.324 20.140 -20.159 1.00 69.69 320 TRP A N 1
ATOM 2479 C CA . TRP A 1 320 ? -8.515 18.995 -20.562 1.00 69.69 320 TRP A CA 1
ATOM 2480 C C . TRP A 1 320 ? -7.201 18.951 -19.770 1.00 69.69 320 TRP A C 1
ATOM 2482 O O . TRP A 1 320 ? -6.647 20.012 -19.469 1.00 69.69 320 TRP A O 1
ATOM 2492 N N . PRO A 1 321 ? -6.687 17.761 -19.400 1.00 71.50 321 PRO A N 1
ATOM 2493 C CA . PRO A 1 321 ? -5.330 17.634 -18.880 1.00 71.50 321 PRO A CA 1
ATOM 2494 C C . PRO A 1 321 ? -4.319 18.194 -19.887 1.00 71.50 321 PRO A C 1
ATOM 2496 O O . PRO A 1 321 ? -4.504 18.034 -21.090 1.00 71.50 321 PRO A O 1
ATOM 2499 N N . ALA A 1 322 ? -3.242 18.818 -19.405 1.00 73.44 322 ALA A N 1
ATOM 2500 C CA . ALA A 1 322 ? -2.174 19.260 -20.297 1.00 73.44 322 ALA A CA 1
ATOM 2501 C C . ALA A 1 322 ? -1.525 18.070 -21.016 1.00 73.44 322 ALA A C 1
ATOM 2503 O O . ALA A 1 322 ? -1.411 16.980 -20.444 1.00 73.44 322 ALA A O 1
ATOM 2504 N N . ASP A 1 323 ? -1.073 18.309 -22.247 1.00 75.62 323 ASP A N 1
ATOM 2505 C CA . ASP A 1 323 ? -0.333 17.315 -23.012 1.00 75.62 323 ASP A CA 1
ATOM 2506 C C . ASP A 1 323 ? 0.963 16.916 -22.303 1.00 75.62 323 ASP A C 1
ATOM 2508 O O . ASP A 1 323 ? 1.582 17.683 -21.555 1.00 75.62 323 ASP A O 1
ATOM 2512 N N . TYR A 1 324 ? 1.380 15.677 -22.547 1.00 76.06 324 TYR A N 1
ATOM 2513 C CA . TYR A 1 324 ? 2.652 15.196 -22.038 1.00 76.06 324 TYR A CA 1
ATOM 2514 C C . TYR A 1 324 ? 3.807 15.934 -22.722 1.00 76.06 324 TYR A C 1
ATOM 2516 O O . TYR A 1 324 ? 3.755 16.157 -23.931 1.00 76.06 324 TYR A O 1
ATOM 2524 N N . PRO A 1 325 ? 4.882 16.262 -21.985 1.00 77.31 325 PRO A N 1
ATOM 2525 C CA . PRO A 1 325 ? 6.050 16.882 -22.586 1.00 77.31 325 PRO A CA 1
ATOM 2526 C C . PRO A 1 325 ? 6.639 15.965 -23.660 1.00 77.31 325 PRO A C 1
ATOM 2528 O O . PRO A 1 325 ? 6.855 14.770 -23.427 1.00 77.31 325 PRO A O 1
ATOM 2531 N N . GLU A 1 326 ? 6.920 16.534 -24.831 1.00 80.69 326 GLU A N 1
ATOM 2532 C CA . GLU A 1 326 ? 7.589 15.808 -25.902 1.00 80.69 326 GLU A CA 1
ATOM 2533 C C . GLU A 1 326 ? 9.004 15.424 -25.471 1.00 80.69 326 GLU A C 1
ATOM 2535 O O . GLU A 1 326 ? 9.807 16.253 -25.030 1.00 80.69 326 GLU A O 1
ATOM 2540 N N . VAL A 1 327 ? 9.322 14.139 -25.606 1.00 84.06 327 VAL A N 1
ATOM 2541 C CA . VAL A 1 327 ? 10.649 13.626 -25.287 1.00 84.06 327 VAL A CA 1
ATOM 2542 C C . VAL A 1 327 ? 11.442 13.501 -26.576 1.00 84.06 327 VAL A C 1
ATOM 2544 O O . VAL A 1 327 ? 11.042 12.798 -27.505 1.00 84.06 327 VAL A O 1
ATOM 2547 N N . ARG A 1 328 ? 12.593 14.179 -26.635 1.00 88.25 328 ARG A N 1
ATOM 2548 C CA . ARG A 1 328 ? 13.516 14.050 -27.765 1.00 88.25 328 ARG A CA 1
ATOM 2549 C C . ARG A 1 328 ? 14.030 12.618 -27.828 1.00 88.25 328 ARG A C 1
ATOM 2551 O O . ARG A 1 328 ? 14.543 12.093 -26.840 1.00 88.25 328 ARG A O 1
ATOM 2558 N N . THR A 1 329 ? 13.918 12.006 -28.999 1.00 90.75 329 THR A N 1
ATOM 2559 C CA . THR A 1 329 ? 14.453 10.672 -29.270 1.00 90.75 329 THR A CA 1
ATOM 2560 C C . THR A 1 329 ? 15.392 10.709 -30.462 1.00 90.75 329 THR A C 1
ATOM 2562 O O . THR A 1 329 ? 15.309 11.596 -31.309 1.00 90.75 329 THR A O 1
ATOM 2565 N N . GLN A 1 330 ? 16.296 9.739 -30.516 1.00 90.62 330 GLN A N 1
ATOM 2566 C CA . GLN A 1 330 ? 17.231 9.536 -31.616 1.00 90.62 330 GLN A CA 1
ATOM 2567 C C . GLN A 1 330 ? 17.120 8.097 -32.118 1.00 90.62 330 GLN A C 1
ATOM 2569 O O . GLN A 1 330 ? 16.805 7.189 -31.348 1.00 90.62 330 GLN A O 1
ATOM 2574 N N . VAL A 1 331 ? 17.352 7.875 -33.410 1.00 91.00 331 VAL A N 1
ATOM 2575 C CA . VAL A 1 331 ? 17.362 6.521 -33.979 1.00 91.00 331 VAL A CA 1
ATOM 2576 C C . VAL A 1 331 ? 18.681 5.856 -33.595 1.00 91.00 331 VAL A C 1
ATOM 2578 O O . VAL A 1 331 ? 19.746 6.329 -33.977 1.00 91.00 331 VAL A O 1
ATOM 2581 N N . ALA A 1 332 ? 18.602 4.778 -32.820 1.00 88.31 332 ALA A N 1
ATOM 2582 C CA . ALA A 1 332 ? 19.762 4.031 -32.334 1.00 88.31 332 ALA A CA 1
ATOM 2583 C C . ALA A 1 332 ? 20.041 2.763 -33.152 1.00 88.31 332 ALA A C 1
ATOM 2585 O O . ALA A 1 332 ? 21.116 2.183 -33.044 1.00 88.31 332 ALA A O 1
ATOM 2586 N N . GLY A 1 333 ? 19.076 2.316 -33.957 1.00 87.94 333 GLY A N 1
ATOM 2587 C CA . GLY A 1 333 ? 19.228 1.148 -34.812 1.00 87.94 333 GLY A CA 1
ATOM 2588 C C . GLY A 1 333 ? 17.975 0.861 -35.626 1.00 87.94 333 GLY A C 1
ATOM 2589 O O . GLY A 1 333 ? 17.015 1.636 -35.624 1.00 87.94 333 GLY A O 1
ATOM 2590 N N . GLN A 1 334 ? 17.976 -0.277 -36.312 1.00 88.25 334 GLN A N 1
ATOM 2591 C CA . GLN A 1 334 ? 16.813 -0.787 -37.030 1.00 88.25 334 GLN A CA 1
ATOM 2592 C C . GLN A 1 334 ? 16.530 -2.231 -36.642 1.00 88.25 334 GLN A C 1
ATOM 2594 O O . GLN A 1 334 ? 17.439 -2.996 -36.324 1.00 88.25 334 GLN A O 1
ATOM 2599 N N . MET A 1 335 ? 15.253 -2.597 -36.677 1.00 85.62 335 MET A N 1
ATOM 2600 C CA . MET A 1 335 ? 14.796 -3.957 -36.452 1.00 85.62 335 MET A CA 1
ATOM 2601 C C . MET A 1 335 ? 13.782 -4.324 -37.533 1.00 85.62 335 MET A C 1
ATOM 2603 O O . MET A 1 335 ? 12.622 -3.910 -37.489 1.00 85.62 335 MET A O 1
ATOM 2607 N N . GLY A 1 336 ? 14.248 -5.052 -38.550 1.00 84.38 336 GLY A N 1
ATOM 2608 C CA . GLY A 1 336 ? 13.496 -5.206 -39.795 1.00 84.38 336 GLY A CA 1
ATOM 2609 C C . GLY A 1 336 ? 13.239 -3.838 -40.429 1.00 84.38 336 GLY A C 1
ATOM 2610 O O . GLY A 1 336 ? 14.161 -3.046 -40.586 1.00 84.38 336 GLY A O 1
ATOM 2611 N N . SER A 1 337 ? 11.978 -3.533 -40.734 1.00 86.75 337 SER A N 1
ATOM 2612 C CA . SER A 1 337 ? 11.553 -2.244 -41.296 1.00 86.75 337 SER A CA 1
ATOM 2613 C C . SER A 1 337 ? 11.297 -1.146 -40.253 1.00 86.75 337 SER A C 1
ATOM 2615 O O . SER A 1 337 ? 10.838 -0.062 -40.613 1.00 86.75 337 SER A O 1
ATOM 2617 N N . TYR A 1 338 ? 11.516 -1.409 -38.960 1.00 90.25 338 TYR A N 1
ATOM 2618 C CA . TYR A 1 338 ? 11.167 -0.474 -37.888 1.00 90.25 338 TYR A CA 1
ATOM 2619 C C . TYR A 1 338 ? 12.414 0.219 -37.318 1.00 90.25 338 TYR A C 1
ATOM 2621 O O . TYR A 1 338 ? 13.326 -0.468 -36.848 1.00 90.25 338 TYR A O 1
ATOM 2629 N N . PRO A 1 339 ? 12.467 1.566 -37.291 1.00 90.56 339 PRO A N 1
ATOM 2630 C CA . PRO A 1 339 ? 13.537 2.281 -36.609 1.00 90.56 339 PRO A CA 1
ATOM 2631 C C . PRO A 1 339 ? 13.380 2.128 -35.094 1.00 90.56 339 PRO A C 1
ATOM 2633 O O . PRO A 1 339 ? 12.325 2.435 -34.535 1.00 90.56 339 PRO A O 1
ATOM 2636 N N . VAL A 1 340 ? 14.443 1.679 -34.429 1.00 89.69 340 VAL A N 1
ATOM 2637 C CA . VAL A 1 340 ? 14.508 1.590 -32.969 1.00 89.69 340 VAL A CA 1
ATOM 2638 C C . VAL A 1 340 ? 15.046 2.902 -32.432 1.00 89.69 340 VAL A C 1
ATOM 2640 O O . VAL A 1 340 ? 16.148 3.332 -32.781 1.00 89.69 340 VAL A O 1
ATOM 2643 N N . ARG A 1 341 ? 14.252 3.549 -31.584 1.00 91.31 341 ARG A N 1
ATOM 2644 C CA . ARG A 1 341 ? 14.591 4.834 -30.977 1.00 91.31 341 ARG A CA 1
ATOM 2645 C C . ARG A 1 341 ? 15.138 4.650 -29.565 1.00 91.31 341 ARG A C 1
ATOM 2647 O O . ARG A 1 341 ? 14.776 3.703 -28.871 1.00 91.31 341 ARG A O 1
ATOM 2654 N N . THR A 1 342 ? 15.975 5.582 -29.132 1.00 90.94 342 THR A N 1
ATOM 2655 C CA . THR A 1 342 ? 16.368 5.753 -27.730 1.00 90.94 342 THR A CA 1
ATOM 2656 C C . THR A 1 342 ? 16.120 7.192 -27.299 1.00 90.94 342 THR A C 1
ATOM 2658 O O . THR A 1 342 ? 16.058 8.104 -28.131 1.00 90.94 342 THR A O 1
ATOM 2661 N N . GLY A 1 343 ? 15.940 7.413 -25.996 1.00 88.38 343 GLY A N 1
ATOM 2662 C CA . GLY A 1 343 ? 15.836 8.767 -25.456 1.00 88.38 343 GLY A CA 1
ATOM 2663 C C . GLY A 1 343 ? 17.122 9.559 -25.700 1.00 88.38 343 GLY A C 1
ATOM 2664 O O . GLY A 1 343 ? 18.222 9.055 -25.471 1.00 88.38 343 GLY A O 1
ATOM 2665 N N . ALA A 1 344 ? 16.995 10.808 -26.140 1.00 85.25 344 ALA A N 1
ATOM 2666 C CA . ALA A 1 344 ? 18.136 11.699 -26.304 1.00 85.25 344 ALA A CA 1
ATOM 2667 C C . ALA A 1 344 ? 18.622 12.243 -24.945 1.00 85.25 344 ALA A C 1
ATOM 2669 O O . ALA A 1 344 ? 17.916 12.206 -23.929 1.00 85.25 344 ALA A O 1
ATOM 2670 N N . TRP A 1 345 ? 19.850 12.761 -24.922 1.00 78.06 345 TRP A N 1
ATOM 2671 C CA . TRP A 1 345 ? 20.394 13.467 -23.758 1.00 78.06 345 TRP A CA 1
ATOM 2672 C C . TRP A 1 345 ? 19.548 14.724 -23.449 1.00 78.06 345 TRP A C 1
ATOM 2674 O O . TRP A 1 345 ? 19.071 15.361 -24.392 1.00 78.06 345 TRP A O 1
ATOM 2684 N N . PRO A 1 346 ? 19.340 15.113 -22.173 1.00 74.81 346 PRO A N 1
ATOM 2685 C CA . PRO A 1 346 ? 19.866 14.520 -20.932 1.00 74.81 346 PRO A CA 1
ATOM 2686 C C . PRO A 1 346 ? 19.091 13.322 -20.387 1.00 74.81 346 PRO A C 1
ATOM 2688 O O . PRO A 1 346 ? 19.665 12.508 -19.670 1.00 74.81 346 PRO A O 1
ATOM 2691 N N . ASN A 1 347 ? 17.805 13.191 -20.713 1.00 72.06 347 ASN A N 1
ATOM 2692 C CA . ASN A 1 347 ? 16.919 12.304 -19.959 1.00 72.06 347 ASN A CA 1
ATOM 2693 C C . ASN A 1 347 ? 17.066 10.820 -20.319 1.00 72.06 347 ASN A C 1
ATOM 2695 O O . ASN A 1 347 ? 16.688 9.991 -19.496 1.00 72.06 347 ASN A O 1
ATOM 2699 N N . ARG A 1 348 ? 17.584 10.484 -21.516 1.00 81.94 348 ARG A N 1
ATOM 2700 C CA . ARG A 1 348 ? 17.810 9.104 -22.011 1.00 81.94 348 ARG A CA 1
ATOM 2701 C C . ARG A 1 348 ? 16.637 8.133 -21.787 1.00 81.94 348 ARG A C 1
ATOM 2703 O O . ARG A 1 348 ? 16.838 6.933 -21.665 1.00 81.94 348 ARG A O 1
ATOM 2710 N N . ARG A 1 349 ? 15.409 8.654 -21.749 1.00 84.31 349 ARG A N 1
ATOM 2711 C CA . ARG A 1 349 ? 14.164 7.903 -21.545 1.00 84.31 349 ARG A CA 1
ATOM 2712 C C . ARG A 1 349 ? 13.247 8.091 -22.737 1.00 84.31 349 ARG A C 1
ATOM 2714 O O . ARG A 1 349 ? 13.276 9.137 -23.377 1.00 84.31 349 ARG A O 1
ATOM 2721 N N . CYS A 1 350 ? 12.407 7.101 -23.000 1.00 85.62 350 CYS A N 1
ATOM 2722 C CA . CYS A 1 350 ? 11.485 7.135 -24.134 1.00 85.62 350 CYS A CA 1
ATOM 2723 C C . CYS A 1 350 ? 10.198 7.928 -23.889 1.00 85.62 350 CYS A C 1
ATOM 2725 O O . CYS A 1 350 ? 9.626 8.461 -24.836 1.00 85.62 350 CYS A O 1
ATOM 2727 N N . GLY A 1 351 ? 9.734 8.031 -22.639 1.00 84.50 351 GLY A N 1
ATOM 2728 C CA . GLY A 1 351 ? 8.459 8.686 -22.326 1.00 84.50 351 GLY A CA 1
ATOM 2729 C C . GLY A 1 351 ? 7.317 8.157 -23.202 1.00 84.50 351 GLY A C 1
ATOM 2730 O O . GLY A 1 351 ? 7.134 6.948 -23.305 1.00 84.50 351 GLY A O 1
ATOM 2731 N N . ASN A 1 352 ? 6.598 9.065 -23.867 1.00 83.56 352 ASN A N 1
ATOM 2732 C CA . ASN A 1 352 ? 5.505 8.741 -24.793 1.00 83.56 352 ASN A CA 1
ATOM 2733 C C . ASN A 1 352 ? 5.935 8.709 -26.273 1.00 83.56 352 ASN A C 1
ATOM 2735 O O . ASN A 1 352 ? 5.110 8.907 -27.163 1.00 83.56 352 ASN A O 1
ATOM 2739 N N . ALA A 1 353 ? 7.222 8.497 -26.560 1.00 86.44 353 ALA A N 1
ATOM 2740 C CA . ALA A 1 353 ? 7.701 8.396 -27.932 1.00 86.44 353 ALA A CA 1
ATOM 2741 C C . ALA A 1 353 ? 7.126 7.171 -28.668 1.00 86.44 353 ALA A C 1
ATOM 2743 O O . ALA A 1 353 ? 6.759 6.159 -28.069 1.00 86.44 353 ALA A O 1
ATOM 2744 N N . LEU A 1 354 ? 7.102 7.251 -30.001 1.00 86.06 354 LEU A N 1
ATOM 2745 C CA . LEU A 1 354 ? 6.627 6.169 -30.862 1.00 86.06 354 LEU A CA 1
ATOM 2746 C C . LEU A 1 354 ? 7.462 4.892 -30.684 1.00 86.06 354 LEU A C 1
ATOM 2748 O O . LEU A 1 354 ? 8.692 4.914 -30.780 1.00 86.06 354 LEU A O 1
ATOM 2752 N N . LEU A 1 355 ? 6.768 3.767 -30.504 1.00 86.31 355 LEU A N 1
ATOM 2753 C CA . LEU A 1 355 ? 7.374 2.439 -30.437 1.00 86.31 355 LEU A CA 1
ATOM 2754 C C . LEU A 1 355 ? 7.947 2.014 -31.812 1.00 86.31 355 LEU A C 1
ATOM 2756 O O . LEU A 1 355 ? 7.353 2.346 -32.840 1.00 86.31 355 LEU A O 1
ATOM 2760 N N . PRO A 1 356 ? 9.052 1.243 -31.859 1.00 89.12 356 PRO A N 1
ATOM 2761 C CA . PRO A 1 356 ? 9.844 0.780 -30.721 1.00 89.12 356 PRO A CA 1
ATOM 2762 C C . PRO A 1 356 ? 10.796 1.868 -30.198 1.00 89.12 356 PRO A C 1
ATOM 2764 O O . PRO A 1 356 ? 11.612 2.415 -30.942 1.00 89.12 356 PRO A O 1
ATOM 2767 N N . CYS A 1 357 ? 10.719 2.140 -28.895 1.00 87.50 357 CYS A N 1
ATOM 2768 C CA . CYS A 1 357 ? 11.676 2.973 -28.179 1.00 87.50 357 CYS A CA 1
ATOM 2769 C C . CYS A 1 357 ? 12.152 2.221 -26.931 1.00 87.50 357 CYS A C 1
ATOM 2771 O O . CYS A 1 357 ? 11.336 1.632 -26.224 1.00 87.50 357 CYS A O 1
ATOM 2773 N N . THR A 1 358 ? 13.461 2.216 -26.689 1.00 86.19 358 THR A N 1
ATOM 2774 C CA . THR A 1 358 ? 14.106 1.545 -25.551 1.00 86.19 358 THR A CA 1
ATOM 2775 C C . THR A 1 358 ? 15.134 2.464 -24.890 1.00 86.19 358 THR A C 1
ATOM 2777 O O . THR A 1 358 ? 15.677 3.356 -25.541 1.00 86.19 358 THR A O 1
ATOM 2780 N N . ASP A 1 359 ? 15.430 2.251 -23.608 1.00 80.88 359 ASP A N 1
ATOM 2781 C CA . ASP A 1 359 ? 16.465 3.013 -22.896 1.00 80.88 359 ASP A CA 1
ATOM 2782 C C . ASP A 1 359 ? 17.876 2.652 -23.401 1.00 80.88 359 ASP A C 1
ATOM 2784 O O . ASP A 1 359 ? 18.770 3.496 -23.455 1.00 80.88 359 ASP A O 1
ATOM 2788 N N . SER A 1 360 ? 18.070 1.405 -23.846 1.00 78.50 360 SER A N 1
ATOM 2789 C CA . SER A 1 360 ? 19.288 0.954 -24.527 1.00 78.50 360 SER A CA 1
ATOM 2790 C C . SER A 1 360 ? 18.991 -0.143 -25.552 1.00 78.50 360 SER A C 1
ATOM 2792 O O . SER A 1 360 ? 18.033 -0.907 -25.410 1.00 78.50 360 SER A O 1
ATOM 2794 N N . LEU A 1 361 ? 19.794 -0.209 -26.617 1.00 79.69 361 LEU A N 1
ATOM 2795 C CA . LEU A 1 361 ? 19.671 -1.247 -27.639 1.00 79.69 361 LEU A CA 1
ATOM 2796 C C . LEU A 1 361 ? 20.372 -2.525 -27.156 1.00 79.69 361 LEU A C 1
ATOM 2798 O O . LEU A 1 361 ? 21.598 -2.563 -27.060 1.00 79.69 361 LEU A O 1
ATOM 2802 N N . SER A 1 362 ? 19.605 -3.574 -26.858 1.00 77.25 362 SER A N 1
ATOM 2803 C CA . SER A 1 362 ? 20.169 -4.871 -26.473 1.00 77.25 362 SER A CA 1
ATOM 2804 C C . SER A 1 362 ? 20.718 -5.615 -27.693 1.00 77.25 362 SER A C 1
ATOM 2806 O O . SER A 1 362 ? 19.988 -5.888 -28.650 1.00 77.25 362 SER A O 1
ATOM 2808 N N . LEU A 1 363 ? 22.000 -5.982 -27.642 1.00 76.38 363 LEU A N 1
ATOM 2809 C CA . LEU A 1 363 ? 22.638 -6.833 -28.648 1.00 76.38 363 LEU A CA 1
ATOM 2810 C C . LEU A 1 363 ? 21.921 -8.195 -28.693 1.00 76.38 363 LEU A C 1
ATOM 2812 O O . LEU A 1 363 ? 21.780 -8.858 -27.669 1.00 76.38 363 LEU A O 1
ATOM 2816 N N . GLY A 1 364 ? 21.434 -8.593 -29.872 1.00 79.12 364 GLY A N 1
ATOM 2817 C CA . GLY A 1 364 ? 20.701 -9.853 -30.071 1.00 79.12 364 GLY A CA 1
ATOM 2818 C C . GLY A 1 364 ? 19.171 -9.751 -30.000 1.00 79.12 364 GLY A C 1
ATOM 2819 O O . GLY A 1 364 ? 18.496 -10.754 -30.235 1.00 79.12 364 GLY A O 1
ATOM 2820 N N . LEU A 1 365 ? 18.603 -8.568 -29.734 1.00 81.25 365 LEU A N 1
ATOM 2821 C CA . LEU A 1 365 ? 17.157 -8.350 -29.826 1.00 81.25 365 LEU A CA 1
ATOM 2822 C C . LEU A 1 365 ? 16.706 -8.359 -31.295 1.00 81.25 365 LEU A C 1
ATOM 2824 O O . LEU A 1 365 ? 17.187 -7.571 -32.108 1.00 81.25 365 LEU A O 1
ATOM 2828 N N . GLN A 1 366 ? 15.763 -9.236 -31.634 1.00 86.75 366 GLN A N 1
ATOM 2829 C CA . GLN A 1 366 ? 15.224 -9.377 -32.989 1.00 86.75 366 GLN A CA 1
ATOM 2830 C C . GLN A 1 366 ? 13.698 -9.479 -32.970 1.00 86.75 366 GLN A C 1
ATOM 2832 O O . GLN A 1 366 ? 13.099 -9.898 -31.974 1.00 86.75 366 GLN A O 1
ATOM 2837 N N . LEU A 1 367 ? 13.061 -9.158 -34.101 1.00 88.00 367 LEU A N 1
ATOM 2838 C CA . LEU A 1 367 ? 11.655 -9.497 -34.306 1.00 88.00 367 LEU A CA 1
ATOM 2839 C C . LEU A 1 367 ? 11.499 -11.017 -34.367 1.00 88.00 367 LEU A C 1
ATOM 2841 O O . LEU A 1 367 ? 12.327 -11.728 -34.938 1.00 88.00 367 LEU A O 1
ATOM 2845 N N . ARG A 1 368 ? 10.409 -11.519 -33.789 1.00 87.25 368 ARG A N 1
ATOM 2846 C CA . ARG A 1 368 ? 10.039 -12.933 -33.917 1.00 87.25 368 ARG A CA 1
ATOM 2847 C C . ARG A 1 368 ? 9.495 -13.265 -35.306 1.00 87.25 368 ARG A C 1
ATOM 2849 O O . ARG A 1 368 ? 9.636 -14.393 -35.761 1.00 87.25 368 ARG A O 1
ATOM 2856 N N . GLY A 1 369 ? 8.867 -12.287 -35.951 1.00 88.06 369 GLY A N 1
ATOM 2857 C CA . GLY A 1 369 ? 8.350 -12.386 -37.310 1.00 88.06 369 GLY A CA 1
ATOM 2858 C C . GLY A 1 369 ? 8.618 -11.103 -38.090 1.00 88.06 369 GLY A C 1
ATOM 2859 O O . GLY A 1 369 ? 9.652 -10.467 -37.916 1.00 88.06 369 GLY A O 1
ATOM 2860 N N . THR A 1 370 ? 7.680 -10.709 -38.943 1.00 88.06 370 THR A N 1
ATOM 2861 C CA . THR A 1 370 ? 7.794 -9.527 -39.808 1.00 88.06 370 THR A CA 1
ATOM 2862 C C . THR A 1 370 ? 7.147 -8.276 -39.214 1.00 88.06 370 THR A C 1
ATOM 2864 O O . THR A 1 370 ? 7.394 -7.175 -39.696 1.00 88.06 370 THR A O 1
ATOM 2867 N N . THR A 1 371 ? 6.332 -8.415 -38.162 1.00 89.75 371 THR A N 1
ATOM 2868 C CA . THR A 1 371 ? 5.569 -7.306 -37.564 1.00 89.75 371 THR A CA 1
ATOM 2869 C C . THR A 1 371 ? 5.820 -7.165 -36.064 1.00 89.75 371 THR A C 1
ATOM 2871 O O . THR A 1 371 ? 6.073 -8.149 -35.369 1.00 89.75 371 THR A O 1
ATOM 2874 N N . LEU A 1 372 ? 5.639 -5.951 -35.526 1.00 86.69 372 LEU A N 1
ATOM 2875 C CA . LEU A 1 372 ? 5.719 -5.691 -34.077 1.00 86.69 372 LEU A CA 1
ATOM 2876 C C . LEU A 1 372 ? 4.715 -6.526 -33.258 1.00 86.69 372 LEU A C 1
ATOM 2878 O O . LEU A 1 372 ? 4.988 -6.861 -32.108 1.00 86.69 372 LEU A O 1
ATOM 2882 N N . ARG A 1 373 ? 3.566 -6.901 -33.845 1.00 86.75 373 ARG A N 1
ATOM 2883 C CA . ARG A 1 373 ? 2.530 -7.715 -33.178 1.00 86.75 373 ARG A CA 1
ATOM 2884 C C . ARG A 1 373 ? 3.000 -9.128 -32.848 1.00 86.75 373 ARG A C 1
ATOM 2886 O O . ARG A 1 373 ? 2.523 -9.714 -31.884 1.00 86.75 373 ARG A O 1
ATOM 2893 N N . GLN A 1 374 ? 3.920 -9.669 -33.641 1.00 87.25 374 GLN A N 1
ATOM 2894 C CA . GLN A 1 374 ? 4.506 -10.991 -33.406 1.00 87.25 374 GLN A CA 1
ATOM 2895 C C . GLN A 1 374 ? 5.554 -10.964 -32.282 1.00 87.25 374 GLN A C 1
ATOM 2897 O O . GLN A 1 374 ? 6.006 -12.017 -31.833 1.00 87.25 374 GLN A O 1
ATOM 2902 N N . GLY A 1 375 ? 5.898 -9.769 -31.796 1.00 84.50 375 GLY A N 1
ATOM 2903 C CA . GLY A 1 375 ? 6.768 -9.562 -30.654 1.00 84.50 375 GLY A CA 1
ATOM 2904 C C . GLY A 1 375 ? 8.246 -9.751 -30.974 1.00 84.50 375 GLY A C 1
ATOM 2905 O O . GLY A 1 375 ? 8.680 -9.800 -32.129 1.00 84.50 375 GLY A O 1
ATOM 2906 N N . PHE A 1 376 ? 9.021 -9.854 -29.902 1.00 83.94 376 PHE A N 1
ATOM 2907 C CA . PHE A 1 376 ? 10.476 -9.855 -29.937 1.00 83.94 376 PHE A CA 1
ATOM 2908 C C . PHE A 1 376 ? 11.035 -11.170 -29.384 1.00 83.94 376 PHE A C 1
ATOM 2910 O O . PHE A 1 376 ? 10.336 -11.932 -28.702 1.00 83.94 376 PHE A O 1
ATOM 2917 N N . ARG A 1 377 ? 12.298 -11.451 -29.697 1.00 83.62 377 ARG A N 1
ATOM 2918 C CA . ARG A 1 377 ? 13.083 -12.546 -29.118 1.00 83.62 377 ARG A CA 1
ATOM 2919 C C . ARG A 1 377 ? 14.524 -12.103 -28.903 1.00 83.62 377 ARG A C 1
ATOM 2921 O O . ARG A 1 37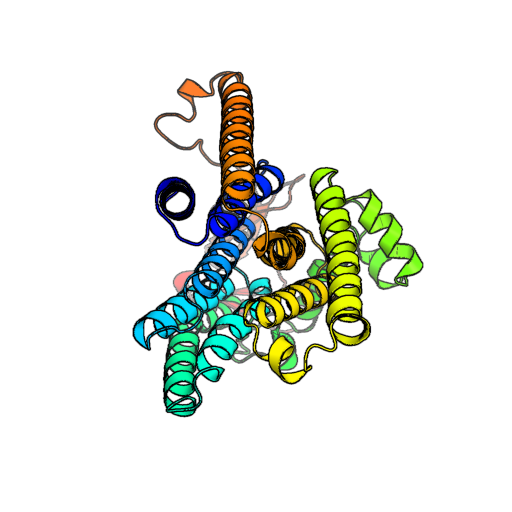7 ? 15.008 -11.222 -29.613 1.00 83.62 377 ARG A O 1
ATOM 2928 N N . MET A 1 378 ? 15.198 -12.747 -27.959 1.00 80.19 378 MET A N 1
ATOM 2929 C CA . MET A 1 378 ? 16.632 -12.569 -27.741 1.00 80.19 378 MET A CA 1
ATOM 2930 C C . MET A 1 378 ? 17.387 -13.748 -28.349 1.00 80.19 378 MET A C 1
ATOM 2932 O O . MET A 1 378 ? 17.185 -14.890 -27.939 1.00 80.19 378 MET A O 1
ATOM 2936 N N . VAL A 1 379 ? 18.271 -13.479 -29.306 1.00 78.25 379 VAL A N 1
ATOM 2937 C CA . VAL A 1 379 ? 19.239 -14.470 -29.785 1.00 78.25 379 VAL A CA 1
ATOM 2938 C C . VAL A 1 379 ? 20.434 -14.419 -28.840 1.00 78.25 379 VAL A C 1
ATOM 2940 O O . VAL A 1 379 ? 21.128 -13.407 -28.769 1.00 78.25 379 VAL A O 1
ATOM 2943 N N . ARG A 1 380 ? 20.619 -15.480 -28.048 1.00 65.81 380 ARG A N 1
ATOM 2944 C CA . ARG A 1 380 ? 21.804 -15.626 -27.195 1.00 65.81 380 ARG A CA 1
ATOM 2945 C C . ARG A 1 380 ? 22.984 -15.997 -28.092 1.00 65.81 380 ARG A C 1
ATOM 2947 O O . ARG A 1 380 ? 22.863 -16.960 -28.846 1.00 65.81 380 ARG A O 1
ATOM 2954 N N . TYR A 1 381 ? 24.053 -15.208 -28.025 1.00 52.22 381 TYR A N 1
ATOM 2955 C CA . TYR A 1 381 ? 25.351 -15.553 -28.604 1.00 52.22 381 TYR A CA 1
ATOM 2956 C C . TYR A 1 381 ? 26.121 -16.469 -27.662 1.00 52.22 381 TYR A C 1
ATOM 2958 O O . TYR A 1 381 ? 25.995 -16.261 -26.429 1.00 52.22 381 TYR A O 1
#

Solvent-accessible surface area (backbone atoms only — not comparable to full-atom values): 20720 Å² total; per-residue (Å²): 107,73,66,55,53,49,35,52,54,51,20,53,44,16,58,75,76,38,98,47,23,55,55,12,37,48,36,38,48,50,52,39,52,48,49,69,72,38,54,96,46,70,90,47,95,51,43,44,60,54,32,23,53,46,41,46,51,50,51,50,50,44,70,76,46,60,80,59,51,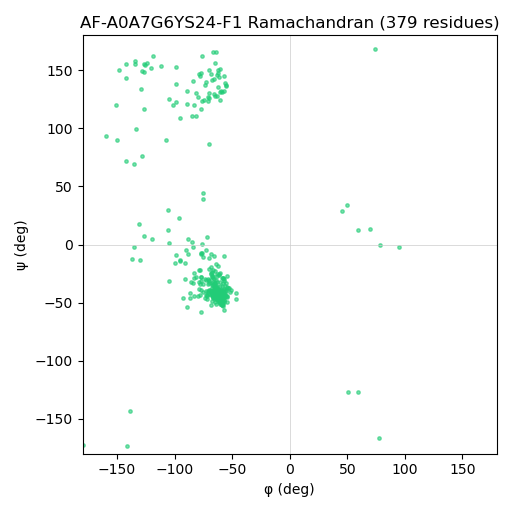73,68,51,42,44,52,48,23,49,51,30,32,48,24,25,68,61,28,67,77,36,52,63,51,51,52,54,47,51,52,48,34,57,67,46,85,76,64,24,67,62,47,41,52,55,32,49,53,48,29,49,61,63,39,46,62,49,29,52,50,26,33,72,73,36,8,20,64,41,74,62,83,45,60,90,78,45,60,82,40,71,63,51,31,64,51,72,66,56,42,51,49,53,52,48,47,55,28,24,34,29,46,32,76,91,58,75,23,77,62,53,72,79,47,54,70,85,63,41,47,61,56,32,57,71,74,49,53,72,66,55,50,51,49,52,51,45,29,55,52,24,51,53,51,46,52,53,50,50,50,44,36,47,68,75,65,58,46,57,65,74,62,55,70,69,29,65,69,55,52,50,46,52,52,23,51,50,38,44,52,52,36,53,74,59,36,50,35,67,69,62,35,50,27,27,48,54,48,35,41,50,45,36,56,44,74,60,52,64,78,50,59,63,68,60,33,34,51,52,27,52,50,41,48,50,50,39,48,52,52,49,52,52,51,49,52,58,52,63,68,39,87,60,38,73,78,54,50,71,89,46,79,66,79,80,81,86,52,61,63,42,79,76,48,71,52,88,97,41,63,30,27,25,21,32,85,89,76,38,42,33,84,88,52,74,80,53,52,36,70,65,88,62,88,44,64,39,61,64,54,95,45,80,89,64,35,65,30,58,56,84,129

Radius of gyration: 24.01 Å; Cα contacts (8 Å, |Δi|>4): 440; chains: 1; bounding box: 54×55×77 Å

Sequence (381 aa):
MLLTIHHVRRAGRQLRVGPRPWLAIFYLGSILLLLMTMRPWISSPLADSTAAVLGLLLLGLLLETPRLSSAGLIWVGVIAATAVTVKSSAGTMLLWPLVAAWWPAQGRWRRLGLLLGVIVLVLLPWVGRNVGLSGYLAYPLAGSLGPVVRDWAVTPTQLTADLVEIRLFARRPLGDWPLAAKQPLEEWLPLWWMQQEPADKLLLLVVVAGIGLIAGWLVWQLVAKKTAYSALIKRIDLTLYLLLLLGCGSWFVAAPAMRFAYAYLIGAALLSPLIIARELPIRWSQIAGWGLCALSLLYTLNGLRHELAKPAALTAHVTWPADYPEVRTQVAGQMGSYPVRTGAWPNRRCGNALLPCTDSLSLGLQLRGTTLRQGFRMVRY

Secondary structure (DSSP, 8-state):
-HHHHHHHHHHHHHHHT-S-THHHHHHHHHHHHHHHHHGGGTTS--HHHHHHHHHHHHHHHHHH-SS--HHHHHHHHHHHHHHHHH-GGGGGGGHHHHHHHHS-STTHHHHHHHHHHHHHHHHHHHHHHHHHHHSSSSTTTTGGG--S-STTPPPHHHHHHHHHHHHHHHH-TTS-GGGGGT--HHHHHHHHHHTS-HHHHHHHHHHHHHHHHHHHHHHHHHHTS---HHHHHT-HHHHHHHHHHHHHHHHHHH---GGGTHHHHHHHHHHHHHHHHTTS-HHHHHHHHHHHHHHHHHHHHHHHHHHHTSTTHHHHSSSSPPPPPPPPEEEEEEETTEEEEEEPTTT---TTPPSSEESS--TTEEESSSSGGG-EEE---

Mean predicted aligned error: 6.71 Å